Protein AF-A0A653CH64-F1 (afdb_monomer_lite)

pLDDT: mean 70.9, std 23.66, range [32.03, 98.31]

Foldseek 3Di:
DDDPDDDDPVRVVVVVVLVVLLVQLVVLVVLLVVLLVLLVVDLDQDCDPSVVVSVVSLVVSLVSLVVCVVVDDPVCVVSSVVSNVSSVVSNVSSVVSNVVSNVVVVVVVVVVVPPPDDPPDDDDDDDDDDDDDDDDDDDDDDDDDDDDPDDDDDDDDDDDPPPVVVVVPPDPDPPDDPDDDPDDDDDDDDDDDDDDDDDDDDDDDDDDDDDDDDDDDDDDDDDDDDDDDDDPPDDDDDDDDDDDDDDDDPDDPVVVVVVCVPPPPPPDPPVVVVVVVVVVVVVVVVVVVVVLVVVQVVLLVVLVVLVVVVVVLLVLLVPDDEAPPDPSLVVSVVSLVVSLVVLVVDDHPDPVSVVSSVVSNVSSVVSNVSSVVNNVVNVVVVVPPPPPPDPDDDDDDDDDDDDDDDDDDDDDDDDDD

Structure (mmCIF, N/CA/C/O backbone):
data_AF-A0A653CH64-F1
#
_entry.id   AF-A0A653CH64-F1
#
loop_
_atom_site.group_PDB
_atom_site.id
_atom_site.type_symbol
_atom_site.label_atom_id
_atom_site.label_alt_id
_atom_site.label_comp_id
_atom_site.label_asym_id
_atom_site.label_entity_id
_atom_site.label_seq_id
_atom_site.pdbx_PDB_ins_code
_atom_site.Cartn_x
_atom_site.Cartn_y
_atom_site.Cartn_z
_atom_site.occupancy
_atom_site.B_iso_or_equiv
_atom_site.auth_seq_id
_atom_site.auth_comp_id
_atom_site.auth_asym_id
_atom_site.auth_atom_id
_atom_site.pdbx_PDB_model_num
ATOM 1 N N . MET A 1 1 ? -1.815 -25.722 52.177 1.00 63.28 1 MET A N 1
ATOM 2 C CA . MET A 1 1 ? -2.365 -25.734 50.803 1.00 63.28 1 MET A CA 1
ATOM 3 C C . MET A 1 1 ? -3.340 -24.571 50.683 1.00 63.28 1 MET A C 1
ATOM 5 O O . MET A 1 1 ? -4.464 -24.687 51.152 1.00 63.28 1 MET A O 1
ATOM 9 N N . GLY A 1 2 ? -2.886 -23.409 50.205 1.00 68.38 2 GLY A N 1
ATOM 10 C CA . GLY A 1 2 ? -3.737 -22.217 50.113 1.00 68.38 2 GLY A CA 1
ATOM 11 C C . GLY A 1 2 ? -4.812 -22.400 49.044 1.00 68.38 2 GLY A C 1
ATOM 12 O O . GLY A 1 2 ? -4.490 -22.757 47.913 1.00 68.38 2 GLY A O 1
ATOM 13 N N . VAL A 1 3 ? -6.079 -22.185 49.404 1.00 60.38 3 VAL A N 1
ATOM 14 C CA . VAL A 1 3 ? -7.203 -22.229 48.459 1.00 60.38 3 VAL A CA 1
ATOM 15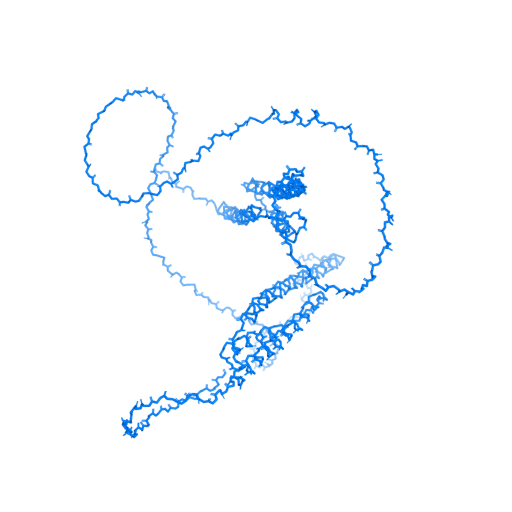 C C . VAL A 1 3 ? -6.979 -21.136 47.406 1.00 60.38 3 VAL A C 1
ATOM 17 O O . VAL A 1 3 ? -6.812 -19.975 47.790 1.00 60.38 3 VAL A O 1
ATOM 20 N N . PRO A 1 4 ? -6.953 -21.452 46.097 1.00 70.25 4 PRO A N 1
ATOM 21 C CA . PRO A 1 4 ? -6.820 -20.432 45.070 1.00 70.25 4 PRO A CA 1
ATOM 22 C C . PRO A 1 4 ? -8.047 -19.525 45.138 1.00 70.25 4 PRO A C 1
ATOM 24 O O . PRO A 1 4 ? -9.156 -19.936 44.796 1.00 70.25 4 PRO A O 1
ATOM 27 N N . GLN A 1 5 ? -7.859 -18.289 45.607 1.00 79.81 5 GLN A N 1
ATOM 28 C CA . GLN A 1 5 ? -8.924 -17.296 45.601 1.00 79.81 5 GLN A CA 1
ATOM 29 C C . GLN A 1 5 ? -9.349 -17.058 44.153 1.00 79.81 5 GLN A C 1
ATOM 31 O O . GLN A 1 5 ? -8.607 -16.522 43.324 1.00 79.81 5 GLN A O 1
ATOM 36 N N . SER A 1 6 ? -10.550 -17.520 43.819 1.00 81.69 6 SER A N 1
ATOM 37 C CA . SER A 1 6 ? -11.112 -17.331 42.496 1.00 81.69 6 SER A CA 1
ATOM 38 C C . SER A 1 6 ? -11.388 -15.845 42.284 1.00 81.69 6 SER A C 1
ATOM 40 O O . SER A 1 6 ? -12.190 -15.261 43.010 1.00 81.69 6 SER A O 1
ATOM 42 N N . LYS A 1 7 ? -10.754 -15.248 41.268 1.00 89.12 7 LYS A N 1
ATOM 43 C CA . LYS A 1 7 ? -10.984 -13.850 40.868 1.00 89.12 7 LYS A CA 1
ATOM 44 C C . LYS A 1 7 ? -12.470 -13.555 40.716 1.00 89.12 7 LYS A C 1
ATOM 46 O O . LYS A 1 7 ? -13.197 -14.371 40.125 1.00 89.12 7 LYS A O 1
ATOM 51 N N . SER A 1 8 ? -12.882 -12.371 41.163 1.00 92.56 8 SER A N 1
ATOM 52 C CA . SER A 1 8 ? -14.271 -11.926 41.052 1.00 92.56 8 SER A CA 1
ATOM 53 C C . SER A 1 8 ? -14.703 -11.816 39.578 1.00 92.56 8 SER A C 1
ATOM 55 O O . SER A 1 8 ? -13.863 -11.602 38.693 1.00 92.56 8 SER A O 1
ATOM 57 N N . PRO A 1 9 ? -16.004 -11.938 39.257 1.00 91.44 9 PRO A N 1
ATOM 58 C CA . PRO A 1 9 ? -16.493 -11.778 37.883 1.00 91.44 9 PRO A CA 1
ATOM 59 C C . PRO A 1 9 ? -16.065 -10.450 37.232 1.00 91.44 9 PRO A C 1
ATOM 61 O O . PRO A 1 9 ? -15.710 -10.417 36.051 1.00 91.44 9 PRO A O 1
ATOM 64 N N . VAL A 1 10 ? -16.017 -9.366 38.014 1.00 91.62 10 VAL A N 1
ATOM 65 C CA . VAL A 1 10 ? -15.573 -8.037 37.563 1.00 91.62 10 VAL A CA 1
ATOM 66 C C . VAL A 1 10 ? -14.083 -8.039 37.218 1.00 91.62 10 VAL A C 1
ATOM 68 O O . VAL A 1 10 ? -13.687 -7.556 36.155 1.00 91.62 10 VAL A O 1
ATOM 71 N N . GLU A 1 11 ? -13.244 -8.647 38.057 1.00 91.94 11 GLU A N 1
ATOM 72 C CA . GLU A 1 11 ? -11.812 -8.790 37.779 1.00 91.94 11 GLU A CA 1
ATOM 73 C C . GLU A 1 11 ? -11.541 -9.634 36.535 1.00 91.94 11 GLU A C 1
ATOM 75 O O . GLU A 1 11 ? -10.638 -9.313 35.753 1.00 91.94 11 GLU A O 1
ATOM 80 N N . ARG A 1 12 ? -12.330 -10.693 36.310 1.00 92.94 12 ARG A N 1
ATOM 81 C CA . ARG A 1 12 ? -12.241 -11.505 35.088 1.00 92.94 12 ARG A CA 1
ATOM 82 C C . ARG A 1 12 ? -12.564 -10.665 33.855 1.00 92.94 12 ARG A C 1
ATOM 84 O O . ARG A 1 12 ? -11.768 -10.660 32.914 1.00 92.94 12 ARG A O 1
ATOM 91 N N . ARG A 1 13 ? -13.656 -9.890 33.879 1.00 92.56 13 ARG A N 1
ATOM 92 C CA . ARG A 1 13 ? -14.037 -8.986 32.779 1.00 92.56 13 ARG A CA 1
ATOM 93 C C . ARG A 1 13 ? -12.950 -7.946 32.500 1.00 92.56 13 ARG A C 1
ATOM 95 O O . ARG A 1 13 ? -12.513 -7.822 31.359 1.00 92.56 13 ARG A O 1
ATOM 102 N N . ASN A 1 14 ? -12.437 -7.278 33.533 1.00 93.75 14 ASN A N 1
ATOM 103 C CA . ASN A 1 14 ? -11.347 -6.306 33.394 1.00 93.75 14 ASN A CA 1
ATOM 104 C C . ASN A 1 14 ? -10.071 -6.944 32.838 1.00 93.75 14 ASN A C 1
ATOM 106 O O . ASN A 1 14 ? -9.378 -6.357 32.013 1.00 93.75 14 ASN A O 1
ATOM 110 N N . THR A 1 15 ? -9.758 -8.174 33.241 1.00 94.56 15 THR A N 1
ATOM 111 C CA . THR A 1 15 ? -8.598 -8.902 32.714 1.00 94.56 15 THR A CA 1
ATOM 112 C C . THR A 1 15 ? -8.756 -9.221 31.228 1.00 94.56 15 THR A C 1
ATOM 114 O O . THR A 1 15 ? -7.800 -9.038 30.473 1.00 94.56 15 THR A O 1
ATOM 117 N N . MET A 1 16 ? -9.952 -9.619 30.783 1.00 95.25 16 MET A N 1
ATOM 118 C CA . MET A 1 16 ? -10.223 -9.829 29.356 1.00 95.25 16 MET A CA 1
ATOM 119 C C . MET A 1 16 ? -10.110 -8.532 28.551 1.00 95.25 16 MET A C 1
ATOM 121 O O . MET A 1 16 ? -9.459 -8.528 27.506 1.00 95.25 16 MET A O 1
ATOM 125 N N . VAL A 1 17 ? -10.655 -7.423 29.062 1.00 95.75 17 VAL A N 1
ATOM 126 C CA . VAL A 1 17 ? -10.539 -6.104 28.419 1.00 95.75 17 VAL A CA 1
ATOM 127 C C . VAL A 1 17 ? -9.072 -5.690 28.288 1.00 95.75 17 VAL A C 1
ATOM 129 O O . VAL A 1 17 ? -8.635 -5.369 27.185 1.00 95.75 17 VAL A O 1
ATOM 132 N N . ARG A 1 18 ? -8.266 -5.800 29.355 1.00 96.75 18 ARG A N 1
ATOM 133 C CA . ARG A 1 18 ? -6.819 -5.503 29.298 1.00 96.75 18 ARG A CA 1
ATOM 134 C C . ARG A 1 18 ? -6.088 -6.360 28.281 1.00 96.75 18 ARG A C 1
ATOM 136 O O . ARG A 1 18 ? -5.247 -5.849 27.547 1.00 96.75 18 ARG A O 1
ATOM 143 N N . ARG A 1 19 ? -6.390 -7.660 28.230 1.00 96.50 19 ARG A N 1
ATOM 144 C CA . ARG A 1 19 ? -5.770 -8.580 27.269 1.00 96.50 19 ARG A CA 1
ATOM 145 C C . ARG A 1 19 ? -6.121 -8.194 25.833 1.00 96.50 19 ARG A C 1
ATOM 147 O O . ARG A 1 19 ? -5.231 -8.184 24.988 1.00 96.50 19 ARG A O 1
ATOM 154 N N . SER A 1 20 ? -7.378 -7.833 25.582 1.00 97.12 20 SER A N 1
ATOM 155 C CA . SER A 1 20 ? -7.841 -7.352 24.278 1.00 97.12 20 SER A CA 1
ATOM 156 C C . SER A 1 20 ? -7.143 -6.048 23.871 1.00 97.12 20 SER A C 1
ATOM 158 O O . SER A 1 20 ? -6.545 -5.977 22.798 1.00 97.12 20 SER A O 1
ATOM 160 N N . GLN A 1 21 ? -7.103 -5.055 24.767 1.00 96.81 21 GLN A N 1
ATOM 161 C CA . GLN A 1 21 ? -6.420 -3.776 24.535 1.00 96.81 21 GLN A CA 1
ATOM 162 C C . GLN A 1 21 ? -4.923 -3.966 24.256 1.00 96.81 21 GLN A C 1
ATOM 164 O O . GLN A 1 21 ? -4.404 -3.427 23.281 1.00 96.81 21 GLN A O 1
ATOM 169 N N . ARG A 1 22 ? -4.232 -4.798 25.049 1.00 96.94 22 ARG A N 1
ATOM 170 C CA . ARG A 1 22 ? -2.819 -5.138 24.815 1.00 96.94 22 ARG A CA 1
ATOM 171 C C . ARG A 1 22 ? -2.612 -5.802 23.460 1.00 96.94 22 ARG A C 1
ATOM 173 O O . ARG A 1 22 ? -1.713 -5.402 22.733 1.00 96.94 22 ARG A O 1
ATOM 180 N N . LYS A 1 23 ? -3.446 -6.784 23.098 1.00 97.44 23 LYS A N 1
ATOM 181 C CA . LYS A 1 23 ? -3.365 -7.461 21.794 1.00 97.44 23 LYS A CA 1
ATOM 182 C C . LYS A 1 23 ? -3.512 -6.466 20.639 1.00 97.44 23 LYS A C 1
ATOM 184 O O . LYS A 1 23 ? -2.760 -6.543 19.671 1.00 97.44 23 LYS A O 1
ATOM 189 N N . SER A 1 24 ? -4.435 -5.516 20.768 1.00 96.50 24 SER A N 1
ATOM 190 C CA . SER A 1 24 ? -4.641 -4.446 19.789 1.00 96.50 24 SER A CA 1
ATOM 191 C C . SER A 1 24 ? -3.386 -3.579 19.618 1.00 96.50 24 SER A C 1
ATOM 193 O O . SER A 1 24 ? -2.913 -3.409 18.499 1.00 96.50 24 SER A O 1
ATOM 195 N N . ILE A 1 25 ? -2.769 -3.130 20.719 1.00 96.81 25 ILE A N 1
ATOM 196 C CA . ILE A 1 25 ? -1.514 -2.354 20.680 1.00 96.81 25 ILE A CA 1
ATOM 197 C C . ILE A 1 25 ? -0.359 -3.175 20.092 1.00 96.81 25 ILE A C 1
ATOM 199 O O . ILE A 1 25 ? 0.384 -2.677 19.253 1.00 96.81 25 ILE A O 1
ATOM 203 N N . TYR A 1 26 ? -0.219 -4.450 20.468 1.00 97.06 26 TYR A N 1
ATOM 204 C CA . TYR A 1 26 ? 0.821 -5.316 19.901 1.00 97.06 26 TYR A CA 1
ATOM 205 C C . TYR A 1 26 ? 0.651 -5.551 18.400 1.00 97.06 26 TYR A C 1
ATOM 207 O O . TYR A 1 26 ? 1.641 -5.724 17.698 1.00 97.06 26 TYR A O 1
ATOM 215 N N . THR A 1 27 ? -0.585 -5.521 17.901 1.00 97.38 27 THR A N 1
ATOM 216 C CA . THR A 1 27 ? -0.847 -5.613 16.461 1.00 97.38 27 THR A CA 1
ATOM 217 C C . THR A 1 27 ? -0.329 -4.369 15.740 1.00 97.38 27 THR A C 1
ATOM 219 O O . THR A 1 27 ? 0.329 -4.505 14.713 1.00 97.38 27 THR A O 1
ATOM 222 N N . VAL A 1 28 ? -0.548 -3.172 16.300 1.00 97.25 28 VAL A N 1
ATOM 223 C CA . VAL A 1 28 ? 0.022 -1.917 15.771 1.00 97.25 28 VAL A CA 1
ATOM 224 C C . VAL A 1 28 ? 1.549 -1.955 15.819 1.00 97.25 28 VAL A C 1
ATOM 226 O O . VAL A 1 28 ? 2.197 -1.681 14.815 1.00 97.25 28 VAL A O 1
ATOM 229 N N . ARG A 1 29 ? 2.130 -2.401 16.938 1.00 96.88 29 ARG A N 1
ATOM 230 C CA . ARG A 1 29 ? 3.584 -2.561 17.074 1.00 96.88 29 ARG A CA 1
ATOM 231 C C . ARG A 1 29 ? 4.175 -3.496 16.014 1.00 96.88 29 ARG A C 1
ATOM 233 O O . ARG A 1 29 ? 5.200 -3.172 15.435 1.00 96.88 29 ARG A O 1
ATOM 240 N N . ALA A 1 30 ? 3.525 -4.621 15.725 1.00 97.75 30 ALA A N 1
ATOM 241 C CA . ALA A 1 30 ? 3.995 -5.547 14.697 1.00 97.75 30 ALA A CA 1
ATOM 242 C C . ALA A 1 30 ? 3.931 -4.951 13.278 1.00 97.75 30 ALA A C 1
ATOM 244 O O . ALA A 1 30 ? 4.759 -5.299 12.441 1.00 97.75 30 ALA A O 1
ATOM 245 N N . LYS A 1 31 ? 2.959 -4.069 12.993 1.00 98.12 31 LYS A N 1
ATOM 246 C CA . LYS A 1 31 ? 2.920 -3.308 11.732 1.00 98.12 31 LYS A CA 1
ATOM 247 C C . LYS A 1 31 ? 4.069 -2.299 11.676 1.00 98.12 31 LYS A C 1
ATOM 249 O O . LYS A 1 31 ? 4.767 -2.253 10.673 1.00 98.12 31 LYS A O 1
ATOM 254 N N . LEU A 1 32 ? 4.312 -1.574 12.767 1.00 98.12 32 LEU A N 1
ATOM 255 C CA . LEU A 1 32 ? 5.423 -0.628 12.884 1.00 98.12 32 LEU A CA 1
ATOM 256 C C . LEU A 1 32 ? 6.788 -1.302 12.676 1.00 98.12 32 LEU A C 1
ATOM 258 O O . LEU A 1 32 ? 7.625 -0.788 11.944 1.00 98.12 32 LEU A O 1
ATOM 262 N N . ASP A 1 33 ? 6.997 -2.493 13.244 1.00 97.88 33 ASP A N 1
ATOM 263 C CA . ASP A 1 33 ? 8.237 -3.253 13.040 1.00 97.88 33 ASP A CA 1
ATOM 264 C C . ASP A 1 33 ? 8.450 -3.635 11.551 1.00 97.88 33 ASP A C 1
ATOM 266 O O . ASP A 1 33 ? 9.592 -3.805 11.128 1.00 97.88 33 ASP A O 1
ATOM 270 N N . ARG A 1 34 ? 7.383 -3.749 10.738 1.00 98.00 34 ARG A N 1
ATOM 271 C CA . ARG A 1 34 ? 7.498 -3.931 9.275 1.00 98.00 34 ARG A CA 1
ATOM 272 C C . ARG A 1 34 ? 7.885 -2.634 8.576 1.00 98.00 34 ARG A C 1
ATOM 274 O O . ARG A 1 34 ? 8.785 -2.674 7.750 1.00 98.00 34 ARG A O 1
ATOM 281 N N . ILE A 1 35 ? 7.286 -1.511 8.971 1.00 97.88 35 ILE A N 1
ATOM 282 C CA . ILE A 1 35 ? 7.638 -0.188 8.438 1.00 97.88 35 ILE A CA 1
ATOM 283 C C . ILE A 1 35 ? 9.128 0.102 8.665 1.00 97.88 35 ILE A C 1
ATOM 285 O O . ILE A 1 35 ? 9.814 0.524 7.745 1.00 97.88 35 ILE A O 1
ATOM 289 N N . TYR A 1 36 ? 9.686 -0.248 9.828 1.00 97.94 36 TYR A N 1
ATOM 290 C CA . TYR A 1 36 ? 11.133 -0.144 10.066 1.00 97.94 36 TYR A CA 1
ATOM 291 C C . TYR A 1 36 ? 11.998 -0.952 9.085 1.00 97.94 36 TYR A C 1
ATOM 293 O O . TYR A 1 36 ? 13.150 -0.590 8.840 1.00 97.94 36 TYR A O 1
ATOM 301 N N . LEU A 1 37 ? 11.503 -2.075 8.556 1.00 97.88 37 LEU A N 1
ATOM 302 C CA . LEU A 1 37 ? 12.217 -2.827 7.520 1.00 97.88 37 LEU A CA 1
ATOM 303 C C . LEU A 1 37 ? 12.142 -2.129 6.163 1.00 97.88 37 LEU A C 1
ATOM 305 O O . LEU A 1 37 ? 13.081 -2.273 5.383 1.00 97.88 37 LEU A O 1
ATOM 309 N N . ASP A 1 38 ? 11.056 -1.410 5.899 1.00 97.38 38 ASP A N 1
ATOM 310 C CA . ASP A 1 38 ? 10.860 -0.653 4.666 1.00 97.38 38 ASP A CA 1
ATOM 311 C C . ASP A 1 38 ? 11.693 0.639 4.692 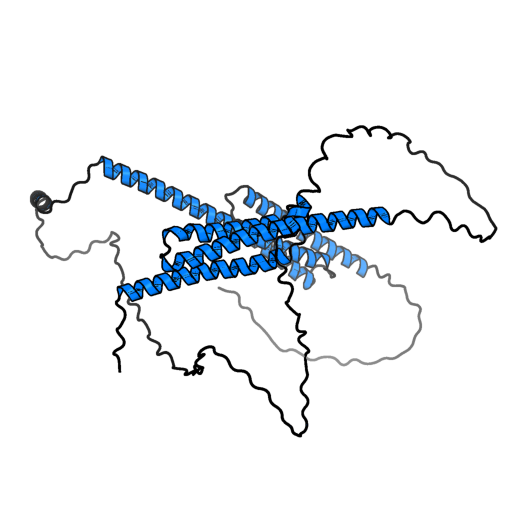1.00 97.38 38 ASP A C 1
ATOM 313 O O . ASP A 1 38 ? 12.448 0.870 3.752 1.00 97.38 38 ASP A O 1
ATOM 317 N N . ILE A 1 39 ? 11.726 1.364 5.821 1.00 97.38 39 ILE A N 1
ATOM 318 C CA . ILE A 1 39 ? 12.633 2.508 6.058 1.00 97.38 39 ILE A CA 1
ATOM 319 C C . ILE A 1 39 ? 14.091 2.108 5.798 1.00 97.38 39 ILE A C 1
ATOM 321 O O . ILE A 1 39 ? 14.801 2.763 5.049 1.00 97.38 39 ILE A O 1
ATOM 325 N N . LYS A 1 40 ? 14.547 0.966 6.329 1.00 97.06 40 LYS A N 1
ATOM 326 C CA . LYS A 1 40 ? 15.927 0.483 6.105 1.00 97.06 40 LYS A CA 1
ATOM 327 C C . LYS A 1 40 ? 16.259 0.151 4.649 1.00 97.06 40 LYS A C 1
ATOM 329 O O . LYS A 1 40 ? 17.433 -0.005 4.315 1.00 97.06 40 LYS A O 1
ATOM 334 N N . LYS A 1 41 ? 15.249 -0.080 3.812 1.00 96.38 41 LYS A N 1
ATOM 335 C CA . LYS A 1 41 ? 15.416 -0.374 2.383 1.00 96.38 41 LYS A CA 1
ATOM 336 C C . LYS A 1 41 ? 15.220 0.861 1.514 1.00 96.38 41 LYS A C 1
ATOM 338 O O . LYS A 1 41 ? 15.517 0.767 0.325 1.00 96.38 41 LYS A O 1
ATOM 343 N N . PHE A 1 42 ? 14.741 1.962 2.084 1.00 96.12 42 PHE A N 1
ATOM 344 C CA . PHE A 1 42 ? 14.457 3.195 1.375 1.00 96.12 42 PHE A CA 1
ATOM 345 C C . PHE A 1 42 ? 15.736 3.771 0.757 1.00 96.12 42 PHE A C 1
ATOM 347 O O . PHE A 1 42 ? 16.749 3.970 1.432 1.00 96.12 42 PHE A O 1
ATOM 354 N N . ARG A 1 43 ? 15.694 4.003 -0.557 1.00 94.50 43 ARG A N 1
ATOM 355 C CA . ARG A 1 43 ? 16.809 4.550 -1.350 1.00 94.50 43 ARG A CA 1
ATOM 356 C C . ARG A 1 43 ? 16.434 5.828 -2.101 1.00 94.50 43 ARG A C 1
ATOM 358 O O . ARG A 1 43 ? 17.222 6.274 -2.932 1.00 94.50 43 ARG A O 1
ATOM 365 N N . GLY A 1 44 ? 15.249 6.377 -1.831 1.00 90.12 44 GLY A N 1
ATOM 366 C CA . GLY A 1 44 ? 14.808 7.638 -2.414 1.00 90.12 44 GLY A CA 1
ATOM 367 C C . GLY A 1 44 ? 15.723 8.788 -2.003 1.00 90.12 44 GLY A C 1
ATOM 368 O O . GLY A 1 44 ? 16.378 8.743 -0.955 1.00 90.12 44 GLY A O 1
ATOM 369 N N . ILE A 1 45 ? 15.809 9.786 -2.874 1.00 86.94 45 ILE A N 1
ATOM 370 C CA . ILE A 1 45 ? 16.700 10.950 -2.729 1.00 86.94 45 ILE A CA 1
ATOM 371 C C . ILE A 1 45 ? 15.857 12.210 -2.522 1.00 86.94 45 ILE A C 1
ATOM 373 O O . ILE A 1 45 ? 16.267 13.142 -1.826 1.00 86.94 45 ILE A O 1
ATOM 377 N N . GLU A 1 46 ? 14.673 12.242 -3.121 1.00 86.75 46 GLU A N 1
ATOM 378 C CA . GLU A 1 46 ? 13.705 13.319 -2.978 1.00 86.75 46 GLU A CA 1
ATOM 379 C C . GLU A 1 46 ? 12.510 12.820 -2.156 1.00 86.75 46 GLU A C 1
ATOM 381 O O . GLU A 1 46 ? 12.532 11.712 -1.611 1.00 86.75 46 GLU A O 1
ATOM 386 N N . GLU A 1 47 ? 11.499 13.670 -1.984 1.00 85.06 47 GLU A N 1
ATOM 387 C CA . GLU A 1 47 ? 10.205 13.285 -1.400 1.00 85.06 47 GLU A CA 1
ATOM 388 C C . GLU A 1 47 ? 9.441 12.426 -2.419 1.00 85.06 47 GLU A C 1
ATOM 390 O O . GLU A 1 47 ? 8.416 12.807 -2.970 1.00 85.06 47 GLU A O 1
ATOM 395 N N . ASP A 1 48 ? 10.037 11.279 -2.735 1.00 87.19 48 ASP A N 1
ATOM 396 C CA . ASP A 1 48 ? 9.571 10.340 -3.740 1.00 87.19 48 ASP A CA 1
ATOM 397 C C . ASP A 1 48 ? 8.281 9.651 -3.260 1.00 87.19 48 ASP A C 1
ATOM 399 O O . ASP A 1 48 ? 8.004 9.573 -2.060 1.00 87.19 48 ASP A O 1
ATOM 403 N N . GLU A 1 49 ? 7.527 9.045 -4.181 1.00 93.00 49 GLU A N 1
ATOM 404 C CA . GLU A 1 49 ? 6.288 8.313 -3.857 1.00 93.00 49 GLU A CA 1
ATOM 405 C C . GLU A 1 49 ? 6.491 7.266 -2.740 1.00 93.00 49 GLU A C 1
ATOM 407 O O . GLU A 1 49 ? 5.616 7.052 -1.902 1.00 93.00 49 GLU A O 1
ATOM 412 N N . GLU A 1 50 ? 7.664 6.620 -2.684 1.00 93.88 50 GLU A N 1
ATOM 413 C CA . GLU A 1 50 ? 8.005 5.672 -1.617 1.00 93.88 50 GLU A CA 1
ATOM 414 C C . GLU A 1 50 ? 8.079 6.333 -0.231 1.00 93.88 50 GLU A C 1
ATOM 416 O O . GLU A 1 50 ? 7.643 5.726 0.750 1.00 93.88 50 GLU A O 1
ATOM 421 N N . TYR A 1 51 ? 8.604 7.559 -0.143 1.00 96.12 51 TYR A N 1
ATOM 422 C CA . TYR A 1 51 ? 8.677 8.324 1.103 1.00 96.12 51 TYR A CA 1
ATOM 423 C C . TYR A 1 51 ? 7.271 8.684 1.584 1.00 96.12 51 TYR A C 1
ATOM 425 O O . TYR A 1 51 ? 6.912 8.365 2.721 1.00 96.12 51 TYR A O 1
ATOM 433 N N . GLU A 1 52 ? 6.444 9.245 0.696 1.00 96.25 52 GLU A N 1
ATOM 434 C CA . GLU A 1 52 ? 5.055 9.597 1.006 1.00 96.25 52 GLU A CA 1
ATOM 435 C C . GLU A 1 52 ? 4.243 8.372 1.442 1.00 96.25 52 GLU A C 1
ATOM 437 O O . GLU A 1 52 ? 3.505 8.430 2.426 1.00 96.25 52 GLU A O 1
ATOM 442 N N . MET A 1 53 ? 4.423 7.222 0.780 1.00 96.25 53 MET A N 1
ATOM 443 C CA . MET A 1 53 ? 3.749 5.985 1.177 1.00 96.25 53 MET A CA 1
ATOM 444 C C . MET A 1 53 ? 4.145 5.514 2.582 1.00 96.25 53 MET A C 1
ATOM 446 O O . MET A 1 53 ? 3.289 5.019 3.320 1.00 96.25 53 MET A O 1
ATOM 450 N N . ILE A 1 54 ? 5.429 5.589 2.950 1.00 97.38 54 ILE A N 1
ATOM 451 C CA . ILE A 1 54 ? 5.890 5.185 4.287 1.00 97.38 54 ILE A CA 1
ATOM 452 C C . ILE A 1 54 ? 5.342 6.156 5.339 1.00 97.38 54 ILE A C 1
ATOM 454 O O . ILE A 1 54 ? 4.842 5.707 6.377 1.00 97.38 54 ILE A O 1
ATOM 458 N N . LEU A 1 55 ? 5.375 7.458 5.054 1.00 97.44 55 LEU A N 1
ATOM 459 C CA . LEU A 1 55 ? 4.855 8.498 5.937 1.00 97.44 55 LEU A CA 1
ATOM 460 C C . LEU A 1 55 ? 3.347 8.328 6.173 1.00 97.44 55 LEU A C 1
ATOM 462 O O . LEU A 1 55 ? 2.899 8.264 7.318 1.00 97.44 55 LEU A O 1
ATOM 466 N N . GLU A 1 56 ? 2.568 8.100 5.113 1.00 97.81 56 GLU A N 1
ATOM 467 C CA . GLU A 1 56 ? 1.127 7.857 5.223 1.00 97.81 56 GLU A CA 1
ATOM 468 C C . GLU A 1 56 ? 0.824 6.596 6.056 1.00 97.81 56 GLU A C 1
ATOM 470 O O . GLU A 1 56 ? -0.148 6.538 6.819 1.00 97.81 56 GLU A O 1
ATOM 475 N N . GLN A 1 57 ? 1.658 5.555 5.956 1.00 97.94 57 GLN A N 1
ATOM 476 C CA . GLN A 1 57 ? 1.519 4.368 6.800 1.00 97.94 57 GLN A CA 1
ATOM 477 C C . GLN A 1 57 ? 1.785 4.672 8.279 1.00 97.94 57 GLN A C 1
ATOM 479 O O . GLN A 1 57 ? 1.042 4.164 9.128 1.00 97.94 57 GLN A O 1
ATOM 484 N N . LEU A 1 58 ? 2.800 5.482 8.596 1.00 97.81 58 LEU A N 1
ATOM 485 C CA . LEU A 1 58 ? 3.084 5.927 9.965 1.00 97.81 58 LEU A CA 1
ATOM 486 C C . LEU A 1 58 ? 1.914 6.742 10.525 1.00 97.81 58 LEU A C 1
ATOM 488 O O . LEU A 1 58 ? 1.407 6.403 11.600 1.00 97.81 58 LEU A O 1
ATOM 492 N N . ASP A 1 59 ? 1.378 7.686 9.752 1.00 98.00 59 ASP A N 1
ATOM 493 C CA . ASP A 1 59 ? 0.211 8.490 10.127 1.00 98.00 59 ASP A CA 1
ATOM 494 C C . ASP A 1 59 ? -1.038 7.641 10.372 1.00 98.00 59 ASP A C 1
ATOM 496 O O . ASP A 1 59 ? -1.751 7.819 11.368 1.00 98.00 59 ASP A O 1
ATOM 500 N N . ARG A 1 60 ? -1.293 6.640 9.521 1.00 97.81 60 ARG A N 1
ATOM 501 C CA . ARG A 1 60 ? -2.396 5.690 9.727 1.00 97.81 60 ARG A CA 1
ATOM 502 C C . ARG A 1 60 ? -2.235 4.916 11.035 1.00 97.81 60 ARG A C 1
ATOM 504 O O . ARG A 1 60 ? -3.223 4.730 11.752 1.00 97.81 60 ARG A O 1
ATOM 511 N N . LEU A 1 61 ? -1.024 4.466 11.381 1.00 97.81 61 LEU A N 1
ATOM 512 C CA . LEU A 1 61 ? -0.775 3.803 12.669 1.00 97.81 61 LEU A CA 1
ATOM 513 C C . LEU A 1 61 ? -0.944 4.768 13.844 1.00 97.81 61 LEU A C 1
ATOM 515 O O . LEU A 1 61 ? -1.536 4.387 14.859 1.00 97.81 61 LEU A O 1
ATOM 519 N N . ARG A 1 62 ? -0.481 6.012 13.697 1.00 97.81 62 ARG A N 1
ATOM 520 C CA . ARG A 1 62 ? -0.616 7.087 14.684 1.00 97.81 62 ARG A CA 1
ATOM 521 C C . ARG A 1 62 ? -2.083 7.387 14.976 1.00 97.81 62 ARG A C 1
ATOM 523 O O . ARG A 1 62 ? -2.493 7.437 16.139 1.00 97.81 62 ARG A O 1
ATOM 530 N N . TYR A 1 63 ? -2.902 7.478 13.931 1.00 97.25 63 TYR A N 1
ATOM 531 C CA . TYR A 1 63 ? -4.351 7.631 14.023 1.00 97.25 63 TYR A CA 1
ATOM 532 C C . TYR A 1 63 ? -5.031 6.407 14.664 1.00 97.25 63 TYR A C 1
ATOM 534 O O . TYR A 1 63 ? -5.860 6.549 15.568 1.00 97.25 63 TYR A O 1
ATOM 542 N N . GLU A 1 64 ? -4.653 5.186 14.262 1.00 95.69 64 GLU A N 1
ATOM 543 C CA . GLU A 1 64 ? -5.203 3.949 14.839 1.00 95.69 64 GLU A CA 1
ATOM 544 C C . GLU A 1 64 ? -4.926 3.855 16.351 1.00 95.69 64 GLU A C 1
ATOM 546 O O . GLU A 1 64 ? -5.772 3.387 17.126 1.00 95.69 64 GLU A O 1
ATOM 551 N N . LEU A 1 65 ? -3.739 4.297 16.779 1.00 95.44 65 LEU A N 1
ATOM 552 C CA . LEU A 1 65 ? -3.335 4.321 18.179 1.00 95.44 65 LEU A CA 1
ATOM 553 C C . LEU A 1 65 ? -4.100 5.415 18.943 1.00 95.44 65 LEU A C 1
ATOM 555 O O . LEU A 1 65 ? -4.694 5.130 19.989 1.00 95.44 65 LEU A O 1
ATOM 559 N N . SER A 1 66 ? -4.126 6.646 18.421 1.00 96.00 66 SER A N 1
ATOM 560 C CA . SER A 1 66 ? -4.708 7.817 19.092 1.00 96.00 66 SER A CA 1
ATOM 561 C C . SER A 1 66 ? -6.209 7.665 19.352 1.00 96.00 66 SER A C 1
ATOM 563 O O . SER A 1 66 ? -6.686 8.003 20.441 1.00 96.00 66 SER A O 1
ATOM 565 N N . ARG A 1 67 ? -6.952 7.031 18.432 1.00 95.88 67 ARG A N 1
ATOM 566 C CA . ARG A 1 67 ? -8.383 6.725 18.604 1.00 95.88 67 ARG A CA 1
ATOM 567 C C . ARG A 1 67 ? -8.660 5.872 19.848 1.00 95.88 67 ARG A C 1
ATOM 569 O O . ARG A 1 67 ? -9.708 6.017 20.473 1.00 95.88 67 ARG A O 1
ATOM 576 N N . LYS A 1 68 ? -7.716 5.013 20.248 1.00 92.44 68 LYS A N 1
ATOM 577 C CA . LYS A 1 68 ? -7.872 4.067 21.368 1.00 92.44 68 LYS A CA 1
ATOM 578 C C . LYS A 1 68 ? -7.490 4.660 22.733 1.00 92.44 68 LYS A C 1
ATOM 580 O O . LYS A 1 68 ? -7.779 4.040 23.756 1.00 92.44 68 LYS A O 1
ATOM 585 N N . VAL A 1 69 ? -6.891 5.857 22.791 1.00 94.06 69 VAL A N 1
ATOM 586 C CA . VAL A 1 69 ? -6.417 6.510 24.037 1.00 94.06 69 VAL A CA 1
ATOM 587 C C . VAL A 1 69 ? -7.494 6.638 25.101 1.00 94.06 69 VAL A C 1
ATOM 589 O O . VAL A 1 69 ? -7.245 6.352 26.273 1.00 94.06 69 VAL A O 1
ATOM 592 N N . LYS A 1 70 ? -8.690 7.079 24.704 1.00 94.38 70 LYS A N 1
ATOM 593 C CA . LYS A 1 70 ? -9.759 7.426 25.650 1.00 94.38 70 LYS A CA 1
ATOM 594 C C . LYS A 1 70 ? -10.306 6.200 26.384 1.00 94.38 70 LYS A C 1
ATOM 596 O O . LYS A 1 70 ? -10.710 6.306 27.536 1.00 94.38 70 LYS A O 1
ATOM 601 N N . GLU A 1 71 ? -10.263 5.037 25.741 1.00 94.38 71 GLU A N 1
ATOM 602 C CA . GLU A 1 71 ? -10.817 3.781 26.261 1.00 94.38 71 GLU A CA 1
ATOM 603 C C . GLU A 1 71 ? -9.777 2.928 27.005 1.00 94.38 71 GLU A C 1
ATOM 605 O O . GLU A 1 71 ? -10.109 1.907 27.616 1.00 94.38 71 GLU A O 1
ATOM 610 N N . LEU A 1 72 ? -8.500 3.320 26.962 1.00 95.62 72 LEU A N 1
ATOM 611 C CA . LEU A 1 72 ? -7.404 2.547 27.534 1.00 95.62 72 LEU A CA 1
ATOM 612 C C . LEU A 1 72 ? -7.425 2.558 29.062 1.00 95.62 72 LEU A C 1
ATOM 614 O O . LEU A 1 72 ? -7.377 3.608 29.712 1.00 95.62 72 LEU A O 1
ATOM 618 N N . GLN A 1 73 ? -7.392 1.357 29.644 1.00 95.31 73 GLN A N 1
ATOM 619 C CA . GLN A 1 73 ? -7.227 1.211 31.085 1.00 95.31 73 GLN A CA 1
ATOM 620 C C . GLN A 1 73 ? -5.840 1.712 31.530 1.00 95.31 73 GLN A C 1
ATOM 622 O O . GLN A 1 73 ? -4.865 1.543 30.787 1.00 95.31 73 GLN A O 1
ATOM 627 N N . PRO A 1 74 ? -5.698 2.265 32.751 1.00 96.00 74 PRO A N 1
ATOM 628 C CA . PRO A 1 74 ? -4.439 2.845 33.229 1.00 96.00 74 PRO A CA 1
ATOM 629 C C . PRO A 1 74 ? -3.229 1.910 33.093 1.00 96.00 74 PRO A C 1
ATOM 631 O O . PRO A 1 74 ? -2.166 2.337 32.655 1.00 96.00 74 PRO A O 1
ATOM 634 N N . GLN A 1 75 ? -3.402 0.609 33.362 1.00 94.50 75 GLN A N 1
ATOM 635 C CA . GLN A 1 75 ? -2.315 -0.381 33.295 1.00 94.50 75 GLN A CA 1
ATOM 636 C C . GLN A 1 75 ? -1.864 -0.714 31.863 1.00 94.50 75 GLN A C 1
ATOM 638 O O . GLN A 1 75 ? -0.894 -1.451 31.675 1.00 94.50 75 GLN A O 1
ATOM 643 N N . VAL A 1 76 ? -2.593 -0.245 30.849 1.00 96.50 76 VAL A N 1
ATOM 644 C CA . VAL A 1 76 ? -2.266 -0.449 29.434 1.00 96.50 76 VAL A CA 1
ATOM 645 C C . VAL A 1 76 ? -1.677 0.825 28.806 1.00 96.50 76 VAL A C 1
ATOM 647 O O . VAL A 1 76 ? -0.997 0.738 27.786 1.00 96.50 76 VAL A O 1
ATOM 650 N N . ARG A 1 77 ? -1.828 1.995 29.448 1.00 96.06 77 ARG A N 1
ATOM 651 C CA . ARG A 1 77 ? -1.335 3.288 28.934 1.00 96.06 77 ARG A CA 1
ATOM 652 C C . ARG A 1 77 ? 0.176 3.329 28.698 1.00 96.06 77 ARG A C 1
ATOM 654 O O . ARG A 1 77 ? 0.603 3.950 27.735 1.00 96.06 77 ARG A O 1
ATOM 661 N N . ASN A 1 78 ? 0.972 2.623 29.502 1.00 96.94 78 ASN A N 1
ATOM 662 C CA . ASN A 1 78 ? 2.420 2.547 29.275 1.00 96.94 78 ASN A CA 1
ATOM 663 C C . ASN A 1 78 ? 2.753 1.887 27.920 1.00 96.94 78 ASN A C 1
ATOM 665 O O . ASN A 1 78 ? 3.562 2.398 27.155 1.00 96.94 78 ASN A O 1
ATOM 669 N N . PHE A 1 79 ? 2.062 0.796 27.560 1.00 95.94 79 PHE A N 1
ATOM 670 C CA . PHE A 1 79 ? 2.259 0.145 26.256 1.00 95.94 79 PHE A CA 1
ATOM 671 C C . PHE A 1 79 ? 1.875 1.063 25.094 1.00 95.94 79 PHE A C 1
ATOM 673 O O . PHE A 1 79 ? 2.546 1.052 24.065 1.00 95.94 79 PHE A O 1
ATOM 680 N N . TYR A 1 80 ? 0.819 1.862 25.268 1.00 97.31 80 TYR A N 1
ATOM 681 C CA . TYR A 1 80 ? 0.437 2.895 24.310 1.00 97.31 80 TYR A CA 1
ATOM 682 C C . TYR A 1 80 ? 1.561 3.924 24.138 1.00 97.31 80 TYR A C 1
ATOM 684 O O . TYR A 1 80 ? 2.026 4.120 23.023 1.00 97.31 80 TYR A O 1
ATOM 692 N N . GLN A 1 81 ? 2.053 4.513 25.232 1.00 97.62 81 GLN A N 1
ATOM 693 C CA . GLN A 1 81 ? 3.096 5.544 25.190 1.00 97.62 81 GLN A CA 1
ATOM 694 C C . GLN A 1 81 ? 4.393 5.035 24.557 1.00 97.62 81 GLN A C 1
ATOM 696 O O . GLN A 1 81 ? 4.970 5.724 23.726 1.00 97.62 81 GLN A O 1
ATOM 701 N N . ILE A 1 82 ? 4.824 3.818 24.900 1.00 97.81 82 ILE A N 1
ATOM 702 C CA . ILE A 1 82 ? 6.006 3.187 24.294 1.00 97.81 82 ILE A CA 1
ATOM 703 C C . ILE A 1 82 ? 5.815 2.998 22.787 1.00 97.81 82 ILE A C 1
ATOM 705 O O . ILE A 1 82 ? 6.739 3.219 22.014 1.00 97.81 82 ILE A O 1
ATOM 709 N N . THR A 1 83 ? 4.624 2.567 22.363 1.00 97.44 83 THR A N 1
ATOM 710 C CA . THR A 1 83 ? 4.349 2.343 20.936 1.00 97.44 83 THR A CA 1
ATOM 711 C C . THR A 1 83 ? 4.262 3.663 20.180 1.00 97.44 83 THR A C 1
ATOM 713 O O . THR A 1 83 ? 4.763 3.733 19.070 1.00 97.44 83 THR A O 1
ATOM 716 N N . MET A 1 84 ? 3.690 4.702 20.791 1.00 97.69 84 MET A N 1
ATOM 717 C CA . MET A 1 84 ? 3.624 6.043 20.212 1.00 97.69 84 MET A CA 1
ATOM 718 C C . MET A 1 84 ? 5.021 6.636 20.016 1.00 97.69 84 MET A C 1
ATOM 720 O O . MET A 1 84 ? 5.348 7.034 18.911 1.00 97.69 84 MET A O 1
ATOM 724 N N . LYS A 1 85 ? 5.877 6.573 21.045 1.00 98.31 85 LYS A N 1
ATOM 725 C CA . LYS A 1 85 ? 7.273 7.019 20.936 1.00 98.31 85 LYS A CA 1
ATOM 726 C C . LYS A 1 85 ? 8.031 6.301 19.826 1.00 98.31 85 LYS A C 1
ATOM 728 O O . LYS A 1 85 ? 8.785 6.928 19.109 1.00 98.31 85 LYS A O 1
ATOM 733 N N . ARG A 1 86 ? 7.799 4.997 19.652 1.00 97.94 86 ARG A N 1
ATOM 734 C CA . ARG A 1 86 ? 8.394 4.246 18.540 1.00 97.94 86 ARG A CA 1
ATOM 735 C C . ARG A 1 86 ? 7.879 4.673 17.163 1.00 97.94 86 ARG A C 1
ATOM 737 O O . ARG A 1 86 ? 8.565 4.421 16.187 1.00 97.94 86 ARG A O 1
ATOM 744 N N . ILE A 1 87 ? 6.661 5.210 17.058 1.00 98.00 87 ILE A N 1
ATOM 745 C CA . ILE A 1 87 ? 6.174 5.790 15.796 1.00 98.00 87 ILE A CA 1
ATOM 746 C C . ILE A 1 87 ? 6.946 7.082 15.532 1.00 98.00 87 ILE A C 1
ATOM 748 O O . ILE A 1 87 ? 7.490 7.225 14.447 1.00 98.00 87 ILE A O 1
ATOM 752 N N . ASP A 1 88 ? 7.084 7.940 16.545 1.00 98.19 88 ASP A N 1
ATOM 753 C CA . ASP A 1 88 ? 7.860 9.182 16.440 1.00 98.19 88 ASP A CA 1
ATOM 754 C C . ASP A 1 88 ? 9.339 8.889 16.074 1.00 98.19 88 ASP A C 1
ATOM 756 O O . ASP A 1 88 ? 9.888 9.489 15.160 1.00 98.19 88 ASP A O 1
ATOM 760 N N . GLU A 1 89 ? 9.962 7.882 16.703 1.00 98.12 89 GLU A N 1
ATOM 761 C CA . GLU A 1 89 ? 11.317 7.399 16.365 1.00 98.12 89 GLU A CA 1
ATOM 762 C C . GLU A 1 89 ? 11.412 6.807 14.943 1.00 98.12 89 GLU A C 1
ATOM 764 O O . GLU A 1 89 ? 12.502 6.707 14.385 1.00 98.12 89 GLU A O 1
ATOM 769 N N . ALA A 1 90 ? 10.309 6.315 14.371 1.00 98.12 90 ALA A N 1
ATOM 770 C CA . ALA A 1 90 ? 10.287 5.797 13.004 1.00 98.12 90 ALA A CA 1
ATOM 771 C C . ALA A 1 90 ? 10.151 6.925 11.973 1.00 98.12 90 ALA A C 1
ATOM 773 O O . ALA A 1 90 ? 10.747 6.818 10.906 1.00 98.12 90 ALA A O 1
ATOM 774 N N . GLU A 1 91 ? 9.397 7.980 12.298 1.00 97.94 91 GLU A N 1
ATOM 775 C CA . GLU A 1 91 ? 9.328 9.220 11.511 1.00 97.94 91 GLU A CA 1
ATOM 776 C C . GLU A 1 91 ? 10.729 9.854 11.425 1.00 97.94 91 GLU A C 1
ATOM 778 O O . GLU A 1 91 ? 11.247 10.033 10.326 1.00 97.94 91 GLU A O 1
ATOM 783 N N . GLU A 1 92 ? 11.401 10.043 12.567 1.00 98.19 92 GLU A N 1
ATOM 784 C CA . GLU A 1 92 ? 12.775 10.579 12.633 1.00 98.19 92 GLU A CA 1
ATOM 785 C C . GLU A 1 92 ? 13.769 9.710 11.839 1.00 98.19 92 GLU A C 1
ATOM 787 O O . GLU A 1 92 ? 14.538 10.213 11.026 1.00 98.19 92 GLU A O 1
ATOM 792 N N . ALA A 1 93 ? 13.701 8.381 11.979 1.00 97.88 93 ALA A N 1
ATOM 793 C CA . ALA A 1 93 ? 14.585 7.478 11.239 1.00 97.88 93 ALA A CA 1
ATOM 794 C C . ALA A 1 93 ? 14.371 7.508 9.713 1.00 97.88 93 ALA A C 1
ATOM 796 O O . ALA A 1 93 ? 15.294 7.188 8.963 1.00 97.88 93 ALA A O 1
ATOM 797 N N . LEU A 1 94 ? 13.160 7.822 9.241 1.00 97.44 94 LEU A N 1
ATOM 798 C CA . LEU A 1 94 ? 12.883 7.981 7.814 1.00 97.44 94 LEU A CA 1
ATOM 799 C C . LEU A 1 94 ? 13.484 9.289 7.281 1.00 97.44 94 LEU A C 1
ATOM 801 O O . LEU A 1 94 ? 14.060 9.284 6.194 1.00 97.44 94 LEU A O 1
ATOM 805 N N . GLU A 1 95 ? 13.378 10.376 8.047 1.00 97.31 95 GLU A N 1
ATOM 806 C CA . GLU A 1 95 ? 14.001 11.665 7.724 1.00 97.31 95 GLU A CA 1
ATOM 807 C C . GLU A 1 95 ? 15.531 11.552 7.675 1.00 97.31 95 GLU A C 1
ATOM 809 O O . GLU A 1 95 ? 16.134 11.931 6.669 1.00 97.31 95 GLU A O 1
ATOM 814 N N . ASP A 1 96 ? 16.142 10.928 8.688 1.00 97.62 96 ASP A N 1
ATOM 815 C CA . ASP A 1 96 ? 17.585 10.660 8.737 1.00 97.62 96 ASP A CA 1
ATOM 816 C C . ASP A 1 96 ? 18.048 9.858 7.509 1.00 97.62 96 ASP A C 1
ATOM 818 O O . ASP A 1 96 ? 19.040 10.193 6.861 1.00 97.62 96 ASP A O 1
ATOM 822 N N . GLN A 1 97 ? 17.306 8.806 7.139 1.00 96.44 97 GLN A N 1
ATOM 823 C CA . GLN A 1 97 ? 17.642 7.964 5.988 1.00 96.44 97 GLN A CA 1
ATOM 824 C C . GLN A 1 97 ? 17.570 8.738 4.662 1.00 96.44 97 GLN A C 1
ATOM 826 O O . GLN A 1 97 ? 18.351 8.476 3.743 1.00 96.44 97 GLN A O 1
ATOM 831 N N . LEU A 1 98 ? 16.632 9.677 4.545 1.00 95.88 98 LEU A N 1
ATOM 832 C CA . LEU A 1 98 ? 16.479 10.537 3.377 1.00 95.88 98 LEU A CA 1
ATOM 833 C C . LEU A 1 98 ? 17.603 11.583 3.300 1.00 95.88 98 LEU A C 1
ATOM 835 O O . LEU A 1 98 ? 18.144 11.814 2.216 1.00 95.88 98 LEU A O 1
ATOM 839 N N . GLU A 1 99 ? 18.016 12.163 4.429 1.00 96.56 99 GLU A N 1
ATOM 840 C CA . GLU A 1 99 ? 19.181 13.053 4.491 1.00 96.56 99 GLU A CA 1
ATOM 841 C C . GLU A 1 99 ? 20.478 12.310 4.126 1.00 96.56 99 GLU A C 1
ATOM 843 O O . GLU A 1 99 ? 21.207 12.760 3.236 1.00 96.56 99 GLU A O 1
ATOM 848 N N . ASP A 1 100 ? 20.709 11.121 4.692 1.00 95.50 100 ASP A N 1
ATOM 849 C CA . ASP A 1 100 ? 21.853 10.257 4.367 1.00 95.50 100 ASP A CA 1
ATOM 850 C C . ASP A 1 100 ? 21.912 9.926 2.863 1.00 95.50 100 ASP A C 1
ATOM 852 O O . ASP A 1 100 ? 22.976 9.986 2.233 1.00 95.50 100 ASP A O 1
ATOM 856 N N . ASN A 1 101 ? 20.767 9.611 2.249 1.00 94.31 101 ASN A N 1
ATOM 857 C CA . ASN A 1 101 ? 20.685 9.333 0.815 1.00 94.31 101 ASN A CA 1
ATOM 858 C C . ASN A 1 101 ? 21.000 10.585 -0.027 1.00 94.31 101 ASN A C 1
ATOM 860 O O . ASN A 1 101 ? 21.730 10.494 -1.023 1.00 94.31 101 ASN A O 1
ATOM 864 N N . ARG A 1 102 ? 20.506 11.767 0.375 1.00 94.88 102 ARG A N 1
ATOM 865 C CA . ARG A 1 102 ? 20.821 13.055 -0.273 1.00 94.88 102 ARG A CA 1
ATOM 866 C C . ARG A 1 102 ? 22.312 13.370 -0.198 1.00 94.88 102 ARG A C 1
ATOM 868 O O . ARG A 1 102 ? 22.911 13.732 -1.218 1.00 94.88 102 ARG A O 1
ATOM 875 N N . GLU A 1 103 ? 22.928 13.202 0.971 1.00 95.25 103 GLU A N 1
ATOM 876 C CA . GLU A 1 103 ? 24.367 13.403 1.164 1.00 95.25 103 GLU A CA 1
ATOM 877 C C . GLU A 1 103 ? 25.189 12.432 0.312 1.00 95.25 103 GLU A C 1
ATOM 879 O O . GLU A 1 103 ? 26.095 12.858 -0.415 1.00 95.25 103 GLU A O 1
ATOM 884 N N . PHE A 1 104 ? 24.825 11.146 0.313 1.00 95.00 104 PHE A N 1
ATOM 885 C CA . PHE A 1 104 ? 25.492 10.120 -0.484 1.00 95.00 104 PHE A CA 1
ATOM 886 C C . PHE A 1 104 ? 25.454 10.445 -1.983 1.00 95.00 104 PHE A C 1
ATOM 888 O O . PHE A 1 104 ? 26.477 10.375 -2.672 1.00 95.00 104 PHE A O 1
ATOM 895 N N . HIS A 1 105 ? 24.298 10.860 -2.505 1.00 92.00 105 HIS A N 1
ATOM 896 C CA . HIS A 1 105 ? 24.160 11.228 -3.914 1.00 92.00 105 HIS A CA 1
ATOM 897 C C . HIS A 1 105 ? 24.916 12.507 -4.280 1.00 92.00 105 HIS A C 1
ATOM 899 O O . HIS A 1 105 ? 25.479 12.591 -5.379 1.00 92.00 105 HIS A O 1
ATOM 905 N N . LYS A 1 106 ? 24.975 13.485 -3.374 1.00 93.56 106 LYS A N 1
ATOM 906 C CA . LYS A 1 106 ? 25.776 14.699 -3.556 1.00 93.56 106 LYS A CA 1
ATOM 907 C C . LYS A 1 106 ? 27.269 14.375 -3.629 1.00 93.56 106 LYS A C 1
ATOM 909 O O . LYS A 1 106 ? 27.930 14.792 -4.580 1.00 93.56 106 LYS A O 1
ATOM 914 N N . GLU A 1 107 ? 27.783 13.556 -2.712 1.00 93.06 107 GLU A N 1
ATOM 915 C CA . GLU A 1 107 ? 29.188 13.133 -2.727 1.00 93.06 107 GLU A CA 1
ATOM 916 C C . GLU A 1 107 ? 29.531 12.350 -4.008 1.00 93.06 107 GLU A C 1
ATOM 918 O O . GLU A 1 107 ? 30.604 12.520 -4.600 1.00 93.06 107 GLU A O 1
ATOM 923 N N . LEU A 1 108 ? 28.601 11.524 -4.494 1.00 91.88 108 LEU A N 1
ATOM 924 C CA . LEU A 1 108 ? 28.780 10.760 -5.727 1.00 91.88 108 LEU A CA 1
ATOM 925 C C . LEU A 1 108 ? 28.870 11.666 -6.968 1.00 91.88 108 LEU A C 1
ATOM 927 O O . LEU A 1 108 ? 29.667 11.390 -7.873 1.00 91.88 108 LEU A O 1
ATOM 931 N N . LYS A 1 109 ? 28.086 12.754 -7.011 1.00 90.50 109 LYS A N 1
ATOM 932 C CA . LYS A 1 109 ? 28.158 13.782 -8.065 1.00 90.50 109 LYS A CA 1
ATOM 933 C C . LYS A 1 109 ? 29.501 14.521 -8.023 1.00 90.50 109 LYS A C 1
ATOM 935 O O . LYS A 1 109 ? 30.165 14.617 -9.058 1.00 90.50 109 LYS A O 1
ATOM 940 N N . ASP A 1 110 ? 29.958 14.929 -6.841 1.00 91.81 110 ASP A N 1
ATOM 941 C CA . ASP A 1 110 ? 31.235 15.637 -6.664 1.00 91.81 110 ASP A CA 1
ATOM 942 C C . ASP A 1 110 ? 32.445 14.778 -7.068 1.00 91.81 110 ASP A C 1
ATOM 944 O O . ASP A 1 110 ? 33.388 15.260 -7.706 1.00 91.81 110 ASP A O 1
ATOM 948 N N . ARG A 1 111 ? 32.416 13.474 -6.757 1.00 88.31 111 ARG A N 1
ATOM 949 C CA . ARG A 1 111 ? 33.463 12.526 -7.174 1.00 88.31 111 ARG A CA 1
ATOM 950 C C . ARG A 1 111 ? 33.491 12.328 -8.689 1.00 88.31 111 ARG A C 1
ATOM 952 O O . ARG A 1 111 ? 34.574 12.315 -9.270 1.00 88.31 111 ARG A O 1
ATOM 959 N N . LYS A 1 112 ? 32.331 12.222 -9.348 1.00 85.56 112 LYS A N 1
ATOM 960 C CA . LYS A 1 112 ? 32.256 12.105 -10.818 1.00 85.56 112 LYS A CA 1
ATOM 961 C C . LYS A 1 112 ? 32.739 13.374 -11.529 1.00 85.56 112 LYS A C 1
ATOM 963 O O . LYS A 1 112 ? 33.371 13.263 -12.578 1.00 85.56 112 LYS A O 1
ATOM 968 N N . GLY A 1 113 ? 32.523 14.551 -10.940 1.00 77.25 113 GLY A N 1
ATOM 969 C CA . GLY A 1 113 ? 33.014 15.827 -11.471 1.00 77.25 113 GLY A CA 1
ATOM 970 C C . GLY A 1 113 ? 34.544 15.961 -11.488 1.00 77.25 113 GLY A C 1
ATOM 971 O O . GLY A 1 113 ? 35.089 16.613 -12.374 1.00 77.25 113 GLY A O 1
ATOM 972 N N . LYS A 1 114 ? 35.263 15.304 -10.565 1.00 72.88 114 LYS A N 1
ATOM 973 C CA . LYS A 1 114 ? 36.733 15.409 -10.449 1.00 72.88 114 LYS A CA 1
ATOM 974 C C . LYS A 1 114 ? 37.539 14.443 -11.329 1.00 72.88 114 LYS A C 1
ATOM 976 O O . LYS A 1 114 ? 38.740 14.641 -11.476 1.00 72.88 114 LYS A O 1
ATOM 981 N N . VAL A 1 115 ? 36.925 13.424 -11.937 1.00 61.19 115 VAL A N 1
ATOM 982 C CA . VAL A 1 115 ? 37.647 12.365 -12.689 1.00 61.19 115 VAL A CA 1
ATOM 983 C C . VAL A 1 115 ? 37.807 12.682 -14.192 1.00 61.19 115 VAL A C 1
ATOM 985 O O . VAL A 1 115 ? 38.424 11.921 -14.930 1.00 61.19 115 VAL A O 1
ATOM 988 N N . ARG A 1 116 ? 37.316 13.831 -14.676 1.00 55.69 116 ARG A N 1
ATOM 989 C CA . ARG A 1 116 ? 37.302 14.185 -16.111 1.00 55.69 116 ARG A CA 1
ATOM 990 C C . ARG A 1 116 ? 38.326 15.235 -16.564 1.00 55.69 116 ARG A C 1
ATOM 992 O O . ARG A 1 116 ? 38.119 15.874 -17.589 1.00 55.69 116 ARG A O 1
ATOM 999 N N . GLN A 1 117 ? 39.462 15.364 -15.880 1.00 53.62 117 GLN A N 1
ATOM 1000 C CA . GLN A 1 117 ? 40.658 15.894 -16.543 1.00 53.62 117 GLN A CA 1
ATOM 1001 C C . GLN A 1 117 ? 41.634 14.746 -16.810 1.00 53.62 117 GLN A C 1
ATOM 1003 O O . GLN A 1 117 ? 42.282 14.276 -15.871 1.00 53.62 117 GLN A O 1
ATOM 1008 N N . PRO A 1 118 ? 41.739 14.248 -18.061 1.00 54.94 118 PRO A N 1
ATOM 1009 C CA . PRO A 1 118 ? 42.867 13.401 -18.411 1.00 54.94 118 PRO A CA 1
ATOM 1010 C C . PRO A 1 118 ? 44.150 14.191 -18.114 1.00 54.94 118 PRO A C 1
ATOM 1012 O O . PRO A 1 118 ? 44.195 15.387 -18.416 1.00 54.94 118 PRO A O 1
ATOM 1015 N N . PRO A 1 119 ? 45.184 13.579 -17.511 1.00 57.91 119 PRO A N 1
ATOM 1016 C CA . PRO A 1 119 ? 46.450 14.261 -17.303 1.00 57.91 119 PRO A CA 1
ATOM 1017 C C . PRO A 1 119 ? 46.995 14.681 -18.670 1.00 57.91 119 PRO A C 1
ATOM 1019 O O . PRO A 1 119 ? 47.472 13.858 -19.455 1.00 57.91 119 PRO A O 1
ATOM 1022 N N . ALA A 1 120 ? 46.894 15.976 -18.961 1.00 59.09 120 ALA A N 1
ATOM 1023 C CA . ALA A 1 120 ? 47.481 16.611 -20.125 1.00 59.09 120 ALA A CA 1
ATOM 1024 C C . ALA A 1 120 ? 49.005 16.615 -19.957 1.00 59.09 120 ALA A C 1
ATOM 1026 O O . ALA A 1 120 ? 49.582 17.608 -19.533 1.00 59.09 120 ALA A O 1
ATOM 1027 N N . SER A 1 121 ? 49.652 15.467 -20.178 1.00 60.28 121 SER A N 1
ATOM 1028 C CA . SER A 1 121 ? 51.079 15.328 -20.514 1.00 60.28 121 SER A CA 1
ATOM 1029 C C . SER A 1 121 ? 51.544 13.872 -20.417 1.00 60.28 121 SER A C 1
ATOM 1031 O O . SER A 1 121 ? 52.208 13.449 -19.473 1.00 60.28 121 SER A O 1
ATOM 1033 N N . ARG A 1 122 ? 51.328 13.101 -21.487 1.00 49.94 122 ARG A N 1
ATOM 1034 C CA . ARG A 1 122 ? 52.362 12.144 -21.905 1.00 49.94 122 ARG A CA 1
ATOM 1035 C C . ARG A 1 122 ? 52.404 12.011 -23.420 1.00 49.94 122 ARG A C 1
ATOM 1037 O O . ARG A 1 122 ? 52.049 10.997 -24.005 1.00 49.94 122 ARG A O 1
ATOM 1044 N N . ALA A 1 123 ? 52.895 13.077 -24.043 1.00 57.28 123 ALA A N 1
ATOM 1045 C CA . ALA A 1 123 ? 53.416 13.045 -25.396 1.00 57.28 123 ALA A CA 1
ATOM 1046 C C . ALA A 1 123 ? 54.548 12.007 -25.492 1.00 57.28 123 ALA A C 1
ATOM 1048 O O . ALA A 1 123 ? 55.648 12.240 -24.991 1.00 57.28 123 ALA A O 1
ATOM 1049 N N . ARG A 1 124 ? 54.302 10.874 -26.158 1.00 51.16 124 ARG A N 1
ATOM 1050 C CA . ARG A 1 124 ? 55.353 10.059 -26.786 1.00 51.16 124 ARG A CA 1
ATOM 1051 C C . ARG A 1 124 ? 54.851 9.406 -28.079 1.00 51.16 124 ARG A C 1
ATOM 1053 O O . ARG A 1 124 ? 54.203 8.375 -28.053 1.00 51.16 124 ARG A O 1
ATOM 1060 N N . ARG A 1 125 ? 55.225 10.059 -29.187 1.00 55.91 125 ARG A N 1
ATOM 1061 C CA . ARG A 1 125 ? 55.746 9.523 -30.462 1.00 55.91 125 ARG A CA 1
ATOM 1062 C C . ARG A 1 125 ? 55.350 8.098 -30.893 1.00 55.91 125 ARG A C 1
ATOM 1064 O O . ARG A 1 125 ? 55.932 7.132 -30.414 1.00 55.91 125 ARG A O 1
ATOM 1071 N N . SER A 1 126 ? 54.613 8.049 -32.000 1.00 46.69 126 SER A N 1
ATOM 1072 C CA . SER A 1 126 ? 54.695 7.063 -33.101 1.00 46.69 126 SER A CA 1
ATOM 1073 C C . SER A 1 126 ? 53.767 7.605 -34.203 1.00 46.69 126 SER A C 1
ATOM 1075 O O . SER A 1 126 ? 52.580 7.726 -33.950 1.00 46.69 126 SER A O 1
ATOM 1077 N N . ARG A 1 127 ? 54.191 8.232 -35.311 1.00 56.28 127 ARG A N 1
ATOM 1078 C CA . ARG A 1 127 ? 55.084 7.865 -36.434 1.00 56.28 127 ARG A CA 1
ATOM 1079 C C . ARG A 1 127 ? 54.567 6.693 -37.294 1.00 56.28 127 ARG A C 1
ATOM 1081 O O . ARG A 1 127 ? 55.108 5.602 -37.213 1.00 56.28 127 ARG A O 1
ATOM 1088 N N . SER A 1 128 ? 53.601 6.987 -38.168 1.00 49.22 128 SER A N 1
ATOM 1089 C CA . SER A 1 128 ? 53.300 6.315 -39.457 1.00 49.22 128 SER A CA 1
ATOM 1090 C C . SER A 1 128 ? 52.266 7.200 -40.180 1.00 49.22 128 SER A C 1
ATOM 1092 O O . SER A 1 128 ? 51.178 7.374 -39.653 1.00 49.22 128 SER A O 1
ATOM 1094 N N . ARG A 1 129 ? 52.628 8.084 -41.120 1.00 51.12 129 ARG A N 1
ATOM 1095 C CA . ARG A 1 129 ? 53.027 7.906 -42.534 1.00 51.12 129 ARG A CA 1
ATOM 1096 C C . ARG A 1 129 ? 51.893 7.333 -43.411 1.00 51.12 129 ARG A C 1
ATOM 1098 O O . ARG A 1 129 ? 51.546 6.177 -43.209 1.00 51.12 129 ARG A O 1
ATOM 1105 N N . THR A 1 130 ? 51.481 8.164 -44.393 1.00 45.12 130 THR A N 1
ATOM 1106 C CA . THR A 1 130 ? 50.770 7.899 -45.680 1.00 45.12 130 THR A CA 1
ATOM 1107 C C . THR A 1 130 ? 49.325 7.395 -45.590 1.00 45.12 130 THR A C 1
ATOM 1109 O O . THR A 1 130 ? 49.072 6.544 -44.754 1.00 45.12 130 THR A O 1
ATOM 1112 N N . LEU A 1 131 ? 48.337 7.769 -46.409 1.00 46.97 131 LEU A N 1
ATOM 1113 C CA . LEU A 1 131 ? 48.103 8.634 -47.590 1.00 46.97 131 LEU A CA 1
ATOM 1114 C C . LEU A 1 131 ? 46.544 8.776 -47.600 1.00 46.97 131 LEU A C 1
ATOM 1116 O O . LEU A 1 131 ? 45.883 7.818 -47.212 1.00 46.97 131 LEU A O 1
ATOM 1120 N N . ASP A 1 132 ? 45.956 9.962 -47.741 1.00 46.44 132 ASP A N 1
ATOM 1121 C CA . ASP A 1 132 ? 45.415 10.516 -49.001 1.00 46.44 132 ASP A CA 1
ATOM 1122 C C . ASP A 1 132 ? 43.981 10.055 -49.353 1.00 46.44 132 ASP A C 1
ATOM 1124 O O . ASP A 1 132 ? 43.655 8.875 -49.239 1.00 46.44 132 ASP A O 1
ATOM 1128 N N . ASP A 1 133 ? 43.217 11.037 -49.836 1.00 45.50 133 ASP A N 1
ATOM 1129 C CA . ASP A 1 133 ? 42.040 10.983 -50.714 1.00 45.50 133 ASP A CA 1
ATOM 1130 C C . ASP A 1 133 ? 40.597 11.155 -50.165 1.00 45.50 133 ASP A C 1
ATOM 1132 O O . ASP A 1 133 ? 40.151 10.479 -49.235 1.00 45.50 133 ASP A O 1
ATOM 1136 N N . SER A 1 134 ? 39.870 12.035 -50.876 1.00 45.19 134 SER A N 1
ATOM 1137 C CA . SER A 1 134 ? 38.468 12.516 -50.821 1.00 45.19 134 SER A CA 1
ATOM 1138 C C . SER A 1 134 ? 38.069 13.434 -49.648 1.00 45.19 134 SER A C 1
ATOM 1140 O O . SER A 1 134 ? 38.008 12.997 -48.501 1.00 45.19 134 SER A O 1
ATOM 1142 N N . GLU A 1 135 ? 37.992 14.764 -49.809 1.00 51.72 135 GLU A N 1
ATOM 1143 C CA . GLU A 1 135 ? 37.100 15.622 -50.641 1.00 51.72 135 GLU A CA 1
ATOM 1144 C C . GLU A 1 135 ? 35.653 15.711 -50.117 1.00 51.72 135 GLU A C 1
ATOM 1146 O O . GLU A 1 135 ? 34.950 14.708 -50.043 1.00 51.72 135 GLU A O 1
ATOM 1151 N N . ASP A 1 136 ? 35.302 16.953 -49.755 1.00 48.62 136 ASP A N 1
ATOM 1152 C CA . ASP A 1 136 ? 34.024 17.660 -49.904 1.00 48.62 136 ASP A CA 1
ATOM 1153 C C . ASP A 1 136 ? 32.736 17.043 -49.328 1.00 48.62 136 ASP A C 1
ATOM 1155 O O . ASP A 1 136 ? 32.248 16.007 -49.761 1.00 48.62 136 ASP A O 1
ATOM 1159 N N . ASP A 1 137 ? 32.127 17.723 -48.354 1.00 49.31 137 ASP A N 1
ATOM 1160 C CA . ASP A 1 137 ? 31.020 18.635 -48.672 1.00 49.31 137 ASP A CA 1
ATOM 1161 C C . ASP A 1 137 ? 30.501 19.350 -47.415 1.00 49.31 137 ASP A C 1
ATOM 1163 O O . ASP A 1 137 ? 30.605 18.872 -46.280 1.00 49.31 137 ASP A O 1
ATOM 1167 N N . ASP A 1 138 ? 30.005 20.549 -47.683 1.00 55.25 138 ASP A N 1
ATOM 1168 C CA . ASP A 1 138 ? 29.542 21.590 -46.783 1.00 55.25 138 ASP A CA 1
ATOM 1169 C C . ASP A 1 138 ? 28.431 21.150 -45.810 1.00 55.25 138 ASP A C 1
ATOM 1171 O O . ASP A 1 138 ? 27.660 20.230 -46.069 1.00 55.25 138 ASP A O 1
ATOM 1175 N N . ASP A 1 139 ? 28.336 21.832 -44.665 1.00 44.59 139 ASP A N 1
ATOM 1176 C CA . ASP A 1 139 ? 27.168 22.682 -44.399 1.00 44.59 139 ASP A CA 1
ATOM 1177 C C . ASP A 1 139 ? 27.215 23.289 -42.989 1.00 44.59 139 ASP A C 1
ATOM 1179 O O . ASP A 1 139 ? 27.272 22.615 -41.955 1.00 44.59 139 ASP A O 1
ATOM 1183 N N . ASP A 1 140 ? 27.190 24.622 -43.008 1.00 58.38 140 ASP A N 1
ATOM 1184 C CA . ASP A 1 140 ? 26.706 25.545 -41.988 1.00 58.38 140 ASP A CA 1
ATOM 1185 C C . ASP A 1 140 ? 25.813 24.915 -40.914 1.00 58.38 140 ASP A C 1
ATOM 1187 O O . ASP A 1 140 ? 24.732 24.435 -41.229 1.00 58.38 140 ASP A O 1
ATOM 1191 N N . TYR A 1 141 ? 26.151 25.080 -39.629 1.00 50.19 141 TYR A N 1
ATOM 1192 C CA . TYR A 1 141 ? 25.113 25.314 -38.618 1.00 50.19 141 TYR A CA 1
ATOM 1193 C C . TYR A 1 141 ? 25.651 26.071 -37.391 1.00 50.19 141 TYR A C 1
ATOM 1195 O O . TYR A 1 141 ? 26.097 25.504 -36.397 1.00 50.19 141 TYR A O 1
ATOM 1203 N N . ASN A 1 142 ? 25.498 27.392 -37.485 1.00 48.91 142 ASN A N 1
ATOM 1204 C CA . ASN A 1 142 ? 24.908 28.255 -36.460 1.00 48.91 142 ASN A CA 1
ATOM 1205 C C . ASN A 1 142 ? 25.678 28.449 -35.137 1.00 48.91 142 ASN A C 1
ATOM 1207 O O . ASN A 1 142 ? 25.373 27.877 -34.089 1.00 48.91 142 ASN A O 1
ATOM 1211 N N . ASP A 1 143 ? 26.618 29.388 -35.214 1.00 57.56 143 ASP A N 1
ATOM 1212 C CA . ASP A 1 143 ? 27.066 30.257 -34.130 1.00 57.56 143 ASP A CA 1
ATOM 1213 C C . ASP A 1 143 ? 25.938 31.232 -33.744 1.00 57.56 143 ASP A C 1
ATOM 1215 O O . ASP A 1 143 ? 25.513 32.015 -34.591 1.00 57.56 143 ASP A O 1
ATOM 1219 N N . SER A 1 144 ? 25.424 31.144 -32.506 1.00 53.84 144 SER A N 1
ATOM 1220 C CA . SER A 1 144 ? 24.810 32.239 -31.717 1.00 53.84 144 SER A CA 1
ATOM 1221 C C . SER A 1 144 ? 23.998 31.691 -30.531 1.00 53.84 144 SER A C 1
ATOM 1223 O O . SER A 1 144 ? 22.775 31.573 -30.629 1.00 53.84 144 SER A O 1
ATOM 1225 N N . ARG A 1 145 ? 24.641 31.393 -29.388 1.00 46.44 145 ARG A N 1
ATOM 1226 C CA . ARG A 1 145 ? 24.033 31.615 -28.051 1.00 46.44 145 ARG A CA 1
ATOM 1227 C C . ARG A 1 145 ? 25.046 31.505 -26.904 1.00 46.44 145 ARG A C 1
ATOM 1229 O O . ARG A 1 145 ? 24.952 30.629 -26.045 1.00 46.44 145 ARG A O 1
ATOM 1236 N N . GLU A 1 146 ? 26.006 32.422 -26.881 1.00 51.81 146 GLU A N 1
ATOM 1237 C CA . GLU A 1 146 ? 26.548 32.917 -25.612 1.00 51.81 146 GLU A CA 1
ATOM 1238 C C . GLU A 1 146 ? 25.675 34.075 -25.100 1.00 51.81 146 GLU A C 1
ATOM 1240 O O . GLU A 1 146 ? 24.882 34.633 -25.849 1.00 51.81 146 GLU A O 1
ATOM 1245 N N . GLU A 1 147 ? 25.854 34.404 -23.820 1.00 52.12 147 GLU A N 1
ATOM 1246 C CA . GLU A 1 147 ? 25.188 35.466 -23.048 1.00 52.12 147 GLU A CA 1
ATOM 1247 C C . GLU A 1 147 ? 23.862 35.092 -22.366 1.00 52.12 147 GLU A C 1
ATOM 1249 O O . GLU A 1 147 ? 22.770 35.344 -22.853 1.00 52.12 147 GLU A O 1
ATOM 1254 N N . GLU A 1 148 ? 23.984 34.513 -21.165 1.00 45.38 148 GLU A N 1
ATOM 1255 C CA . GLU A 1 148 ? 23.440 35.125 -19.937 1.00 45.38 148 GLU A CA 1
ATOM 1256 C C . GLU A 1 148 ? 23.948 34.350 -18.706 1.00 45.38 148 GLU A C 1
ATOM 1258 O O . GLU A 1 148 ? 23.306 33.465 -18.142 1.00 45.38 148 GLU A O 1
ATOM 1263 N N . ARG A 1 149 ? 25.179 34.670 -18.286 1.00 48.44 149 ARG A N 1
ATOM 1264 C CA . ARG A 1 149 ? 25.698 34.352 -16.949 1.00 48.44 149 ARG A CA 1
ATOM 1265 C C . ARG A 1 149 ? 25.876 35.649 -16.180 1.00 48.44 149 ARG A C 1
ATOM 1267 O O . ARG A 1 149 ? 26.971 36.192 -16.144 1.00 48.44 149 ARG A O 1
ATOM 1274 N N . HIS A 1 150 ? 24.822 36.107 -15.522 1.00 51.03 150 HIS A N 1
ATOM 1275 C CA . HIS A 1 150 ? 24.942 37.063 -14.428 1.00 51.03 150 HIS A CA 1
ATOM 1276 C C . HIS A 1 150 ? 23.820 36.818 -13.426 1.00 51.03 150 HIS A C 1
ATOM 1278 O O . HIS A 1 150 ? 22.756 37.400 -13.558 1.00 51.03 150 HIS A O 1
ATOM 1284 N N . HIS A 1 151 ? 24.073 36.002 -12.400 1.00 40.41 151 HIS A N 1
ATOM 1285 C CA . HIS A 1 151 ? 23.387 36.158 -11.119 1.00 40.41 151 HIS A CA 1
ATOM 1286 C C . HIS A 1 151 ? 24.344 35.883 -9.955 1.00 40.41 151 HIS A C 1
ATOM 1288 O O . HIS A 1 151 ? 24.890 34.794 -9.793 1.00 40.41 151 HIS A O 1
ATOM 1294 N N . GLU A 1 152 ? 24.593 36.981 -9.242 1.00 43.97 152 GLU A N 1
ATOM 1295 C CA . GLU A 1 152 ? 24.760 37.107 -7.796 1.00 43.97 152 GLU A CA 1
ATOM 1296 C C . GLU A 1 152 ? 25.694 36.125 -7.091 1.00 43.97 152 GLU A C 1
ATOM 1298 O O . GLU A 1 152 ? 25.343 35.050 -6.607 1.00 43.97 152 GLU A O 1
ATOM 1303 N N . ARG A 1 153 ? 26.926 36.611 -6.938 1.00 45.88 153 ARG A N 1
ATOM 1304 C CA . ARG A 1 153 ? 27.760 36.308 -5.785 1.00 45.88 153 ARG A CA 1
ATOM 1305 C C . ARG A 1 153 ? 27.345 37.180 -4.598 1.00 45.88 153 ARG A C 1
ATOM 1307 O O . ARG A 1 153 ? 27.273 38.393 -4.752 1.00 45.88 153 ARG A O 1
ATOM 1314 N N . ASN A 1 154 ? 27.325 36.515 -3.443 1.00 44.78 154 ASN A N 1
ATOM 1315 C CA . ASN A 1 154 ? 27.599 37.011 -2.091 1.00 44.78 154 ASN A CA 1
ATOM 1316 C C . ASN A 1 154 ? 26.447 37.736 -1.382 1.00 44.78 154 ASN A C 1
ATOM 1318 O O . ASN A 1 154 ? 26.178 38.894 -1.658 1.00 44.78 154 ASN A O 1
ATOM 1322 N N . ASP A 1 155 ? 25.841 37.081 -0.391 1.00 46.50 155 ASP A N 1
ATOM 1323 C CA . ASP A 1 155 ? 26.241 37.246 1.012 1.00 46.50 155 ASP A CA 1
ATOM 1324 C C . ASP A 1 155 ? 25.589 36.162 1.898 1.00 46.50 155 ASP A C 1
ATOM 1326 O O . ASP A 1 155 ? 24.705 35.439 1.455 1.00 46.50 155 ASP A O 1
ATOM 1330 N N . GLU A 1 156 ? 26.091 36.014 3.128 1.00 49.50 156 GLU A N 1
ATOM 1331 C CA . GLU A 1 156 ? 25.668 35.078 4.193 1.00 49.50 156 GLU A CA 1
ATOM 1332 C C . GLU A 1 156 ? 26.267 33.660 4.189 1.00 49.50 156 GLU A C 1
ATOM 1334 O O . GLU A 1 156 ? 25.603 32.634 4.028 1.00 49.50 156 GLU A O 1
ATOM 1339 N N . LYS A 1 157 ? 27.564 33.582 4.522 1.00 47.91 157 LYS A N 1
ATOM 1340 C CA . LYS A 1 157 ? 28.092 32.408 5.235 1.00 47.91 157 LYS A CA 1
ATOM 1341 C C . LYS A 1 157 ? 29.304 32.733 6.102 1.00 47.91 157 LYS A C 1
ATOM 1343 O O . LYS A 1 157 ? 30.429 32.339 5.808 1.00 47.91 157 LYS A O 1
ATOM 1348 N N . THR A 1 158 ? 29.050 33.376 7.233 1.00 50.12 158 THR A N 1
ATOM 1349 C CA . THR A 1 158 ? 29.948 33.312 8.391 1.00 50.12 158 THR A CA 1
ATOM 1350 C C . THR A 1 158 ? 29.130 33.158 9.660 1.00 50.12 158 THR A C 1
ATOM 1352 O O . THR A 1 158 ? 29.015 34.096 10.431 1.00 50.12 158 THR A O 1
ATOM 1355 N N . GLU A 1 159 ? 28.597 31.960 9.898 1.00 46.50 159 GLU A N 1
ATOM 1356 C CA . GLU A 1 159 ? 28.305 31.528 11.262 1.00 46.50 159 GLU A CA 1
ATOM 1357 C C . GLU A 1 159 ? 28.552 30.015 11.432 1.00 46.50 159 GLU A C 1
ATOM 1359 O O . GLU A 1 159 ? 28.083 29.171 10.669 1.00 46.50 159 GLU A O 1
ATOM 1364 N N . SER A 1 160 ? 29.407 29.739 12.423 1.00 49.50 160 SER A N 1
ATOM 1365 C CA . SER A 1 160 ? 29.464 28.556 13.291 1.00 49.50 160 SER A CA 1
ATOM 1366 C C . SER A 1 160 ? 29.892 27.173 12.752 1.00 49.50 160 SER A C 1
ATOM 1368 O O . SER A 1 160 ? 29.267 26.142 13.006 1.00 49.50 160 SER A O 1
ATOM 1370 N N . LYS A 1 161 ? 31.117 27.074 12.206 1.00 54.06 161 LYS A N 1
ATOM 1371 C CA . LYS A 1 161 ? 31.883 25.800 12.283 1.00 54.06 161 LYS A CA 1
ATOM 1372 C C . LYS A 1 161 ? 32.299 25.436 13.720 1.00 54.06 161 LYS A C 1
ATOM 1374 O O . LYS A 1 161 ? 32.469 24.260 14.019 1.00 54.06 161 LYS A O 1
ATOM 1379 N N . GLU A 1 162 ? 32.392 26.417 14.616 1.00 50.78 162 GLU A N 1
ATOM 1380 C CA . GLU A 1 162 ? 32.838 26.223 16.003 1.00 50.78 162 GLU A CA 1
ATOM 1381 C C . GLU A 1 162 ? 31.732 25.686 16.940 1.00 50.78 162 GLU A C 1
ATOM 1383 O O . GLU A 1 162 ? 32.013 25.104 17.989 1.00 50.78 162 GLU A O 1
ATOM 1388 N N . GLU A 1 163 ? 30.457 25.797 16.548 1.00 52.44 163 GLU A N 1
ATOM 1389 C CA . GLU A 1 163 ? 29.327 25.314 17.357 1.00 52.44 163 GLU A CA 1
ATOM 1390 C C . GLU A 1 163 ? 28.963 23.847 17.060 1.00 52.44 163 GLU A C 1
ATOM 1392 O O . GLU A 1 163 ? 28.515 23.116 17.949 1.00 52.44 163 GLU A O 1
ATOM 1397 N N . LYS A 1 164 ? 29.264 23.352 15.848 1.00 56.84 164 LYS A N 1
ATOM 1398 C CA . LYS A 1 164 ? 29.111 21.926 15.499 1.00 56.84 164 LYS A CA 1
ATOM 1399 C C . LYS A 1 164 ? 30.177 21.026 16.139 1.00 56.84 164 LYS A C 1
ATOM 1401 O O . LYS A 1 164 ? 29.913 19.842 16.348 1.00 56.84 164 LYS A O 1
ATOM 1406 N N . GLU A 1 165 ? 31.341 21.558 16.513 1.00 53.09 165 GLU A N 1
ATOM 1407 C CA . GLU A 1 165 ? 32.406 20.764 17.147 1.00 53.09 165 GLU A CA 1
ATOM 1408 C C . GLU A 1 165 ? 32.160 20.535 18.652 1.00 53.09 165 GLU A C 1
ATOM 1410 O O . GLU A 1 165 ? 32.468 19.466 19.179 1.00 53.09 165 GLU A O 1
ATOM 1415 N N . LYS A 1 166 ? 31.459 21.453 19.335 1.00 55.19 166 LYS A N 1
ATOM 1416 C CA . LYS A 1 166 ? 31.094 21.295 20.758 1.00 55.19 166 LYS A CA 1
ATOM 1417 C C . LYS A 1 166 ? 29.964 20.286 21.007 1.00 55.19 166 LYS A C 1
ATOM 1419 O O . LYS A 1 166 ? 29.861 19.758 22.114 1.00 55.19 166 LYS A O 1
ATOM 1424 N N . ARG A 1 167 ? 29.151 19.949 19.995 1.00 56.16 167 ARG A N 1
ATOM 1425 C CA . ARG A 1 167 ? 28.076 18.939 20.118 1.00 56.16 167 ARG A CA 1
ATOM 1426 C C . ARG A 1 167 ? 28.543 17.491 19.911 1.00 56.16 167 ARG A C 1
ATOM 1428 O O . ARG A 1 167 ? 27.873 16.579 20.384 1.00 56.16 167 ARG A O 1
ATOM 1435 N N . LYS A 1 168 ? 29.714 17.256 19.303 1.00 53.78 168 LYS A N 1
ATOM 1436 C CA . LYS A 1 168 ? 30.269 15.898 19.102 1.00 53.78 168 LYS A CA 1
ATOM 1437 C C . LYS A 1 168 ? 31.001 15.321 20.322 1.00 53.78 168 LYS A C 1
ATOM 1439 O O . LYS A 1 168 ? 31.303 14.134 20.337 1.00 53.78 168 LYS A O 1
ATOM 1444 N N . ALA A 1 169 ? 31.247 16.117 21.365 1.00 50.81 169 ALA A N 1
ATOM 1445 C CA . ALA A 1 169 ? 32.037 15.698 22.526 1.00 50.81 169 ALA A CA 1
ATOM 1446 C C . ALA A 1 169 ? 31.228 15.091 23.696 1.00 50.81 169 ALA A C 1
ATOM 1448 O O . ALA A 1 169 ? 31.808 14.818 24.745 1.00 50.81 169 ALA A O 1
ATOM 1449 N N . LYS A 1 170 ? 29.904 14.886 23.576 1.00 47.78 170 LYS A N 1
ATOM 1450 C CA . LYS A 1 170 ? 29.059 14.515 24.735 1.00 47.78 170 LYS A CA 1
ATOM 1451 C C . LYS A 1 170 ? 28.136 13.310 24.541 1.00 47.78 170 LYS A C 1
ATOM 1453 O O . LYS A 1 170 ? 27.081 13.245 25.164 1.00 47.78 170 LYS A O 1
ATOM 1458 N N . ILE A 1 171 ? 28.555 12.330 23.741 1.00 47.47 171 ILE A N 1
ATOM 1459 C CA . ILE A 1 171 ? 27.922 11.004 23.711 1.00 47.47 171 ILE A CA 1
ATOM 1460 C C . ILE A 1 171 ? 28.998 9.958 24.036 1.00 47.47 171 ILE A C 1
ATOM 1462 O O . ILE A 1 171 ? 29.933 9.799 23.251 1.00 47.47 171 ILE A O 1
ATOM 1466 N N . PRO A 1 172 ? 28.923 9.248 25.179 1.00 45.19 172 PRO A N 1
ATOM 1467 C CA . PRO A 1 172 ? 29.819 8.131 25.440 1.00 45.19 172 PRO A CA 1
ATOM 1468 C C . PRO A 1 172 ? 29.542 7.012 24.428 1.00 45.19 172 PRO A C 1
ATOM 1470 O O . PRO A 1 172 ? 28.432 6.491 24.320 1.00 45.19 172 PRO A O 1
ATOM 1473 N N . SER A 1 173 ? 30.574 6.662 23.665 1.00 41.84 173 SER A N 1
ATOM 1474 C CA . SER A 1 173 ? 30.568 5.629 22.635 1.00 41.84 173 SER A CA 1
ATOM 1475 C C . SER A 1 173 ? 30.264 4.244 23.221 1.00 41.84 173 SER A C 1
ATOM 1477 O O . SER A 1 173 ? 31.119 3.622 23.850 1.00 41.84 173 SER A O 1
ATOM 1479 N N . LEU A 1 174 ? 29.070 3.714 22.952 1.00 47.88 174 LEU A N 1
ATOM 1480 C CA . LEU A 1 174 ? 28.710 2.305 23.157 1.00 47.88 174 LEU A CA 1
ATOM 1481 C C . LEU A 1 174 ? 29.057 1.477 21.906 1.00 47.88 174 LEU A C 1
ATOM 1483 O O . LEU A 1 174 ? 28.234 0.770 21.333 1.00 47.88 174 LEU A O 1
ATOM 1487 N N . THR A 1 175 ? 30.310 1.553 21.455 1.00 44.34 175 THR A N 1
ATOM 1488 C CA . THR A 1 175 ? 30.841 0.690 20.390 1.00 44.34 175 THR A CA 1
ATOM 1489 C C . THR A 1 175 ? 31.617 -0.462 21.012 1.00 44.34 175 THR A C 1
ATOM 1491 O O . THR A 1 175 ? 32.836 -0.425 21.148 1.00 44.34 175 THR A O 1
ATOM 1494 N N . GLY A 1 176 ? 30.878 -1.497 21.405 1.00 42.84 176 GLY A N 1
ATOM 1495 C CA . GLY A 1 176 ? 31.421 -2.728 21.978 1.00 42.84 176 GLY A CA 1
ATOM 1496 C C . GLY A 1 176 ? 30.658 -3.985 21.564 1.00 42.84 176 GLY A C 1
ATOM 1497 O O . GLY A 1 176 ? 30.687 -4.970 22.291 1.00 42.84 176 GLY A O 1
ATOM 1498 N N . PHE A 1 177 ? 29.962 -3.988 20.421 1.00 38.53 177 PHE A N 1
ATOM 1499 C CA . PHE A 1 177 ? 29.273 -5.185 19.926 1.00 38.53 177 PHE A CA 1
ATOM 1500 C C . PHE A 1 177 ? 30.115 -5.892 18.855 1.00 38.53 177 PHE A C 1
ATOM 1502 O O . PHE A 1 177 ? 29.986 -5.671 17.649 1.00 38.53 177 PHE A O 1
ATOM 1509 N N . LYS A 1 178 ? 31.028 -6.753 19.324 1.00 42.72 178 LYS A N 1
ATOM 1510 C CA . LYS A 1 178 ? 31.757 -7.727 18.501 1.00 42.72 178 LYS A CA 1
ATOM 1511 C C . LYS A 1 178 ? 30.753 -8.617 17.758 1.00 42.72 178 LYS A C 1
ATOM 1513 O O . LYS A 1 178 ? 30.081 -9.449 18.367 1.00 42.72 178 LYS A O 1
ATOM 1518 N N . ARG A 1 179 ? 30.696 -8.472 16.430 1.00 40.84 179 ARG A N 1
ATOM 1519 C CA . ARG A 1 179 ? 30.047 -9.418 15.509 1.00 40.84 179 ARG A CA 1
ATOM 1520 C C . ARG A 1 179 ? 30.672 -10.802 15.696 1.00 40.84 179 ARG A C 1
ATOM 1522 O O . ARG A 1 179 ? 31.792 -11.046 15.253 1.00 40.84 179 ARG A O 1
ATOM 1529 N N . ARG A 1 180 ? 29.952 -11.716 16.350 1.00 42.75 180 ARG A N 1
ATOM 1530 C CA . ARG A 1 180 ? 30.257 -13.148 16.289 1.00 42.75 180 ARG A CA 1
ATOM 1531 C C . ARG A 1 180 ? 29.749 -13.686 14.954 1.00 42.75 180 ARG A C 1
ATOM 1533 O O . ARG A 1 180 ? 28.549 -13.758 14.717 1.00 42.75 180 ARG A O 1
ATOM 1540 N N . PHE A 1 181 ? 30.698 -14.031 14.091 1.00 43.72 181 PHE A N 1
ATOM 1541 C CA . PHE A 1 181 ? 30.491 -14.848 12.904 1.00 43.72 181 PHE A CA 1
ATOM 1542 C C . PHE A 1 181 ? 29.851 -16.185 13.302 1.00 43.72 181 PHE A C 1
ATOM 1544 O O . PHE A 1 181 ? 30.453 -16.963 14.042 1.00 43.72 181 PHE A O 1
ATOM 1551 N N . PHE A 1 182 ? 28.657 -16.479 12.784 1.00 39.62 182 PHE A N 1
ATOM 1552 C CA . PHE A 1 182 ? 28.131 -17.841 12.772 1.00 39.62 182 PHE A CA 1
ATOM 1553 C C . PHE A 1 182 ? 28.875 -18.633 11.693 1.00 39.62 182 PHE A C 1
ATOM 1555 O O . PHE A 1 182 ? 28.605 -18.515 10.500 1.00 39.62 182 PHE A O 1
ATOM 1562 N N . LYS A 1 183 ? 29.861 -19.420 12.131 1.00 39.84 183 LYS A N 1
ATOM 1563 C CA . LYS A 1 183 ? 30.546 -20.421 11.314 1.00 39.84 183 LYS A CA 1
ATOM 1564 C C . LYS A 1 183 ? 29.678 -21.679 11.290 1.00 39.84 183 LYS A C 1
ATOM 1566 O O . LYS A 1 183 ? 29.499 -22.335 12.310 1.00 39.84 183 LYS A O 1
ATOM 1571 N N . LYS A 1 184 ? 29.129 -21.982 10.116 1.00 44.47 184 LYS A N 1
ATOM 1572 C CA . LYS A 1 184 ? 28.421 -23.224 9.792 1.00 44.47 184 LYS A CA 1
ATOM 1573 C C . LYS A 1 184 ? 29.437 -24.384 9.818 1.00 44.47 184 LYS A C 1
ATOM 1575 O O . LYS A 1 184 ? 30.353 -24.402 9.002 1.00 44.47 184 LYS A O 1
ATOM 1580 N N . LYS A 1 185 ? 29.297 -25.305 10.772 1.00 37.19 185 LYS A N 1
ATOM 1581 C CA . LYS A 1 185 ? 29.832 -26.683 10.767 1.00 37.19 185 LYS A CA 1
ATOM 1582 C C . LYS A 1 185 ? 28.597 -27.577 10.979 1.00 37.19 185 LYS A C 1
ATOM 1584 O O . LYS A 1 185 ? 27.797 -27.234 11.837 1.00 37.19 185 LYS A O 1
ATOM 1589 N N . GLY A 1 186 ? 28.285 -28.600 10.189 1.00 37.31 186 GLY A N 1
ATOM 1590 C CA . GLY A 1 186 ? 29.172 -29.494 9.452 1.00 37.31 186 GLY A CA 1
ATOM 1591 C C . GLY A 1 186 ? 29.522 -30.647 10.382 1.00 37.31 186 GLY A C 1
ATOM 1592 O O . GLY A 1 186 ? 30.585 -30.600 10.992 1.00 37.31 186 GLY A O 1
ATOM 1593 N N . ASP A 1 187 ? 28.571 -31.571 10.545 1.00 40.09 187 ASP A N 1
ATOM 1594 C CA . ASP A 1 187 ? 28.713 -32.810 11.310 1.00 40.09 187 ASP A CA 1
ATOM 1595 C C . ASP A 1 187 ? 29.767 -33.711 10.664 1.00 40.09 187 ASP A C 1
ATOM 1597 O O . ASP A 1 187 ? 29.714 -33.984 9.463 1.00 40.09 187 ASP A O 1
ATOM 1601 N N . SER A 1 188 ? 30.705 -34.180 11.479 1.00 37.69 188 SER A N 1
ATOM 1602 C CA . SER A 1 188 ? 31.428 -35.429 11.264 1.00 37.69 188 SER A CA 1
ATOM 1603 C C . SER A 1 188 ? 32.000 -35.873 12.606 1.00 37.69 188 SER A C 1
ATOM 1605 O O . SER A 1 188 ? 32.760 -35.130 13.235 1.00 37.69 188 SER A O 1
ATOM 1607 N N . ASP A 1 189 ? 31.574 -37.059 13.017 1.00 42.50 189 ASP A N 1
ATOM 1608 C CA . ASP A 1 189 ? 32.034 -37.824 14.167 1.00 42.50 189 ASP A CA 1
ATOM 1609 C C . ASP A 1 189 ? 33.556 -38.043 14.144 1.00 42.50 189 ASP A C 1
ATOM 1611 O O . ASP A 1 189 ? 34.136 -38.224 13.076 1.00 42.50 189 ASP A O 1
ATOM 1615 N N . ASP A 1 190 ? 34.197 -37.974 15.316 1.00 39.03 190 ASP A N 1
ATOM 1616 C CA . ASP A 1 190 ? 34.993 -39.067 15.901 1.00 39.03 190 ASP A CA 1
ATOM 1617 C C . ASP A 1 190 ? 35.975 -38.601 16.998 1.00 39.03 190 ASP A C 1
ATOM 1619 O O . ASP A 1 190 ? 36.656 -37.584 16.902 1.00 39.03 190 ASP A O 1
ATOM 1623 N N . GLU A 1 191 ? 36.026 -39.444 18.034 1.00 40.69 191 GLU A N 1
ATOM 1624 C CA . GLU A 1 191 ? 37.138 -39.763 18.943 1.00 40.69 191 GLU A CA 1
ATOM 1625 C C . GLU A 1 191 ? 37.748 -38.727 19.928 1.00 40.69 191 GLU A C 1
ATOM 1627 O O . GLU A 1 191 ? 38.572 -37.880 19.609 1.00 40.69 191 GLU A O 1
ATOM 1632 N N . LYS A 1 192 ? 37.409 -38.985 21.207 1.00 36.84 192 LYS A N 1
ATOM 1633 C CA . LYS A 1 192 ? 38.283 -39.323 22.361 1.00 36.84 192 LYS A CA 1
ATOM 1634 C C . LYS A 1 192 ? 39.390 -38.379 22.879 1.00 36.84 192 LYS A C 1
ATOM 1636 O O . LYS A 1 192 ? 40.296 -37.965 22.175 1.00 36.84 192 LYS A O 1
ATOM 1641 N N . ALA A 1 193 ? 39.406 -38.384 24.226 1.00 37.09 193 ALA A N 1
ATOM 1642 C CA . ALA A 1 193 ? 40.527 -38.192 25.162 1.00 37.09 193 ALA A CA 1
ATOM 1643 C C . ALA A 1 193 ? 41.083 -36.761 25.308 1.00 37.09 193 ALA A C 1
ATOM 1645 O O . ALA A 1 193 ? 41.159 -36.011 24.353 1.00 37.09 193 ALA A O 1
ATOM 1646 N N . GLN A 1 194 ? 41.555 -36.282 26.456 1.00 33.72 194 GLN A N 1
ATOM 1647 C CA . GLN A 1 194 ? 41.483 -36.620 27.884 1.00 33.72 194 GLN A CA 1
ATOM 1648 C C . GLN A 1 194 ? 42.161 -35.422 28.583 1.00 33.72 194 GLN A C 1
ATOM 1650 O O . GLN A 1 194 ? 43.186 -34.986 28.076 1.00 33.72 194 GLN A O 1
ATOM 1655 N N . SER A 1 195 ? 41.665 -35.011 29.765 1.00 36.78 195 SER A N 1
ATOM 1656 C CA . SER A 1 195 ? 42.442 -34.422 30.889 1.00 36.78 195 SER A CA 1
ATOM 1657 C C . SER A 1 195 ? 43.167 -33.065 30.619 1.00 36.78 195 SER A C 1
ATOM 1659 O O . SER A 1 195 ? 43.691 -32.826 29.548 1.00 36.78 195 SER A O 1
ATOM 1661 N N . THR A 1 196 ? 43.248 -32.044 31.473 1.00 32.62 196 THR A N 1
ATOM 1662 C CA . THR A 1 196 ? 43.443 -31.952 32.926 1.00 32.62 196 THR A CA 1
ATOM 1663 C C . THR A 1 196 ? 43.350 -30.464 33.325 1.00 32.62 196 THR A C 1
ATOM 1665 O O . THR A 1 196 ? 44.020 -29.630 32.728 1.00 32.62 196 THR A O 1
ATOM 1668 N N . THR A 1 197 ? 42.531 -30.186 34.346 1.00 35.59 197 THR A N 1
ATOM 1669 C CA . THR A 1 197 ? 42.789 -29.376 35.564 1.00 35.59 197 THR A CA 1
ATOM 1670 C C . THR A 1 197 ? 43.263 -27.908 35.549 1.00 35.59 197 THR A C 1
ATOM 1672 O O . THR A 1 197 ? 44.194 -27.521 34.853 1.00 35.59 197 THR A O 1
ATOM 1675 N N . ASN A 1 198 ? 42.720 -27.210 36.565 1.00 35.81 198 ASN A N 1
ATOM 1676 C CA . ASN A 1 198 ? 43.073 -25.932 37.213 1.00 35.81 198 ASN A CA 1
ATOM 1677 C C . ASN A 1 198 ? 42.353 -24.705 36.624 1.00 35.81 198 ASN A C 1
ATOM 1679 O O . ASN A 1 198 ? 42.607 -24.310 35.498 1.00 35.81 198 ASN A O 1
ATOM 1683 N N . GLY A 1 199 ? 41.405 -24.046 37.295 1.00 34.09 199 GLY A N 1
ATOM 1684 C CA . GLY A 1 199 ? 41.187 -23.888 38.733 1.00 34.09 199 GLY A CA 1
ATOM 1685 C C . GLY A 1 199 ? 41.596 -22.473 39.134 1.00 34.09 199 GLY A C 1
ATOM 1686 O O . GLY A 1 199 ? 42.775 -22.236 39.374 1.00 34.09 199 GLY A O 1
ATOM 1687 N N . LYS A 1 200 ? 40.635 -21.542 39.193 1.00 40.19 200 LYS A N 1
ATOM 1688 C CA . LYS A 1 200 ? 40.688 -20.415 40.128 1.00 40.19 200 LYS A CA 1
ATOM 1689 C C . LYS A 1 200 ? 39.306 -19.799 40.329 1.00 40.19 200 LYS A C 1
ATOM 1691 O O . LYS A 1 200 ? 38.659 -19.358 39.384 1.00 40.19 200 LYS A O 1
ATOM 1696 N N . GLU A 1 201 ? 38.905 -19.848 41.588 1.00 40.16 201 GLU A N 1
ATOM 1697 C CA . GLU A 1 201 ? 37.741 -19.245 42.220 1.00 40.16 201 GLU A CA 1
ATOM 1698 C C . GLU A 1 201 ? 37.744 -17.720 42.060 1.00 40.16 201 GLU A C 1
ATOM 1700 O O . GLU A 1 201 ? 38.807 -17.106 42.123 1.00 40.16 201 GLU A O 1
ATOM 1705 N N . THR A 1 202 ? 36.553 -17.133 41.928 1.00 38.53 202 THR A N 1
ATOM 1706 C CA . THR A 1 202 ? 36.092 -16.041 42.802 1.00 38.53 202 THR A CA 1
ATOM 1707 C C . THR A 1 202 ? 34.579 -15.899 42.678 1.00 38.53 202 THR A C 1
ATOM 1709 O O . THR A 1 202 ? 34.048 -15.736 41.578 1.00 38.53 202 THR A O 1
ATOM 1712 N N . ASP A 1 203 ? 33.936 -15.967 43.838 1.00 35.59 203 ASP A N 1
ATOM 1713 C CA . ASP A 1 203 ? 32.527 -15.736 44.128 1.00 35.59 203 ASP A CA 1
ATOM 1714 C C . ASP A 1 203 ? 32.020 -14.356 43.689 1.00 35.59 203 ASP A C 1
ATOM 1716 O O . ASP A 1 203 ? 32.733 -13.356 43.785 1.00 35.59 203 ASP A O 1
ATOM 1720 N N . SER A 1 204 ? 30.753 -14.288 43.272 1.00 39.59 204 SER A N 1
ATOM 1721 C CA . SER A 1 204 ? 29.716 -13.483 43.949 1.00 39.59 204 SER A CA 1
ATOM 1722 C C . SER A 1 204 ? 28.405 -13.471 43.149 1.00 39.59 204 SER A C 1
ATOM 1724 O O . SER A 1 204 ? 28.349 -13.055 41.996 1.00 39.59 204 SER A O 1
ATOM 1726 N N . ASP A 1 205 ? 27.363 -13.982 43.806 1.00 40.44 205 ASP A N 1
ATOM 1727 C CA . ASP A 1 205 ? 25.987 -13.483 43.856 1.00 40.44 205 ASP A CA 1
ATOM 1728 C C . ASP A 1 205 ? 25.323 -12.955 42.576 1.00 40.44 205 ASP A C 1
ATOM 1730 O O . ASP A 1 205 ? 25.544 -11.817 42.172 1.00 40.44 205 ASP A O 1
ATOM 1734 N N . THR A 1 206 ? 24.363 -13.720 42.033 1.00 39.09 206 THR A N 1
ATOM 1735 C CA . THR A 1 206 ? 22.971 -13.243 41.844 1.00 39.09 206 THR A CA 1
ATOM 1736 C C . THR A 1 206 ? 22.019 -14.343 41.339 1.00 39.09 206 THR A C 1
ATOM 1738 O O . THR A 1 206 ? 22.168 -14.883 40.249 1.00 39.09 206 THR A O 1
ATOM 1741 N N . GLU A 1 207 ? 21.026 -14.632 42.182 1.00 43.44 207 GLU A N 1
ATOM 1742 C CA . GLU A 1 207 ? 19.608 -14.905 41.890 1.00 43.44 207 GLU A CA 1
ATOM 1743 C C . GLU A 1 207 ? 19.187 -15.945 40.825 1.00 43.44 207 GLU A C 1
ATOM 1745 O O . GLU A 1 207 ? 19.153 -15.719 39.617 1.00 43.44 207 GLU A O 1
ATOM 1750 N N . ASP A 1 208 ? 18.712 -17.080 41.352 1.00 41.44 208 ASP A N 1
ATOM 1751 C CA . ASP A 1 208 ? 17.401 -17.688 41.080 1.00 41.44 208 ASP A CA 1
ATOM 1752 C C . ASP A 1 208 ? 16.766 -17.459 39.694 1.00 41.44 208 ASP A C 1
ATOM 1754 O O . ASP A 1 208 ? 15.873 -16.635 39.495 1.00 41.44 208 ASP A O 1
ATOM 1758 N N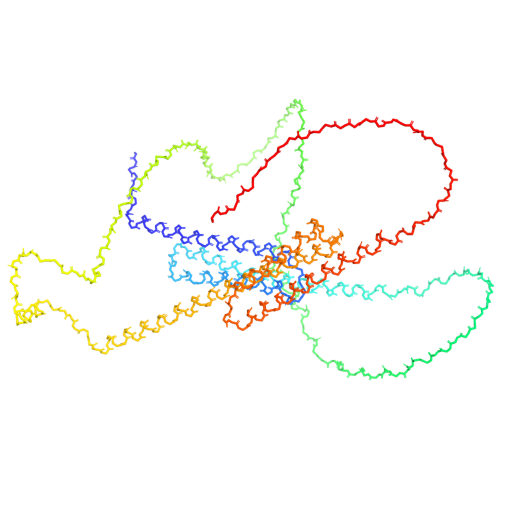 . THR A 1 209 ? 17.083 -18.351 38.753 1.00 39.62 209 THR A N 1
ATOM 1759 C CA . THR A 1 209 ? 16.162 -18.694 37.658 1.00 39.62 209 THR A CA 1
ATOM 1760 C C . THR A 1 209 ? 15.787 -20.167 37.726 1.00 39.62 209 THR A C 1
ATOM 1762 O O . THR A 1 209 ? 16.460 -21.074 37.233 1.00 39.62 209 THR A O 1
ATOM 1765 N N . ARG A 1 210 ? 14.644 -20.389 38.377 1.00 48.50 210 ARG A N 1
ATOM 1766 C CA . ARG A 1 210 ? 13.909 -21.648 38.438 1.00 48.50 210 ARG A CA 1
ATOM 1767 C C . ARG A 1 210 ? 13.563 -22.099 37.014 1.00 48.50 210 ARG A C 1
ATOM 1769 O O . ARG A 1 210 ? 12.791 -21.451 36.311 1.00 48.50 210 ARG A O 1
ATOM 1776 N N . LYS A 1 211 ? 14.146 -23.221 36.596 1.00 43.69 211 LYS A N 1
ATOM 1777 C CA . LYS A 1 211 ? 13.773 -23.959 35.386 1.00 43.69 211 LYS A CA 1
ATOM 1778 C C . LYS A 1 211 ? 12.389 -24.577 35.598 1.00 43.69 211 LYS A C 1
ATOM 1780 O O . LYS A 1 211 ? 12.272 -25.542 36.346 1.00 43.69 211 LYS A O 1
ATOM 1785 N N . GLU A 1 212 ? 11.361 -24.054 34.936 1.00 41.69 212 GLU A N 1
ATOM 1786 C CA . GLU A 1 212 ? 10.111 -24.794 34.745 1.00 41.69 212 GLU A CA 1
ATOM 1787 C C . GLU A 1 212 ? 10.119 -25.484 33.383 1.00 41.69 212 GLU A C 1
ATOM 1789 O O . GLU A 1 212 ? 10.198 -24.878 32.315 1.00 41.69 212 GLU A O 1
ATOM 1794 N N . SER A 1 213 ? 10.090 -26.806 33.481 1.00 40.16 213 SER A N 1
ATOM 1795 C CA . SER A 1 213 ? 9.930 -27.789 32.429 1.00 40.16 213 SER A CA 1
ATOM 1796 C C . SER A 1 213 ? 8.636 -27.589 31.643 1.00 40.16 213 SER A C 1
ATOM 1798 O O . SER A 1 213 ? 7.538 -27.575 32.199 1.00 40.16 213 SER A O 1
ATOM 1800 N N . PHE A 1 214 ? 8.789 -27.522 30.326 1.00 32.03 214 PHE A N 1
ATOM 1801 C CA . PHE A 1 214 ? 7.732 -27.505 29.325 1.00 32.03 214 PHE A CA 1
ATOM 1802 C C . PHE A 1 214 ? 7.071 -28.896 29.245 1.00 32.03 214 PHE A C 1
ATOM 1804 O O . PHE A 1 214 ? 7.514 -29.768 28.500 1.00 32.03 214 PHE A O 1
ATOM 1811 N N . ILE A 1 215 ? 6.027 -29.129 30.045 1.00 39.28 215 ILE A N 1
ATOM 1812 C CA . ILE A 1 215 ? 5.166 -30.315 29.937 1.00 39.28 215 ILE A CA 1
ATOM 1813 C C . ILE A 1 215 ? 4.102 -30.026 28.876 1.00 39.28 215 ILE A C 1
ATOM 1815 O O . ILE A 1 215 ? 3.164 -29.264 29.101 1.00 39.28 215 ILE A O 1
ATOM 1819 N N . SER A 1 216 ? 4.253 -30.645 27.706 1.00 41.12 216 SER A N 1
ATOM 1820 C CA . SER A 1 216 ? 3.200 -30.725 26.693 1.00 41.12 216 SER A CA 1
ATOM 1821 C C . SER A 1 216 ? 2.324 -31.938 26.997 1.00 41.12 216 SER A C 1
ATOM 1823 O O . SER A 1 216 ? 2.665 -33.057 26.626 1.00 41.12 216 SER A O 1
ATOM 1825 N N . GLN A 1 217 ? 1.205 -31.724 27.691 1.00 38.06 217 GLN A N 1
ATOM 1826 C CA . GLN A 1 217 ? 0.108 -32.689 27.746 1.00 38.06 217 GLN A CA 1
ATOM 1827 C C . GLN A 1 217 ? -1.034 -32.195 26.861 1.00 38.06 217 GLN A C 1
ATOM 1829 O O . GLN A 1 217 ? -1.735 -31.231 27.169 1.00 38.06 217 GLN A O 1
ATOM 1834 N N . SER A 1 218 ? -1.184 -32.882 25.734 1.00 42.19 218 SER A N 1
ATOM 1835 C CA . SER A 1 218 ? -2.374 -32.899 24.901 1.00 42.19 218 SER A CA 1
ATOM 1836 C C . SER A 1 218 ? -3.572 -33.392 25.715 1.00 42.19 218 SER A C 1
ATOM 1838 O O . SER A 1 218 ? -3.528 -34.445 26.347 1.00 42.19 218 SER A O 1
ATOM 1840 N N . SER A 1 219 ? -4.665 -32.636 25.678 1.00 42.53 219 SER A N 1
ATOM 1841 C CA . SER A 1 219 ? -5.987 -33.109 26.090 1.00 42.53 219 SER A CA 1
ATOM 1842 C C . SER A 1 219 ? -6.957 -32.897 24.925 1.00 42.53 219 SER A C 1
ATOM 1844 O O . SER A 1 219 ? -6.869 -31.870 24.249 1.00 42.53 219 SER A O 1
ATOM 1846 N N . PRO A 1 220 ? -7.834 -33.873 24.630 1.00 49.62 220 PRO A N 1
ATOM 1847 C CA . PRO A 1 220 ? -8.762 -33.782 23.516 1.00 49.62 220 PRO A CA 1
ATOM 1848 C C . PRO A 1 220 ? -9.947 -32.894 23.908 1.00 49.62 220 PRO A C 1
ATOM 1850 O O . PRO A 1 220 ? -10.611 -33.120 24.921 1.00 49.62 220 PRO A O 1
ATOM 1853 N N . GLU A 1 221 ? -10.203 -31.866 23.102 1.00 43.88 221 GLU A N 1
ATOM 1854 C CA . GLU A 1 221 ? -11.363 -30.994 23.247 1.00 43.88 221 GLU A CA 1
ATOM 1855 C C . GLU A 1 221 ? -12.656 -31.787 23.001 1.00 43.88 221 GLU A C 1
ATOM 1857 O O . GLU A 1 221 ? -12.913 -32.315 21.920 1.00 43.88 221 GLU A O 1
ATOM 1862 N N . LEU A 1 222 ? -13.487 -31.860 24.040 1.00 48.88 222 LEU A N 1
ATOM 1863 C CA . LEU A 1 222 ? -14.887 -32.255 23.952 1.00 48.88 222 LEU A CA 1
ATOM 1864 C C . LEU A 1 222 ? -15.647 -31.201 23.137 1.00 48.88 222 LEU A C 1
ATOM 1866 O O . LEU A 1 222 ? -15.945 -30.111 23.632 1.00 48.88 222 LEU A O 1
ATOM 1870 N N . ASN A 1 223 ? -15.986 -31.553 21.898 1.00 45.06 223 ASN A N 1
ATOM 1871 C CA . ASN A 1 223 ? -16.907 -30.810 21.044 1.00 45.06 223 ASN A CA 1
ATOM 1872 C C . ASN A 1 223 ? -18.269 -30.658 21.741 1.00 45.06 223 ASN A C 1
ATOM 1874 O O . ASN A 1 223 ? -19.076 -31.585 21.768 1.00 45.06 223 ASN A O 1
ATOM 1878 N N . LYS A 1 224 ? -18.542 -29.474 22.297 1.00 55.03 224 LYS A N 1
ATOM 1879 C CA . LYS A 1 224 ? -19.895 -29.070 22.696 1.00 55.03 224 LYS A CA 1
ATOM 1880 C C . LYS A 1 224 ? -20.603 -28.488 21.478 1.00 55.03 224 LYS A C 1
ATOM 1882 O O . LYS A 1 224 ? -20.373 -27.341 21.107 1.00 55.03 224 LYS A O 1
ATOM 1887 N N . THR A 1 225 ? -21.462 -29.289 20.860 1.00 45.84 225 THR A N 1
ATOM 1888 C CA . THR A 1 225 ? -22.427 -28.845 19.852 1.00 45.84 225 THR A CA 1
ATOM 1889 C C . THR A 1 225 ? -23.449 -27.914 20.502 1.00 45.84 225 THR A C 1
ATOM 1891 O O . THR A 1 225 ? -24.181 -28.310 21.407 1.00 45.84 225 THR A O 1
ATOM 1894 N N . VAL A 1 226 ? -23.474 -26.657 20.062 1.00 50.91 226 VAL A N 1
ATOM 1895 C CA . VAL A 1 226 ? -24.490 -25.671 20.443 1.00 50.91 226 VAL A CA 1
ATOM 1896 C C . VAL A 1 226 ? -25.670 -25.832 19.485 1.00 50.91 226 VAL A C 1
ATOM 1898 O O . VAL A 1 226 ? -25.568 -25.475 18.314 1.00 50.91 226 VAL A O 1
ATOM 1901 N N . GLU A 1 227 ? -26.786 -26.381 19.966 1.00 44.97 227 GLU A N 1
ATOM 1902 C CA . GLU A 1 227 ? -28.054 -26.361 19.231 1.00 44.97 227 GLU A CA 1
ATOM 1903 C C . GLU A 1 227 ? -28.598 -24.928 19.183 1.00 44.97 227 GLU A C 1
ATOM 1905 O O . GLU A 1 227 ? -28.999 -24.355 20.198 1.00 44.97 227 GLU A O 1
ATOM 1910 N N . MET A 1 228 ? -28.631 -24.339 17.988 1.00 48.12 228 MET A N 1
ATOM 1911 C CA . MET A 1 228 ? -29.311 -23.068 17.763 1.00 48.12 228 MET A CA 1
ATOM 1912 C C . MET A 1 228 ? -30.806 -23.321 17.546 1.00 48.12 228 MET A C 1
ATOM 1914 O O . MET A 1 228 ? -31.225 -23.745 16.471 1.00 48.12 228 MET A O 1
ATOM 1918 N N . LYS A 1 229 ? -31.630 -23.040 18.562 1.00 61.22 229 LYS A N 1
ATOM 1919 C CA . LYS A 1 229 ? -33.089 -22.978 18.397 1.00 61.22 229 LYS A CA 1
ATOM 1920 C C . LYS A 1 229 ? -33.460 -21.695 17.652 1.00 61.22 229 LYS A C 1
ATOM 1922 O O . LYS A 1 229 ? -33.320 -20.596 18.184 1.00 61.22 229 LYS A O 1
ATOM 1927 N N . LEU A 1 230 ? -33.934 -21.848 16.417 1.00 43.06 230 LEU A N 1
ATOM 1928 C CA . LEU A 1 230 ? -34.511 -20.777 15.605 1.00 43.06 230 LEU A CA 1
ATOM 1929 C C . LEU A 1 230 ? -35.791 -20.255 16.272 1.00 43.06 230 LEU A C 1
ATOM 1931 O O . LEU A 1 230 ? -36.834 -20.906 16.248 1.00 43.06 230 LEU A O 1
ATOM 1935 N N . VAL A 1 231 ? -35.712 -19.064 16.862 1.00 47.34 231 VAL A N 1
ATOM 1936 C CA . VAL A 1 231 ? -36.884 -18.314 17.322 1.00 47.34 231 VAL A CA 1
ATOM 1937 C C . VAL A 1 231 ? -37.469 -17.591 16.112 1.00 47.34 231 VAL A C 1
ATOM 1939 O O . VAL A 1 231 ? -36.926 -16.592 15.642 1.00 47.34 231 VAL A O 1
ATOM 1942 N N . LYS A 1 232 ? -38.569 -18.128 15.575 1.00 42.19 232 LYS A N 1
ATOM 1943 C CA . LYS A 1 232 ? -39.328 -17.518 14.479 1.00 42.19 232 LYS A CA 1
ATOM 1944 C C . LYS A 1 232 ? -40.126 -16.338 15.040 1.00 42.19 232 LYS A C 1
ATOM 1946 O O . LYS A 1 232 ? -41.174 -16.523 15.652 1.00 42.19 232 LYS A O 1
ATOM 1951 N N . ILE A 1 233 ? -39.601 -15.127 14.868 1.00 47.09 233 ILE A N 1
ATOM 1952 C CA . ILE A 1 233 ? -40.312 -13.886 15.188 1.00 47.09 233 ILE A CA 1
ATOM 1953 C C . ILE A 1 233 ? -41.386 -13.693 14.112 1.00 47.09 233 ILE A C 1
ATOM 1955 O O . ILE A 1 233 ? -41.082 -13.356 12.971 1.00 47.09 233 ILE A O 1
ATOM 1959 N N . LEU A 1 234 ? -42.640 -13.969 14.473 1.00 37.31 234 LEU A N 1
ATOM 1960 C CA . LEU A 1 234 ? -43.817 -13.652 13.670 1.00 37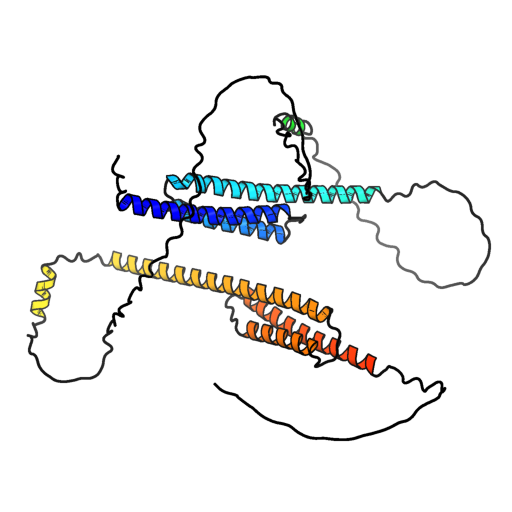.31 234 LEU A CA 1
ATOM 1961 C C . LEU A 1 234 ? -44.008 -12.131 13.665 1.00 37.31 234 LEU A C 1
ATOM 1963 O O . LEU A 1 234 ? -44.514 -11.552 14.623 1.00 37.31 234 LEU A O 1
ATOM 1967 N N . THR A 1 235 ? -43.590 -11.479 12.586 1.00 38.25 235 THR A N 1
ATOM 1968 C CA . THR A 1 235 ? -44.096 -10.153 12.227 1.00 38.25 235 THR A CA 1
ATOM 1969 C C . THR A 1 235 ? -45.550 -10.306 11.771 1.00 38.25 235 THR A C 1
ATOM 1971 O O . THR A 1 235 ? -45.781 -11.072 10.833 1.00 38.25 235 THR A O 1
ATOM 1974 N N . PRO A 1 236 ? -46.532 -9.617 12.380 1.00 45.84 236 PRO A N 1
ATOM 1975 C CA . PRO A 1 236 ? -47.903 -9.641 11.889 1.00 45.84 236 PRO A CA 1
ATOM 1976 C C . PRO A 1 236 ? -47.986 -8.813 10.602 1.00 45.84 236 PRO A C 1
ATOM 1978 O O . PRO A 1 236 ? -48.197 -7.602 10.632 1.00 45.84 236 PRO A O 1
ATOM 1981 N N . SER A 1 237 ? -47.778 -9.468 9.460 1.00 39.91 237 SER A N 1
ATOM 1982 C CA . SER A 1 237 ? -48.214 -8.951 8.170 1.00 39.91 237 SER A CA 1
ATOM 1983 C C . SER A 1 237 ? -49.714 -9.180 8.048 1.00 39.91 237 SER A C 1
ATOM 1985 O O . SER A 1 237 ? -50.211 -10.297 8.157 1.00 39.91 237 SER A O 1
ATOM 1987 N N . THR A 1 238 ? -50.407 -8.076 7.842 1.00 49.34 238 THR A N 1
ATOM 1988 C CA . THR A 1 238 ? -51.816 -7.940 7.502 1.00 49.34 238 THR A CA 1
ATOM 1989 C C . THR A 1 238 ? -52.230 -8.847 6.347 1.00 49.34 238 THR A C 1
ATOM 1991 O O . THR A 1 238 ? -51.705 -8.689 5.247 1.00 49.34 238 THR A O 1
ATOM 1994 N N . SER A 1 239 ? -53.193 -9.736 6.578 1.00 51.16 239 SER A N 1
ATOM 1995 C CA . SER A 1 239 ? -54.403 -9.978 5.768 1.00 51.16 239 SER A CA 1
ATOM 1996 C C . SER A 1 239 ? -54.955 -11.382 6.030 1.00 51.16 239 SER A C 1
ATOM 1998 O O . SER A 1 239 ? -54.209 -12.299 6.346 1.00 51.16 239 SER A O 1
ATOM 2000 N N . GLU A 1 240 ? -56.275 -11.485 5.877 1.00 40.53 240 GLU A N 1
ATOM 2001 C CA . GLU A 1 240 ? -57.094 -12.704 5.871 1.00 40.53 240 GLU A CA 1
ATOM 2002 C C . GLU A 1 240 ? -57.696 -13.136 7.219 1.00 40.53 240 GLU A C 1
ATOM 2004 O O . GLU A 1 240 ? -57.151 -13.867 8.039 1.00 40.53 240 GLU A O 1
ATOM 2009 N N . ILE A 1 241 ? -58.883 -12.555 7.397 1.00 51.03 241 ILE A N 1
ATOM 2010 C CA . ILE A 1 241 ? -60.091 -13.029 8.068 1.00 51.03 241 ILE A CA 1
ATOM 2011 C C . ILE A 1 241 ? -60.120 -14.555 8.227 1.00 51.03 241 ILE A C 1
ATOM 2013 O O . ILE A 1 241 ? -60.225 -15.271 7.236 1.00 51.03 241 ILE A O 1
ATOM 2017 N N . ASP A 1 242 ? -60.184 -15.019 9.475 1.00 33.41 242 ASP A N 1
ATOM 2018 C CA . ASP A 1 242 ? -60.929 -16.232 9.791 1.00 33.41 242 ASP A CA 1
ATOM 2019 C C . ASP A 1 242 ? -61.681 -16.063 11.117 1.00 33.41 242 ASP A C 1
ATOM 2021 O O . ASP A 1 242 ? -61.190 -15.498 12.100 1.00 33.41 242 ASP A O 1
ATOM 2025 N N . VAL A 1 243 ? -62.944 -16.464 11.081 1.00 49.75 243 VAL A N 1
ATOM 2026 C CA . VAL A 1 243 ? -63.993 -16.194 12.060 1.00 49.75 243 VAL A CA 1
ATOM 2027 C C . VAL A 1 243 ? -64.094 -17.411 12.963 1.00 49.75 243 VAL A C 1
ATOM 2029 O O . VAL A 1 243 ? -64.600 -18.404 12.486 1.00 49.75 243 VAL A O 1
ATOM 2032 N N . HIS A 1 244 ? -63.692 -17.341 14.241 1.00 41.28 244 HIS A N 1
ATOM 2033 C CA . HIS A 1 244 ? -64.287 -18.140 15.334 1.00 41.28 244 HIS A CA 1
ATOM 2034 C C . HIS A 1 244 ? -63.875 -17.626 16.739 1.00 41.28 244 HIS A C 1
ATOM 2036 O O . HIS A 1 244 ? -62.806 -17.917 17.259 1.00 41.28 244 HIS A O 1
ATOM 2042 N N . ALA A 1 245 ? -64.783 -16.835 17.324 1.00 44.69 245 ALA A N 1
ATOM 2043 C CA . ALA A 1 245 ? -65.166 -16.682 18.739 1.00 44.69 245 ALA A CA 1
ATOM 2044 C C . ALA A 1 245 ? -64.144 -16.812 19.906 1.00 44.69 245 ALA A C 1
ATOM 2046 O O . ALA A 1 245 ? -63.754 -17.907 20.299 1.00 44.69 245 ALA A O 1
ATOM 2047 N N . SER A 1 246 ? -63.952 -15.698 20.633 1.00 38.41 246 SER A N 1
ATOM 2048 C CA . SER A 1 246 ? -64.045 -15.624 22.110 1.00 38.41 246 SER A CA 1
ATOM 2049 C C . SER A 1 246 ? -64.337 -14.169 22.544 1.00 38.41 246 SER A C 1
ATOM 2051 O O . SER A 1 246 ? -63.709 -13.257 22.001 1.00 38.41 246 SER A O 1
ATOM 2053 N N . PRO A 1 247 ? -65.292 -13.894 23.459 1.00 53.97 247 PRO A N 1
ATOM 2054 C CA . PRO A 1 247 ? -65.717 -12.538 23.783 1.00 53.97 247 PRO A CA 1
ATOM 2055 C C . PRO A 1 247 ? -64.964 -11.993 25.005 1.00 53.97 247 PRO A C 1
ATOM 2057 O O . PRO A 1 247 ? -65.411 -12.149 26.139 1.00 53.97 247 PRO A O 1
ATOM 2060 N N . GLU A 1 248 ? -63.859 -11.279 24.793 1.00 46.81 248 GLU A N 1
ATOM 2061 C CA . GLU A 1 248 ? -63.279 -10.423 25.836 1.00 46.81 248 GLU A CA 1
ATOM 2062 C C . GLU A 1 248 ? -63.573 -8.947 25.551 1.00 46.81 248 GLU A C 1
ATOM 2064 O O . GLU A 1 248 ? -62.937 -8.281 24.738 1.00 46.81 248 GLU A O 1
ATOM 2069 N N . GLN A 1 249 ? -64.619 -8.481 26.235 1.00 52.34 249 GLN A N 1
ATOM 2070 C CA . GLN A 1 249 ? -64.855 -7.122 26.726 1.00 52.34 249 GLN A CA 1
ATOM 2071 C C . GLN A 1 249 ? -64.066 -5.997 26.037 1.00 52.34 249 GLN A C 1
ATOM 2073 O O . GLN A 1 249 ? -62.987 -5.580 26.463 1.00 52.34 249 GLN A O 1
ATOM 2078 N N . ILE A 1 250 ? -64.710 -5.407 25.034 1.00 48.25 250 ILE A N 1
ATOM 2079 C CA . ILE A 1 250 ? -64.370 -4.092 24.496 1.00 48.25 250 ILE A CA 1
ATOM 2080 C C . ILE A 1 250 ? -64.591 -3.060 25.615 1.00 48.25 250 ILE A C 1
ATOM 2082 O O . ILE A 1 250 ? -65.704 -2.588 25.838 1.00 48.25 250 ILE A O 1
ATOM 2086 N N . ARG A 1 251 ? -63.528 -2.727 26.355 1.00 52.22 251 ARG A N 1
ATOM 2087 C CA . ARG A 1 251 ? -63.528 -1.596 27.294 1.00 52.22 251 ARG A CA 1
ATOM 2088 C C . ARG A 1 251 ? -63.571 -0.286 26.517 1.00 52.22 251 ARG A C 1
ATOM 2090 O O . ARG A 1 251 ? -62.807 -0.093 25.565 1.00 52.22 251 ARG A O 1
ATOM 2097 N N . SER A 1 252 ? -64.474 0.600 26.927 1.00 57.00 252 SER A N 1
ATOM 2098 C CA . SER A 1 252 ? -64.745 1.864 26.247 1.00 57.00 252 SER A CA 1
ATOM 2099 C C . SER A 1 252 ? -63.517 2.798 26.255 1.00 57.00 252 SER A C 1
ATOM 2101 O O . SER A 1 252 ? -62.644 2.691 27.127 1.00 57.00 252 SER A O 1
ATOM 2103 N N . PRO A 1 253 ? -63.427 3.752 25.308 1.00 58.28 253 PRO A N 1
ATOM 2104 C CA . PRO A 1 253 ? -62.317 4.707 25.224 1.00 58.28 253 PRO A CA 1
ATOM 2105 C C . PRO A 1 253 ? -62.107 5.553 26.493 1.00 58.28 253 PRO A C 1
ATOM 2107 O O . PRO A 1 253 ? -61.014 6.083 26.701 1.00 58.28 253 PRO A O 1
ATOM 2110 N N . GLU A 1 254 ? -63.122 5.670 27.353 1.00 54.72 254 GLU A N 1
ATOM 2111 C CA . GLU A 1 254 ? -63.059 6.439 28.598 1.00 54.72 254 GLU A CA 1
ATOM 2112 C C . GLU A 1 254 ? -62.279 5.720 29.712 1.00 54.72 254 GLU A C 1
ATOM 2114 O O . GLU A 1 254 ? -61.569 6.374 30.479 1.00 54.72 254 GLU A O 1
ATOM 2119 N N . GLU A 1 255 ? -62.299 4.383 29.770 1.00 54.84 255 GLU A N 1
ATOM 2120 C CA . GLU A 1 255 ? -61.530 3.631 30.777 1.00 54.84 255 GLU A CA 1
ATOM 2121 C C . GLU A 1 255 ? -60.025 3.603 30.476 1.00 54.84 255 GLU A C 1
ATOM 2123 O O . GLU A 1 255 ? -59.205 3.627 31.398 1.00 54.84 255 GLU A O 1
ATOM 2128 N N . LYS A 1 256 ? -59.627 3.664 29.197 1.00 56.03 256 LYS A N 1
ATOM 2129 C CA . LYS A 1 256 ? -58.209 3.792 28.809 1.00 56.03 256 LYS A CA 1
ATOM 2130 C C . LYS A 1 256 ? -57.594 5.124 29.255 1.00 56.03 256 LYS A C 1
ATOM 2132 O O . LYS A 1 256 ? -56.394 5.181 29.516 1.00 56.03 256 LYS A O 1
ATOM 2137 N N . ARG A 1 257 ? -58.399 6.182 29.422 1.00 53.25 257 ARG A N 1
ATOM 2138 C CA . ARG A 1 257 ? -57.914 7.502 29.866 1.00 53.25 257 ARG A CA 1
ATOM 2139 C C . ARG A 1 257 ? -57.626 7.579 31.369 1.00 53.25 257 ARG A C 1
ATOM 2141 O O . ARG A 1 257 ? -56.811 8.401 31.774 1.00 53.25 257 ARG A O 1
ATOM 2148 N N . LYS A 1 258 ? -58.199 6.696 32.198 1.00 53.62 258 LYS A N 1
ATOM 2149 C CA . LYS A 1 258 ? -57.895 6.638 33.645 1.00 53.62 258 LYS A CA 1
ATOM 2150 C C . LYS A 1 258 ? -56.644 5.813 33.978 1.00 53.62 258 LYS A C 1
ATOM 2152 O O . LYS A 1 258 ? -56.062 5.998 35.043 1.00 53.62 258 LYS A O 1
ATOM 2157 N N . SER A 1 259 ? -56.188 4.953 33.064 1.00 48.16 259 SER A N 1
ATOM 2158 C CA . SER A 1 259 ? -54.998 4.109 33.264 1.00 48.16 259 SER A CA 1
ATOM 2159 C C . SER A 1 259 ? -53.664 4.835 33.033 1.00 48.16 259 SER A C 1
ATOM 2161 O O . SER A 1 259 ? -52.651 4.405 33.576 1.00 48.16 259 SER A O 1
ATOM 2163 N N . ILE A 1 260 ? -53.640 5.919 32.250 1.00 49.88 260 ILE A N 1
ATOM 2164 C CA . ILE A 1 260 ? -52.412 6.688 31.956 1.00 49.88 260 ILE A CA 1
ATOM 2165 C C . ILE A 1 260 ? -52.048 7.654 33.099 1.00 49.88 260 ILE A C 1
ATOM 2167 O O . ILE A 1 260 ? -50.894 8.034 33.246 1.00 49.88 260 ILE A O 1
ATOM 2171 N N . LEU A 1 261 ? -53.001 7.995 33.973 1.00 50.41 261 LEU A N 1
ATOM 2172 C CA . LEU A 1 261 ? -52.786 8.918 35.095 1.00 50.41 261 LEU A CA 1
ATOM 2173 C C . LEU A 1 261 ? -52.169 8.272 36.348 1.00 50.41 261 LEU A C 1
ATOM 2175 O O . LEU A 1 261 ? -51.834 8.988 37.287 1.00 50.41 261 LEU A O 1
ATOM 2179 N N . LYS A 1 262 ? -52.013 6.940 36.390 1.00 51.47 262 LYS A N 1
ATOM 2180 C CA . LYS A 1 262 ? -51.522 6.226 37.588 1.00 51.47 262 LYS A CA 1
ATOM 2181 C C . LYS A 1 262 ? -50.080 5.726 37.485 1.00 51.47 262 LYS A C 1
ATOM 2183 O O . LYS A 1 262 ? -49.486 5.375 38.498 1.00 51.47 262 LYS A O 1
ATOM 2188 N N . VAL A 1 263 ? -49.504 5.736 36.287 1.00 49.69 263 VAL A N 1
ATOM 2189 C CA . VAL A 1 263 ? -48.077 5.493 36.068 1.00 49.69 263 VAL A CA 1
ATOM 2190 C C . VAL A 1 263 ? -47.547 6.794 35.500 1.00 49.69 263 VAL A C 1
ATOM 2192 O O . VAL A 1 263 ? -47.802 7.094 34.341 1.00 49.69 263 VAL A O 1
ATOM 2195 N N . GLY A 1 264 ? -46.917 7.613 36.343 1.00 45.56 264 GLY A N 1
ATOM 2196 C CA . GLY A 1 264 ? -46.339 8.891 35.940 1.00 45.56 264 GLY A CA 1
ATOM 2197 C C . GLY A 1 264 ? -45.280 8.678 34.865 1.00 45.56 264 GLY A C 1
ATOM 2198 O O . GLY A 1 264 ? -44.108 8.505 35.179 1.00 45.56 264 GLY A O 1
ATOM 2199 N N . ILE A 1 265 ? -45.699 8.649 33.602 1.00 55.03 265 ILE A N 1
ATOM 2200 C CA . ILE A 1 265 ? -44.806 8.699 32.455 1.00 55.03 265 ILE A CA 1
ATOM 2201 C C . ILE A 1 265 ? -44.375 10.163 32.366 1.00 55.03 265 ILE A C 1
ATOM 2203 O O . ILE A 1 265 ? -45.225 11.017 32.099 1.00 55.03 265 ILE A O 1
ATOM 2207 N N . PRO A 1 266 ? -43.100 10.491 32.636 1.00 53.97 266 PRO A N 1
ATOM 2208 C CA . PRO A 1 266 ? -42.620 11.850 32.468 1.00 53.97 266 PRO A CA 1
ATOM 2209 C C . PRO A 1 266 ? -42.766 12.223 30.990 1.00 53.97 266 PRO A C 1
ATOM 2211 O O . PRO A 1 266 ? -42.070 11.693 30.124 1.00 53.97 266 PRO A O 1
ATOM 2214 N N . VAL A 1 267 ? -43.716 13.111 30.699 1.00 55.25 267 VAL A N 1
ATOM 2215 C CA . VAL A 1 267 ? -43.881 13.712 29.377 1.00 55.25 267 VAL A CA 1
ATOM 2216 C C . VAL A 1 267 ? -42.678 14.621 29.173 1.00 55.25 267 VAL A C 1
ATOM 2218 O O . VAL A 1 267 ? -42.550 15.652 29.834 1.00 55.25 267 VAL A O 1
ATOM 2221 N N . MET A 1 268 ? -41.747 14.202 28.314 1.00 59.09 268 MET A N 1
ATOM 2222 C CA . MET A 1 268 ? -40.614 15.051 27.968 1.00 59.09 268 MET A CA 1
ATOM 2223 C C . MET A 1 268 ? -41.124 16.299 27.240 1.00 59.09 268 MET A C 1
ATOM 2225 O O . MET A 1 268 ? -41.925 16.165 26.312 1.00 59.09 268 MET A O 1
ATOM 2229 N N . PRO A 1 269 ? -40.668 17.502 27.630 1.00 64.56 269 PRO A N 1
ATOM 2230 C CA . PRO A 1 269 ? -41.067 18.732 26.967 1.00 64.56 269 PRO A CA 1
ATOM 2231 C C . PRO A 1 269 ? -40.698 18.670 25.481 1.00 64.56 269 PRO A C 1
ATOM 2233 O O . PRO A 1 269 ? -39.601 18.249 25.110 1.00 64.56 269 PRO A O 1
ATOM 2236 N N . GLU A 1 270 ? -41.631 19.099 24.636 1.00 57.81 270 GLU A N 1
ATOM 2237 C CA . GLU A 1 270 ? -41.627 18.956 23.172 1.00 57.81 270 GLU A CA 1
ATOM 2238 C C . GLU A 1 270 ? -40.337 19.485 22.509 1.00 57.81 270 GLU A C 1
ATOM 2240 O O . GLU A 1 270 ? -39.832 18.928 21.531 1.00 57.81 270 GLU A O 1
ATOM 2245 N N . ASN A 1 271 ? -39.720 20.495 23.124 1.00 64.94 271 ASN A N 1
ATOM 2246 C CA . ASN A 1 271 ? -38.450 21.083 22.697 1.00 64.94 271 ASN A CA 1
ATOM 2247 C C . ASN A 1 271 ? -37.282 20.080 22.749 1.00 64.94 271 ASN A C 1
ATOM 2249 O O . ASN A 1 271 ? -36.423 20.084 21.869 1.00 64.94 271 ASN A O 1
ATOM 2253 N N . MET A 1 272 ? -37.267 19.176 23.732 1.00 57.69 272 MET A N 1
ATOM 2254 C CA . MET A 1 272 ? -36.216 18.164 23.869 1.00 57.69 272 MET A CA 1
ATOM 2255 C C . MET A 1 272 ? -36.389 17.015 22.878 1.00 57.69 272 MET A C 1
ATOM 2257 O O . MET A 1 272 ? -35.399 16.511 22.353 1.00 57.69 272 MET A O 1
ATOM 2261 N N . VAL A 1 273 ? -37.632 16.625 22.578 1.00 65.31 273 VAL A N 1
ATOM 2262 C CA . VAL A 1 273 ? -37.913 15.588 21.574 1.00 65.31 273 VAL A CA 1
ATOM 2263 C C . VAL A 1 273 ? -37.440 16.064 20.203 1.00 65.31 273 VAL A C 1
ATOM 2265 O O . VAL A 1 273 ? -36.691 15.349 19.541 1.00 65.31 273 VAL A O 1
ATOM 2268 N N . ASN A 1 274 ? -37.760 17.312 19.846 1.00 65.75 274 ASN A N 1
ATOM 2269 C CA . ASN A 1 274 ? -37.335 17.929 18.591 1.00 65.75 274 ASN A CA 1
ATOM 2270 C C . ASN A 1 274 ? -35.806 18.037 18.464 1.00 65.75 274 ASN A C 1
ATOM 2272 O O . ASN A 1 274 ? -35.256 17.780 17.388 1.00 65.75 274 ASN A O 1
ATOM 2276 N N . GLU A 1 275 ? -35.093 18.369 19.545 1.00 64.81 275 GLU A N 1
ATOM 2277 C CA . GLU A 1 275 ? -33.626 18.376 19.553 1.00 64.81 275 GLU A CA 1
ATOM 2278 C C . GLU A 1 275 ? -33.012 16.979 19.423 1.00 64.81 275 GLU A C 1
ATOM 2280 O O . GLU A 1 275 ? -32.021 16.817 18.708 1.00 64.81 275 GLU A O 1
ATOM 2285 N N . ILE A 1 276 ? -33.589 15.964 20.071 1.00 66.19 276 ILE A N 1
ATOM 2286 C CA . ILE A 1 276 ? -33.112 14.578 19.983 1.00 66.19 276 ILE A CA 1
ATOM 2287 C C . ILE A 1 276 ? -33.328 14.032 18.568 1.00 66.19 276 ILE A C 1
ATOM 2289 O O . ILE A 1 276 ? -32.410 13.431 18.007 1.00 66.19 276 ILE A O 1
ATOM 2293 N N . THR A 1 277 ? -34.474 14.298 17.934 1.00 66.56 277 THR A N 1
ATOM 2294 C CA . THR A 1 277 ? -34.705 13.914 16.531 1.00 66.56 277 THR A CA 1
ATOM 2295 C C . THR A 1 277 ? -33.777 14.647 15.567 1.00 66.56 277 THR A C 1
ATOM 2297 O O . THR A 1 277 ? -33.221 14.008 14.676 1.00 66.56 277 THR A O 1
ATOM 2300 N N . LYS A 1 278 ? -33.516 15.947 15.770 1.00 66.94 278 LYS A N 1
ATOM 2301 C CA . LYS A 1 278 ? -32.555 16.702 14.942 1.00 66.94 278 LYS A CA 1
ATOM 2302 C C . LYS A 1 278 ? -31.120 16.192 15.117 1.00 66.94 278 LYS A C 1
ATOM 2304 O O . LYS A 1 278 ? -30.395 16.063 14.132 1.00 66.94 278 LYS A O 1
ATOM 2309 N N . LYS A 1 279 ? -30.703 15.862 16.345 1.00 67.44 279 LYS A N 1
ATOM 2310 C CA . LYS A 1 279 ? -29.386 15.257 16.626 1.00 67.44 279 LYS A CA 1
ATOM 2311 C C . LYS A 1 279 ? -29.268 13.850 16.032 1.00 67.44 279 LYS A C 1
ATOM 2313 O O . LYS A 1 279 ? -28.244 13.541 15.433 1.00 67.44 279 LYS A O 1
ATOM 2318 N N . SER A 1 280 ? -30.318 13.035 16.128 1.00 63.47 280 SER A N 1
ATOM 2319 C CA . SER A 1 280 ? -30.377 11.690 15.540 1.00 63.47 280 SER A CA 1
ATOM 2320 C C . SER A 1 280 ? -30.288 11.721 14.008 1.00 63.47 280 SER A C 1
ATOM 2322 O O . SER A 1 280 ? -29.496 10.988 13.418 1.00 63.47 280 SER A O 1
ATOM 2324 N N . GLN A 1 281 ? -31.008 12.640 13.353 1.00 61.72 281 GLN A N 1
ATOM 2325 C CA . GLN A 1 281 ? -30.920 12.825 11.902 1.00 61.72 281 GLN A CA 1
ATOM 2326 C C . GLN A 1 281 ? -29.517 13.265 11.465 1.00 61.72 281 GLN A C 1
ATOM 2328 O O . GLN A 1 281 ? -28.971 12.677 10.533 1.00 61.72 281 GLN A O 1
ATOM 2333 N N . ARG A 1 282 ? -28.889 14.215 12.174 1.00 61.00 282 ARG A N 1
ATOM 2334 C CA . ARG A 1 282 ? -27.506 14.646 11.890 1.00 61.00 282 ARG A CA 1
ATOM 2335 C C . ARG A 1 282 ? -26.485 13.518 12.051 1.00 61.00 282 ARG A C 1
ATOM 2337 O O . ARG A 1 282 ? -25.606 13.375 11.210 1.00 61.00 282 ARG A O 1
ATOM 2344 N N . LEU A 1 283 ? -26.627 12.686 13.083 1.00 60.28 283 LEU A N 1
ATOM 2345 C CA . LEU A 1 283 ? -25.776 11.507 13.266 1.00 60.28 283 LEU A CA 1
ATOM 2346 C C . LEU A 1 283 ? -25.976 10.489 12.133 1.00 60.28 283 LEU A C 1
ATOM 2348 O O . LEU A 1 283 ? -25.001 9.935 11.636 1.00 60.28 283 LEU A O 1
ATOM 2352 N N . SER A 1 284 ? -27.213 10.281 11.670 1.00 65.31 284 SER A N 1
ATOM 2353 C CA . SER A 1 284 ? -27.499 9.339 10.578 1.00 65.31 284 SER A CA 1
ATOM 2354 C C . SER A 1 284 ? -26.897 9.751 9.228 1.00 65.31 284 SER A C 1
ATOM 2356 O O . SER A 1 284 ? -26.551 8.878 8.436 1.00 65.31 284 SER A O 1
ATOM 2358 N N . VAL A 1 285 ? -26.750 11.058 8.975 1.00 64.50 285 VAL A N 1
ATOM 2359 C CA . VAL A 1 285 ? -26.114 11.588 7.758 1.00 64.50 285 VAL A CA 1
ATOM 2360 C C . VAL A 1 285 ? -24.607 11.345 7.805 1.00 64.50 285 VAL A C 1
ATOM 2362 O O . VAL A 1 285 ? -24.066 10.764 6.870 1.00 64.50 285 VAL A O 1
ATOM 2365 N N . HIS A 1 286 ? -23.953 11.646 8.931 1.00 60.91 286 HIS A N 1
ATOM 2366 C CA . HIS A 1 286 ? -22.518 11.387 9.088 1.00 60.91 286 HIS A CA 1
ATOM 2367 C C . HIS A 1 286 ? -22.148 9.906 8.939 1.00 60.91 286 HIS A C 1
ATOM 2369 O O . HIS A 1 286 ? -21.163 9.586 8.281 1.00 60.91 286 HIS A O 1
ATOM 2375 N N . TYR A 1 287 ? -22.959 8.989 9.476 1.00 67.19 287 TYR A N 1
ATOM 2376 C CA . TYR A 1 287 ? -22.718 7.553 9.293 1.00 67.19 287 TYR A CA 1
ATOM 2377 C C . TYR A 1 287 ? -22.858 7.091 7.836 1.00 67.19 287 TYR A C 1
ATOM 2379 O O . TYR A 1 287 ? -22.214 6.118 7.445 1.00 67.19 287 TYR A O 1
ATOM 2387 N N . LYS A 1 288 ? -23.706 7.747 7.034 1.00 70.94 288 LYS A N 1
ATOM 2388 C CA . LYS A 1 288 ? -23.825 7.441 5.603 1.00 70.94 288 LYS A CA 1
ATOM 2389 C C . LYS A 1 288 ? -22.613 7.954 4.831 1.00 70.94 288 LYS A C 1
ATOM 2391 O O . LYS A 1 288 ? -22.025 7.176 4.091 1.00 70.94 288 LYS A O 1
ATOM 2396 N N . GLU A 1 289 ? -22.195 9.191 5.087 1.00 74.38 289 GLU A N 1
ATOM 2397 C CA . GLU A 1 289 ? -21.018 9.793 4.448 1.00 74.38 289 GLU A CA 1
ATOM 2398 C C . GLU A 1 289 ? -19.727 9.019 4.755 1.00 74.38 289 GLU A C 1
ATOM 2400 O O . GLU A 1 289 ? -18.938 8.750 3.853 1.00 74.38 289 GLU A O 1
ATOM 2405 N N . GLU A 1 290 ? -19.507 8.604 6.009 1.00 75.38 290 GLU A N 1
ATOM 2406 C CA . GLU A 1 290 ? -18.328 7.797 6.365 1.00 75.38 290 GLU A CA 1
ATOM 2407 C C . GLU A 1 290 ? -18.332 6.440 5.653 1.00 75.38 290 GLU A C 1
ATOM 2409 O O . GLU A 1 290 ? -17.303 5.998 5.144 1.00 75.38 290 GLU A O 1
ATOM 2414 N N . LYS A 1 291 ? -19.499 5.794 5.566 1.00 81.56 291 LYS A N 1
ATOM 2415 C CA . LYS A 1 291 ? -19.634 4.500 4.894 1.00 81.56 291 LYS A CA 1
ATOM 2416 C C . LYS A 1 291 ? -19.421 4.606 3.381 1.00 81.56 291 LYS A C 1
ATOM 2418 O O . LYS A 1 291 ? -18.853 3.691 2.787 1.00 81.56 291 LYS A O 1
ATOM 2423 N N . GLU A 1 292 ? -19.876 5.691 2.761 1.00 83.31 292 GLU A N 1
ATOM 2424 C CA . GLU A 1 292 ? -19.647 5.971 1.340 1.00 83.31 292 GLU A CA 1
ATOM 2425 C C . GLU A 1 292 ? -18.158 6.205 1.062 1.00 83.31 292 GLU A C 1
ATOM 2427 O O . GLU A 1 292 ? -17.606 5.553 0.176 1.00 83.31 292 GLU A O 1
ATOM 2432 N N . ARG A 1 293 ? -17.467 6.985 1.904 1.00 81.56 293 ARG A N 1
ATOM 2433 C CA . ARG A 1 293 ? -16.009 7.179 1.799 1.00 81.56 293 ARG A CA 1
ATOM 2434 C C . ARG A 1 293 ? -15.218 5.883 1.959 1.00 81.56 293 ARG A C 1
ATOM 2436 O O . ARG A 1 293 ? -14.256 5.649 1.231 1.00 81.56 293 ARG A O 1
ATOM 2443 N N . GLU A 1 294 ? -15.603 5.018 2.897 1.00 86.50 294 GLU A N 1
ATOM 2444 C CA . GLU A 1 294 ? -14.962 3.706 3.051 1.00 86.50 294 GLU A CA 1
ATOM 2445 C C . GLU A 1 294 ? -15.169 2.822 1.810 1.00 86.50 294 GLU A C 1
ATOM 2447 O O . GLU A 1 294 ? -14.242 2.125 1.383 1.00 86.50 294 GLU A O 1
ATOM 2452 N N . ALA A 1 295 ? -16.362 2.858 1.207 1.00 86.62 295 ALA A N 1
ATOM 2453 C CA . ALA A 1 295 ? -16.659 2.115 -0.014 1.00 86.62 295 ALA A CA 1
ATOM 2454 C C . ALA A 1 295 ? -15.855 2.634 -1.219 1.00 86.62 295 ALA A C 1
ATOM 2456 O O . ALA A 1 295 ? -15.330 1.825 -1.988 1.00 86.62 295 ALA A O 1
ATOM 2457 N N . GLU A 1 296 ? -15.705 3.951 -1.353 1.00 87.25 296 GLU A N 1
ATOM 2458 C CA . GLU A 1 296 ? -14.902 4.598 -2.398 1.00 87.25 296 GLU A CA 1
ATOM 2459 C C . GLU A 1 296 ? -13.410 4.304 -2.233 1.00 87.25 296 GLU A C 1
ATOM 2461 O O . GLU A 1 296 ? -12.756 3.871 -3.181 1.00 87.25 296 GLU A O 1
ATOM 2466 N N . SER A 1 297 ? -12.881 4.397 -1.011 1.00 89.19 297 SER A N 1
ATOM 2467 C CA . SER A 1 297 ? -11.493 4.020 -0.719 1.00 89.19 297 SER A CA 1
ATOM 2468 C C . SER A 1 297 ? -11.221 2.543 -1.043 1.00 89.19 297 SER A C 1
ATOM 2470 O O . SER A 1 297 ? -10.199 2.190 -1.645 1.00 89.19 297 SER A O 1
ATOM 2472 N N . ALA A 1 298 ? -12.165 1.655 -0.716 1.00 92.06 298 ALA A N 1
ATOM 2473 C CA . ALA A 1 298 ? -12.067 0.243 -1.069 1.00 92.06 298 ALA A CA 1
ATOM 2474 C C . ALA A 1 298 ? -12.120 0.015 -2.590 1.00 92.06 298 ALA A C 1
ATOM 2476 O O . ALA A 1 298 ? -11.415 -0.862 -3.098 1.00 92.06 298 ALA A O 1
ATOM 2477 N N . LEU A 1 299 ? -12.933 0.789 -3.316 1.00 92.88 299 LEU A N 1
ATOM 2478 C CA . LEU A 1 299 ? -13.006 0.764 -4.776 1.00 92.88 299 LEU A CA 1
ATOM 2479 C C . LEU A 1 299 ? -11.680 1.216 -5.397 1.00 92.88 299 LEU A C 1
ATOM 2481 O O . LEU A 1 299 ? -11.126 0.491 -6.222 1.00 92.88 299 LEU A O 1
ATOM 2485 N N . ALA A 1 300 ? -11.133 2.347 -4.949 1.00 91.44 300 ALA A N 1
ATOM 2486 C CA . ALA A 1 300 ? -9.850 2.870 -5.405 1.00 91.44 300 ALA A CA 1
ATOM 2487 C C . ALA A 1 300 ? -8.734 1.829 -5.228 1.00 91.44 300 ALA A C 1
ATOM 2489 O O . ALA A 1 300 ? -8.010 1.523 -6.173 1.00 91.44 300 ALA A O 1
ATOM 2490 N N . SER A 1 301 ? -8.675 1.167 -4.066 1.00 92.75 301 SER A N 1
ATOM 2491 C CA . SER A 1 301 ? -7.713 0.086 -3.816 1.00 92.75 301 SER A CA 1
ATOM 2492 C C . SER A 1 301 ? -7.862 -1.097 -4.783 1.00 92.75 301 SER A C 1
ATOM 2494 O O . SER A 1 301 ? -6.861 -1.700 -5.178 1.00 92.75 301 SER A O 1
ATOM 2496 N N . LYS A 1 302 ? -9.091 -1.457 -5.177 1.00 94.88 302 LYS A N 1
ATOM 2497 C CA . LYS A 1 302 ? -9.327 -2.510 -6.180 1.00 94.88 302 LYS A CA 1
ATOM 2498 C C . LYS A 1 302 ? -8.851 -2.077 -7.563 1.00 94.88 302 LYS A C 1
ATOM 2500 O O . LYS A 1 302 ? -8.151 -2.848 -8.213 1.00 94.88 302 LYS A O 1
ATOM 2505 N N . VAL A 1 303 ? -9.153 -0.847 -7.974 1.00 93.75 303 VAL A N 1
ATOM 2506 C CA . VAL A 1 303 ? -8.689 -0.290 -9.253 1.00 93.75 303 VAL A CA 1
ATOM 2507 C C . VAL A 1 303 ? -7.158 -0.274 -9.308 1.00 93.75 303 VAL A C 1
ATOM 2509 O O . VAL A 1 303 ? -6.585 -0.777 -10.271 1.00 93.75 303 VAL A O 1
ATOM 2512 N N . SER A 1 304 ? -6.474 0.161 -8.244 1.00 93.75 304 SER A N 1
ATOM 2513 C CA . SER A 1 304 ? -5.004 0.117 -8.174 1.00 93.75 304 SER A CA 1
ATOM 2514 C C . SER A 1 304 ? -4.436 -1.302 -8.288 1.00 93.75 304 SER A C 1
ATOM 2516 O O . SER A 1 304 ? -3.375 -1.497 -8.877 1.00 93.75 304 SER A O 1
ATOM 2518 N N . LYS A 1 305 ? -5.122 -2.321 -7.752 1.00 96.31 305 LYS A N 1
ATOM 2519 C CA . LYS A 1 305 ? -4.700 -3.724 -7.924 1.00 96.31 305 LYS A CA 1
ATOM 2520 C C . LYS A 1 305 ? -4.821 -4.183 -9.373 1.00 96.31 305 LYS A C 1
ATOM 2522 O O . LYS A 1 305 ? -3.944 -4.905 -9.835 1.00 96.31 305 LYS A O 1
ATOM 2527 N N . ILE A 1 306 ? -5.873 -3.767 -10.075 1.00 96.00 306 ILE A N 1
ATOM 2528 C CA . ILE A 1 306 ? -6.066 -4.094 -11.493 1.00 96.00 306 ILE A CA 1
ATOM 2529 C C . ILE A 1 306 ? -4.994 -3.420 -12.344 1.00 96.00 306 ILE A C 1
ATOM 2531 O O . ILE A 1 306 ? -4.442 -4.067 -13.224 1.00 96.00 306 ILE A O 1
ATOM 2535 N N . ILE A 1 307 ? -4.634 -2.169 -12.047 1.00 93.69 307 ILE A N 1
ATOM 2536 C CA . ILE A 1 307 ? -3.541 -1.470 -12.739 1.00 93.69 307 ILE A CA 1
ATOM 2537 C C . ILE A 1 307 ? -2.226 -2.251 -12.597 1.00 93.69 307 ILE A C 1
ATOM 2539 O O . ILE A 1 307 ? -1.596 -2.571 -13.599 1.00 93.69 307 ILE A O 1
ATOM 2543 N N . LYS A 1 308 ? -1.880 -2.703 -11.385 1.00 94.69 308 LYS A N 1
ATOM 2544 C CA . LYS A 1 308 ? -0.697 -3.559 -11.170 1.00 94.69 308 LYS A CA 1
ATOM 2545 C C . LYS A 1 308 ? -0.774 -4.891 -11.921 1.00 94.69 308 LYS A C 1
ATOM 2547 O O . LYS A 1 308 ? 0.231 -5.394 -12.412 1.00 94.69 308 LYS A O 1
ATOM 2552 N N . GLN A 1 309 ? -1.961 -5.493 -12.019 1.00 95.62 309 GLN A N 1
ATOM 2553 C CA . GLN A 1 309 ? -2.145 -6.688 -12.847 1.00 95.62 309 GLN A CA 1
ATOM 2554 C C . GLN A 1 309 ? -1.926 -6.376 -14.332 1.00 95.62 309 GLN A C 1
ATOM 2556 O O . GLN A 1 309 ? -1.312 -7.187 -15.026 1.00 95.62 309 GLN A O 1
ATOM 2561 N N . LEU A 1 310 ? -2.367 -5.210 -14.807 1.00 96.31 310 LEU A N 1
ATOM 2562 C CA . LEU A 1 310 ? -2.159 -4.776 -16.186 1.00 96.31 310 LEU A CA 1
ATOM 2563 C C . LEU A 1 310 ? -0.675 -4.586 -16.508 1.00 96.31 310 LEU A C 1
ATOM 2565 O O . LEU A 1 310 ? -0.229 -5.117 -17.521 1.00 96.31 310 LEU A O 1
ATOM 2569 N N . GLU A 1 311 ? 0.101 -3.975 -15.613 1.00 94.31 311 GLU A N 1
ATOM 2570 C CA . GLU A 1 311 ? 1.565 -3.874 -15.742 1.00 94.31 311 GLU A CA 1
ATOM 2571 C C . GLU A 1 311 ? 2.204 -5.263 -15.891 1.00 94.31 311 GLU A C 1
ATOM 2573 O O . GLU A 1 311 ? 3.002 -5.505 -16.792 1.00 94.31 311 GLU A O 1
ATOM 2578 N N . THR A 1 312 ? 1.802 -6.244 -15.071 1.00 96.38 312 THR A N 1
ATOM 2579 C CA . THR A 1 312 ? 2.332 -7.613 -15.222 1.00 96.38 312 THR A CA 1
ATOM 2580 C C . THR A 1 312 ? 1.952 -8.253 -16.557 1.00 96.38 312 THR A C 1
ATOM 2582 O O . THR A 1 312 ? 2.754 -8.985 -17.137 1.00 96.38 312 THR A O 1
ATOM 2585 N N . THR A 1 313 ? 0.751 -7.975 -17.076 1.00 96.25 313 THR A N 1
ATOM 2586 C CA . THR A 1 313 ? 0.356 -8.463 -18.403 1.00 96.25 313 THR A CA 1
ATOM 2587 C C . THR A 1 313 ? 1.064 -7.732 -19.537 1.00 96.25 313 THR A C 1
ATOM 2589 O O . THR A 1 313 ? 1.313 -8.350 -20.565 1.00 96.25 313 THR A O 1
ATOM 2592 N N . GLU A 1 314 ? 1.443 -6.468 -19.361 1.00 96.00 314 GLU A N 1
ATOM 2593 C CA . GLU A 1 314 ? 2.257 -5.729 -20.326 1.00 96.00 314 GLU A CA 1
ATOM 2594 C C . GLU A 1 314 ? 3.626 -6.392 -20.498 1.00 96.00 314 GLU A C 1
ATOM 2596 O O . GLU A 1 314 ? 4.036 -6.651 -21.629 1.00 96.00 314 GLU A O 1
ATOM 2601 N N . TYR A 1 315 ? 4.281 -6.793 -19.404 1.00 96.44 315 TYR A N 1
ATOM 2602 C CA . TYR A 1 315 ? 5.517 -7.580 -19.479 1.00 96.44 315 TYR A CA 1
ATOM 2603 C C . TYR A 1 315 ? 5.316 -8.926 -20.197 1.00 96.44 315 TYR A C 1
ATOM 2605 O O . TYR A 1 315 ? 6.157 -9.319 -21.011 1.00 96.44 315 TYR A O 1
ATOM 2613 N N . ASP A 1 316 ? 4.192 -9.617 -19.956 1.00 96.38 316 ASP A N 1
ATOM 2614 C CA . ASP A 1 316 ? 3.842 -10.851 -20.680 1.00 96.38 316 ASP A CA 1
ATOM 2615 C C . ASP A 1 316 ? 3.702 -10.594 -22.201 1.00 96.38 316 ASP A C 1
ATOM 2617 O O . ASP A 1 316 ? 4.107 -11.438 -23.005 1.00 96.38 316 ASP A O 1
ATOM 2621 N N . ILE A 1 317 ? 3.150 -9.441 -22.610 1.00 96.44 317 ILE A N 1
ATOM 2622 C CA . ILE A 1 317 ? 3.007 -9.040 -24.023 1.00 96.44 317 ILE A CA 1
ATOM 2623 C C . ILE A 1 317 ? 4.362 -8.626 -24.614 1.00 96.44 317 ILE A C 1
ATOM 2625 O O . ILE A 1 317 ? 4.709 -9.030 -25.727 1.00 96.44 317 ILE A O 1
ATOM 2629 N N . ALA A 1 318 ? 5.180 -7.877 -23.875 1.00 94.62 318 ALA A N 1
ATOM 2630 C CA . ALA A 1 318 ? 6.525 -7.486 -24.290 1.00 94.62 318 ALA A CA 1
ATOM 2631 C C . ALA A 1 318 ? 7.424 -8.714 -24.532 1.00 94.62 318 ALA A C 1
ATOM 2633 O O . ALA A 1 318 ? 8.174 -8.749 -25.506 1.00 94.62 318 ALA A O 1
ATOM 2634 N N . GLY A 1 319 ? 7.272 -9.770 -23.729 1.00 93.56 319 GLY A N 1
ATOM 2635 C CA . GLY A 1 319 ? 7.944 -11.060 -23.921 1.00 93.56 319 GLY A CA 1
ATOM 2636 C C . GLY A 1 319 ? 7.223 -12.045 -24.851 1.00 93.56 319 GLY A C 1
ATOM 2637 O O . GLY A 1 319 ? 7.664 -13.189 -24.989 1.00 93.56 319 GLY A O 1
ATOM 2638 N N . PHE A 1 320 ? 6.095 -11.662 -25.456 1.00 96.56 320 PHE A N 1
ATOM 2639 C CA . PHE A 1 320 ? 5.327 -12.563 -26.310 1.00 96.56 320 PHE A CA 1
ATOM 2640 C C . PHE A 1 320 ? 6.069 -12.865 -27.618 1.00 96.56 320 PHE A C 1
ATOM 2642 O O . PHE A 1 320 ? 6.394 -11.961 -28.381 1.00 96.56 320 PHE A O 1
ATOM 2649 N N . VAL A 1 321 ? 6.274 -14.157 -27.883 1.00 93.50 321 VAL A N 1
ATOM 2650 C CA . VAL A 1 321 ? 6.766 -14.701 -29.154 1.00 93.50 321 VAL A CA 1
ATOM 2651 C C . VAL A 1 321 ? 5.844 -15.856 -29.532 1.00 93.50 321 VAL A C 1
ATOM 2653 O O . VAL A 1 321 ? 5.715 -16.831 -28.779 1.00 93.50 321 VAL A O 1
ATOM 2656 N N . GLY A 1 322 ? 5.148 -15.741 -30.660 1.00 92.06 322 GLY A N 1
ATOM 2657 C CA . GLY A 1 322 ? 4.238 -16.775 -31.142 1.00 92.06 322 GLY A CA 1
ATOM 2658 C C . GLY A 1 322 ? 3.236 -16.278 -32.179 1.00 92.06 322 GLY A C 1
ATOM 2659 O O . GLY A 1 322 ? 3.099 -15.085 -32.418 1.00 92.06 322 GLY A O 1
ATOM 2660 N N . LYS A 1 323 ? 2.505 -17.223 -32.777 1.00 94.00 323 LYS A N 1
ATOM 2661 C CA . LYS A 1 323 ? 1.497 -16.939 -33.807 1.00 94.00 323 LYS A CA 1
ATOM 2662 C C . LYS A 1 323 ? 0.172 -16.469 -33.202 1.00 94.00 323 LYS A C 1
ATOM 2664 O O . LYS A 1 323 ? -0.213 -16.902 -32.103 1.00 94.00 323 LYS A O 1
ATOM 2669 N N . LYS A 1 324 ? -0.566 -15.652 -33.959 1.00 94.50 324 LYS A N 1
ATOM 2670 C CA . LYS A 1 324 ? -1.957 -15.288 -33.658 1.00 94.50 324 LYS A CA 1
ATOM 2671 C C . LYS A 1 324 ? -2.805 -16.546 -33.446 1.00 94.50 324 LYS A C 1
ATOM 2673 O O . LYS A 1 324 ? -2.626 -17.554 -34.125 1.00 94.50 324 LYS A O 1
ATOM 2678 N N . ASN A 1 325 ? -3.702 -16.510 -32.459 1.00 93.88 325 ASN A N 1
ATOM 2679 C CA . ASN A 1 325 ? -4.515 -17.652 -31.999 1.00 93.88 325 ASN A CA 1
ATOM 2680 C C . ASN A 1 325 ? -3.736 -18.819 -31.354 1.00 93.88 325 ASN A C 1
ATOM 2682 O O . ASN A 1 325 ? -4.329 -19.853 -31.036 1.00 93.88 325 ASN A O 1
ATOM 2686 N N . GLY A 1 326 ? -2.432 -18.674 -31.100 1.00 94.31 326 GLY A N 1
ATOM 2687 C CA . GLY A 1 326 ? -1.665 -19.646 -30.321 1.00 94.31 326 GLY A CA 1
ATOM 2688 C C . GLY A 1 326 ? -2.115 -19.724 -28.855 1.00 94.31 326 GLY A C 1
ATOM 2689 O O . GLY A 1 326 ? -2.710 -18.793 -28.311 1.00 94.31 326 GLY A O 1
ATOM 2690 N N . LYS A 1 327 ? -1.774 -20.820 -28.160 1.00 96.56 327 LYS A N 1
ATOM 2691 C CA . LYS A 1 327 ? -2.136 -21.024 -26.738 1.00 96.56 327 LYS A CA 1
ATOM 2692 C C . LYS A 1 327 ? -1.692 -19.865 -25.835 1.00 96.56 327 LYS A C 1
ATOM 2694 O O . LYS A 1 327 ? -2.446 -19.450 -24.961 1.00 96.56 327 LYS A O 1
ATOM 2699 N N . ARG A 1 328 ? -0.474 -19.344 -26.044 1.00 95.50 328 ARG A N 1
ATOM 2700 C CA . ARG A 1 328 ? 0.052 -18.196 -25.282 1.00 95.50 328 ARG A CA 1
ATOM 2701 C C . ARG A 1 328 ? -0.721 -16.910 -25.584 1.00 95.50 328 ARG A C 1
ATOM 2703 O O . ARG A 1 328 ? -1.109 -16.231 -24.642 1.00 95.50 328 ARG A O 1
ATOM 2710 N N . TYR A 1 329 ? -1.003 -16.637 -26.858 1.00 97.69 329 TYR A N 1
ATOM 2711 C CA . TYR A 1 329 ? -1.792 -15.481 -27.289 1.00 97.69 329 TYR A CA 1
ATOM 2712 C C . TYR A 1 329 ? -3.195 -15.507 -26.666 1.00 97.69 329 TYR A C 1
ATOM 2714 O O . TYR A 1 329 ? -3.585 -14.549 -26.005 1.00 97.69 329 TYR A O 1
ATOM 2722 N N . ASN A 1 330 ? -3.912 -16.634 -26.771 1.00 97.44 330 ASN A N 1
ATOM 2723 C CA . ASN A 1 330 ? -5.253 -16.768 -26.193 1.00 97.44 330 ASN A CA 1
ATOM 2724 C C . ASN A 1 330 ? -5.226 -16.593 -24.672 1.00 97.44 330 ASN A C 1
ATOM 2726 O O . ASN A 1 330 ? -6.064 -15.887 -24.130 1.00 97.44 330 ASN A O 1
ATOM 2730 N N . ARG A 1 331 ? -4.212 -17.133 -23.983 1.00 97.81 331 ARG A N 1
ATOM 2731 C CA . ARG A 1 331 ? -4.069 -16.951 -22.533 1.00 97.81 331 ARG A CA 1
ATOM 2732 C C . ARG A 1 331 ? -3.915 -15.480 -22.139 1.00 97.81 331 ARG A C 1
ATOM 2734 O O . ARG A 1 331 ? -4.526 -15.063 -21.161 1.00 97.81 331 ARG A O 1
ATOM 2741 N N . ILE A 1 332 ? -3.096 -14.709 -22.857 1.00 97.62 332 ILE A N 1
ATOM 2742 C CA . ILE A 1 332 ? -2.915 -13.274 -22.581 1.00 97.62 332 ILE A CA 1
ATOM 2743 C C . ILE A 1 332 ? -4.197 -12.508 -22.934 1.00 97.62 332 ILE A C 1
ATOM 2745 O O . ILE A 1 332 ? -4.684 -11.719 -22.128 1.00 97.62 332 ILE A O 1
ATOM 2749 N N . LYS A 1 333 ? -4.802 -12.802 -24.088 1.00 98.00 333 LYS A N 1
ATOM 2750 C CA . LYS A 1 333 ? -6.069 -12.208 -24.531 1.00 98.00 333 LYS A CA 1
ATOM 2751 C C . LYS A 1 333 ? -7.205 -12.446 -23.538 1.00 98.00 333 LYS A C 1
ATOM 2753 O O . LYS A 1 333 ? -7.955 -11.522 -23.239 1.00 98.00 333 LYS A O 1
ATOM 2758 N N . ASP A 1 334 ? -7.322 -13.657 -23.007 1.00 97.88 334 ASP A N 1
ATOM 2759 C CA . ASP A 1 334 ? -8.347 -14.013 -22.027 1.00 97.88 334 ASP A CA 1
ATOM 2760 C C . ASP A 1 334 ? -8.113 -13.300 -20.692 1.00 97.88 334 ASP A C 1
ATOM 2762 O O . ASP A 1 334 ? -9.074 -12.813 -20.098 1.00 97.88 334 ASP A O 1
ATOM 2766 N N . LYS A 1 335 ? -6.851 -13.147 -20.252 1.00 97.62 335 LYS A N 1
ATOM 2767 C CA . LYS A 1 335 ? -6.514 -12.312 -19.085 1.00 97.62 335 LYS A CA 1
ATOM 2768 C C . LYS A 1 335 ? -6.963 -10.860 -19.294 1.00 97.62 335 LYS A C 1
ATOM 2770 O O . LYS A 1 335 ? -7.641 -10.320 -18.428 1.00 97.62 335 LYS A O 1
ATOM 2775 N N . LEU A 1 336 ? -6.638 -10.252 -20.438 1.00 97.69 336 LEU A N 1
ATOM 2776 C CA . LEU A 1 336 ? -7.020 -8.868 -20.759 1.00 97.69 336 LEU A CA 1
ATOM 2777 C C . LEU A 1 336 ? -8.544 -8.696 -20.880 1.00 97.69 336 LEU A C 1
ATOM 2779 O O . LEU A 1 336 ? -9.111 -7.698 -20.444 1.00 97.69 336 LEU A O 1
ATOM 2783 N N . LYS A 1 337 ? -9.252 -9.685 -21.434 1.00 97.88 337 LYS A N 1
ATOM 2784 C CA . LYS A 1 337 ? -10.722 -9.672 -21.467 1.00 97.88 337 LYS A CA 1
ATOM 2785 C C . LYS A 1 337 ? -11.331 -9.805 -20.075 1.00 97.88 337 LYS A C 1
ATOM 2787 O O . LYS A 1 337 ? -12.333 -9.150 -19.796 1.00 97.88 337 LYS A O 1
ATOM 2792 N N . ALA A 1 338 ? -10.743 -10.632 -19.213 1.00 97.62 338 ALA A N 1
ATOM 2793 C CA . ALA A 1 338 ? -11.185 -10.777 -17.833 1.00 97.62 338 ALA A CA 1
ATOM 2794 C C . ALA A 1 338 ? -10.997 -9.472 -17.044 1.00 97.62 338 ALA A C 1
ATOM 2796 O O . ALA A 1 338 ? -11.936 -9.043 -16.377 1.00 97.62 338 ALA A O 1
ATOM 2797 N N . THR A 1 339 ? -9.851 -8.793 -17.181 1.00 97.00 339 THR A N 1
ATOM 2798 C CA . THR A 1 339 ? -9.622 -7.490 -16.529 1.00 97.00 339 THR A CA 1
ATOM 2799 C C . THR A 1 339 ? -10.570 -6.414 -17.059 1.00 97.00 339 THR A C 1
ATOM 2801 O O . THR A 1 339 ? -11.119 -5.644 -16.273 1.00 97.00 339 THR A O 1
ATOM 2804 N N . LEU A 1 340 ? -10.852 -6.392 -18.366 1.00 97.31 340 LEU A N 1
ATOM 2805 C CA . LEU A 1 340 ? -11.842 -5.482 -18.951 1.00 97.31 340 LEU A CA 1
ATOM 2806 C C . LEU A 1 340 ? -13.262 -5.749 -18.428 1.00 97.31 340 LEU A C 1
ATOM 2808 O O . LEU A 1 340 ? -14.000 -4.810 -18.127 1.00 97.31 340 LEU A O 1
ATOM 2812 N N . ALA A 1 341 ? -13.647 -7.021 -18.295 1.00 97.31 341 ALA A N 1
ATOM 2813 C CA . ALA A 1 341 ? -14.930 -7.402 -17.714 1.00 97.31 341 ALA A CA 1
ATOM 2814 C C . ALA A 1 341 ? -15.032 -6.975 -16.242 1.00 97.31 341 ALA A C 1
ATOM 2816 O O . ALA A 1 341 ? -16.073 -6.462 -15.836 1.00 97.31 341 ALA A O 1
ATOM 2817 N N . GLU A 1 342 ? -13.955 -7.122 -15.467 1.00 96.56 342 GLU A N 1
ATOM 2818 C CA . GLU A 1 342 ? -13.893 -6.667 -14.076 1.00 96.56 342 GLU A CA 1
ATOM 2819 C C . GLU A 1 342 ? -14.022 -5.137 -13.977 1.00 96.56 342 GLU A C 1
ATOM 2821 O O . GLU A 1 342 ? -14.854 -4.633 -13.225 1.00 96.56 342 GLU A O 1
ATOM 2826 N N . LEU A 1 343 ? -13.295 -4.383 -14.811 1.00 96.00 343 LEU A N 1
ATOM 2827 C CA . LEU A 1 343 ? -13.378 -2.917 -14.873 1.00 96.00 343 LEU A CA 1
ATOM 2828 C C . LEU A 1 343 ? -14.773 -2.398 -15.251 1.00 96.00 343 LEU A C 1
ATOM 2830 O O . LEU A 1 343 ? -15.143 -1.285 -14.881 1.00 96.00 343 LEU A O 1
ATOM 2834 N N . ASN A 1 344 ? -15.559 -3.176 -15.995 1.00 96.31 344 ASN A N 1
ATOM 2835 C CA . ASN A 1 344 ? -16.932 -2.813 -16.350 1.00 96.31 344 ASN A CA 1
ATOM 2836 C C . ASN A 1 344 ? -17.938 -3.005 -15.210 1.00 96.31 344 ASN A C 1
ATOM 2838 O O . ASN A 1 344 ? -19.002 -2.393 -15.254 1.00 96.31 344 ASN A O 1
ATOM 2842 N N . GLN A 1 345 ? -17.615 -3.809 -14.195 1.00 96.19 345 GLN A N 1
ATOM 2843 C CA . GLN A 1 345 ? -18.486 -4.010 -13.032 1.00 96.19 345 GLN A CA 1
ATOM 2844 C C . GLN A 1 345 ? -18.402 -2.856 -12.028 1.00 96.19 345 GLN A C 1
ATOM 2846 O O . GLN A 1 345 ? -19.319 -2.667 -11.231 1.00 96.19 345 GLN A O 1
ATOM 2851 N N . TYR A 1 346 ? -17.317 -2.081 -12.053 1.00 94.25 346 TYR A N 1
ATOM 2852 C CA . TYR A 1 346 ? -17.126 -0.969 -11.132 1.00 94.25 346 TYR A CA 1
ATOM 2853 C C . TYR A 1 346 ? -17.871 0.283 -11.601 1.00 94.25 346 TYR A C 1
ATOM 2855 O O . TYR A 1 346 ? -17.660 0.782 -12.707 1.00 94.25 346 TYR A O 1
ATOM 2863 N N . GLN A 1 347 ? -18.721 0.809 -10.718 1.00 92.50 347 GLN A N 1
ATOM 2864 C CA . GLN A 1 347 ? -19.338 2.126 -10.841 1.00 92.50 347 GLN A CA 1
ATOM 2865 C C . GLN A 1 347 ? -18.761 3.020 -9.746 1.00 92.50 347 GLN A C 1
ATOM 2867 O O . GLN A 1 347 ? -18.892 2.720 -8.560 1.00 92.50 347 GLN A O 1
ATOM 2872 N N . ALA A 1 348 ? -18.070 4.074 -10.167 1.00 90.88 348 ALA A N 1
ATOM 2873 C CA . ALA A 1 348 ? -17.471 5.069 -9.293 1.00 90.88 348 ALA A CA 1
ATOM 2874 C C . ALA A 1 348 ? -18.354 6.319 -9.232 1.00 90.88 348 ALA A C 1
ATOM 2876 O O . ALA A 1 348 ? -18.812 6.796 -10.274 1.00 90.88 348 ALA A O 1
ATOM 2877 N N . ASN A 1 349 ? -18.555 6.842 -8.022 1.00 89.88 349 ASN A N 1
ATOM 2878 C CA . ASN A 1 349 ? -19.212 8.131 -7.799 1.00 89.88 349 ASN A CA 1
ATOM 2879 C C . ASN A 1 349 ? -18.196 9.281 -7.828 1.00 89.88 349 ASN A C 1
ATOM 2881 O O . ASN A 1 349 ? -18.501 10.362 -8.324 1.00 89.88 349 ASN A O 1
ATOM 2885 N N . GLU A 1 350 ? -16.987 9.026 -7.329 1.00 91.19 350 GLU A N 1
ATOM 2886 C CA . GLU A 1 350 ? -15.885 9.980 -7.324 1.00 91.19 350 GLU A CA 1
ATOM 2887 C C . GLU A 1 350 ? -15.293 10.152 -8.736 1.00 91.19 350 GLU A C 1
ATOM 2889 O O . GLU A 1 350 ? -15.011 9.181 -9.444 1.00 91.19 350 GLU A O 1
ATOM 2894 N N . GLU A 1 351 ? -15.094 11.403 -9.153 1.00 93.25 351 GLU A N 1
ATOM 2895 C CA . GLU A 1 351 ? -14.643 11.759 -10.506 1.00 93.25 351 GLU A CA 1
ATOM 2896 C C . GLU A 1 351 ? -13.240 11.217 -10.821 1.00 93.25 351 GLU A C 1
ATOM 2898 O O . GLU A 1 351 ? -13.014 10.634 -11.880 1.00 93.25 351 GLU A O 1
ATOM 2903 N N . THR A 1 352 ? -12.324 11.286 -9.855 1.00 91.56 352 THR A N 1
ATOM 2904 C CA . THR A 1 352 ? -10.944 10.789 -9.980 1.00 91.56 352 THR A CA 1
ATOM 2905 C C . THR A 1 352 ? -10.895 9.281 -10.250 1.00 91.56 352 THR A C 1
ATOM 2907 O O . THR A 1 352 ? -10.178 8.809 -11.136 1.00 91.56 352 THR A O 1
ATOM 2910 N N . THR A 1 353 ? -11.681 8.492 -9.513 1.00 91.81 353 THR A N 1
ATOM 2911 C CA . THR A 1 353 ? -11.722 7.034 -9.673 1.00 91.81 353 THR A CA 1
ATOM 2912 C C . THR A 1 353 ? -12.429 6.636 -10.962 1.00 91.81 353 THR A C 1
ATOM 2914 O O . THR A 1 353 ? -12.004 5.684 -11.621 1.00 91.81 353 THR A O 1
ATOM 2917 N N . LYS A 1 354 ? -13.447 7.392 -11.381 1.00 95.56 354 LYS A N 1
ATOM 2918 C CA . LYS A 1 354 ? -14.106 7.226 -12.679 1.00 95.56 354 LYS A CA 1
ATOM 2919 C C . LYS A 1 354 ? -13.134 7.447 -13.841 1.00 95.56 354 LYS A C 1
ATOM 2921 O O . LYS A 1 354 ? -13.090 6.615 -14.750 1.00 95.56 354 LYS A O 1
ATOM 2926 N N . ASP A 1 355 ? -12.318 8.493 -13.777 1.00 94.56 355 ASP A N 1
ATOM 2927 C CA . ASP A 1 355 ? -11.285 8.772 -14.776 1.00 94.56 355 ASP A CA 1
ATOM 2928 C C . ASP A 1 355 ? -10.222 7.676 -14.815 1.00 94.56 355 ASP A C 1
ATOM 2930 O O . ASP A 1 355 ? -9.847 7.209 -15.891 1.00 94.56 355 ASP A O 1
ATOM 2934 N N . ASN A 1 356 ? -9.784 7.193 -13.651 1.00 93.06 356 ASN A N 1
ATOM 2935 C CA . ASN A 1 356 ? -8.832 6.086 -13.569 1.00 93.06 356 ASN A CA 1
ATOM 2936 C C . ASN A 1 356 ? -9.391 4.800 -14.190 1.00 93.06 356 ASN A C 1
ATOM 2938 O O . ASN A 1 356 ? -8.688 4.118 -14.936 1.00 93.06 356 ASN A O 1
ATOM 2942 N N . ILE A 1 357 ? -10.668 4.486 -13.948 1.00 96.25 357 ILE A N 1
ATOM 2943 C CA . ILE A 1 357 ? -11.346 3.348 -14.582 1.00 96.25 357 ILE A CA 1
ATOM 2944 C C . ILE A 1 357 ? -11.410 3.540 -16.104 1.00 96.25 357 ILE A C 1
ATOM 2946 O O . ILE A 1 357 ? -11.152 2.593 -16.847 1.00 96.25 357 ILE A O 1
ATOM 2950 N N . ALA A 1 358 ? -11.731 4.744 -16.584 1.00 97.12 358 ALA A N 1
ATOM 2951 C CA . ALA A 1 358 ? -11.787 5.038 -18.015 1.00 97.12 358 ALA A CA 1
ATOM 2952 C C . ALA A 1 358 ? -10.412 4.883 -18.685 1.00 97.12 358 ALA A C 1
ATOM 2954 O O . ALA A 1 358 ? -10.301 4.185 -19.693 1.00 97.12 358 ALA A O 1
ATOM 2955 N N . ARG A 1 359 ? -9.354 5.447 -18.088 1.00 95.25 359 ARG A N 1
ATOM 2956 C CA . ARG A 1 359 ? -7.970 5.296 -18.566 1.00 95.25 359 ARG A CA 1
ATOM 2957 C C . ARG A 1 359 ? -7.544 3.833 -18.595 1.00 95.25 359 ARG A C 1
ATOM 2959 O O . ARG A 1 359 ? -7.011 3.385 -19.606 1.00 95.25 359 ARG A O 1
ATOM 2966 N N . ALA A 1 360 ? -7.839 3.075 -17.537 1.00 96.19 360 ALA A N 1
ATOM 2967 C CA . ALA A 1 360 ? -7.526 1.651 -17.476 1.00 96.19 360 ALA A CA 1
ATOM 2968 C C . ALA A 1 360 ? -8.227 0.867 -18.597 1.00 96.19 360 ALA A C 1
ATOM 2970 O O . ALA A 1 360 ? -7.591 0.046 -19.252 1.00 96.19 360 ALA A O 1
ATOM 2971 N N . LYS A 1 361 ? -9.507 1.149 -18.881 1.00 97.62 361 LYS A N 1
ATOM 2972 C CA . LYS A 1 361 ? -10.244 0.511 -19.988 1.00 97.62 361 LYS A CA 1
ATOM 2973 C C . LYS A 1 361 ? -9.615 0.801 -21.348 1.00 97.62 361 LYS A C 1
ATOM 2975 O O . LYS A 1 361 ? -9.429 -0.129 -22.132 1.00 97.62 361 LYS A O 1
ATOM 2980 N N . THR A 1 362 ? -9.272 2.060 -21.615 1.00 97.62 362 THR A N 1
ATOM 2981 C CA . THR A 1 362 ? -8.586 2.452 -22.855 1.00 97.62 362 THR A CA 1
ATOM 2982 C C . THR A 1 362 ? -7.243 1.742 -22.976 1.00 97.62 362 THR A C 1
ATOM 2984 O O . THR A 1 362 ? -6.943 1.177 -24.023 1.00 97.62 362 THR A O 1
ATOM 2987 N N . TYR A 1 363 ? -6.479 1.688 -21.885 1.00 97.00 363 TYR A N 1
ATOM 2988 C CA . TYR A 1 363 ? -5.185 1.020 -21.844 1.00 97.00 363 TYR A CA 1
ATOM 2989 C C . TYR A 1 363 ? -5.291 -0.485 -22.132 1.00 97.00 363 TYR A C 1
ATOM 2991 O O . TYR A 1 363 ? -4.549 -0.994 -22.967 1.00 97.00 363 TYR A O 1
ATOM 2999 N N . VAL A 1 364 ? -6.276 -1.191 -21.556 1.00 97.88 364 VAL A N 1
ATOM 3000 C CA . VAL A 1 364 ? -6.535 -2.604 -21.905 1.00 97.88 364 VAL A CA 1
ATOM 3001 C C . VAL A 1 364 ? -6.833 -2.767 -23.400 1.00 97.88 364 VAL A C 1
ATOM 3003 O O . VAL A 1 364 ? -6.364 -3.723 -24.021 1.00 97.88 364 VAL A O 1
ATOM 3006 N N . GLY A 1 365 ? -7.591 -1.836 -23.987 1.00 97.31 365 GLY A N 1
ATOM 3007 C CA . GLY A 1 365 ? -7.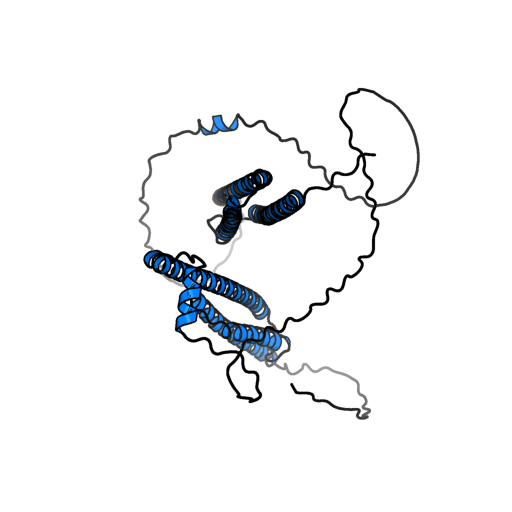853 -1.796 -25.426 1.00 97.31 365 GLY A CA 1
ATOM 3008 C C . GLY A 1 365 ? -6.569 -1.678 -26.250 1.00 97.31 365 GLY A C 1
ATOM 3009 O O . GLY A 1 365 ? -6.369 -2.460 -27.180 1.00 97.31 365 GLY A O 1
ATOM 3010 N N . SER A 1 366 ? -5.668 -0.773 -25.863 1.00 97.44 366 SER A N 1
ATOM 3011 C CA . SER A 1 366 ? -4.355 -0.614 -26.496 1.00 97.44 366 SER A CA 1
ATOM 3012 C C . SER A 1 366 ? -3.489 -1.869 -26.363 1.00 97.44 366 SER A C 1
ATOM 3014 O O . SER A 1 366 ? -2.904 -2.307 -27.349 1.00 97.44 366 SER A O 1
ATOM 3016 N N . CYS A 1 367 ? -3.457 -2.515 -25.191 1.00 97.62 367 CYS A N 1
ATOM 3017 C CA . CYS A 1 367 ? -2.727 -3.773 -24.994 1.00 97.62 367 CYS A CA 1
ATOM 3018 C C . CYS A 1 367 ? -3.254 -4.905 -25.889 1.00 97.62 367 CYS A C 1
ATOM 3020 O O . CYS A 1 367 ? -2.470 -5.700 -26.404 1.00 97.62 367 CYS A O 1
ATOM 3022 N N . LEU A 1 368 ? -4.576 -4.993 -26.078 1.00 97.56 368 LEU A N 1
ATOM 3023 C CA . LEU A 1 368 ? -5.186 -5.972 -26.981 1.00 97.56 368 LEU A CA 1
ATOM 3024 C C . LEU A 1 368 ? -4.806 -5.711 -28.442 1.00 97.56 368 LEU A C 1
ATOM 3026 O O . LEU A 1 368 ? -4.479 -6.660 -29.151 1.00 97.56 368 LEU A O 1
ATOM 3030 N N . ALA A 1 369 ? -4.827 -4.449 -28.877 1.00 97.56 369 ALA A N 1
ATOM 3031 C CA . ALA A 1 369 ? -4.414 -4.069 -30.226 1.00 97.56 369 ALA A CA 1
ATOM 3032 C C . ALA A 1 369 ? -2.926 -4.375 -30.468 1.00 97.56 369 ALA A C 1
ATOM 3034 O O . ALA A 1 369 ? -2.588 -5.025 -31.452 1.00 97.56 369 ALA A O 1
ATOM 3035 N N . PHE A 1 370 ? -2.060 -4.008 -29.521 1.00 97.12 370 PHE A N 1
ATOM 3036 C CA . PHE A 1 370 ? -0.622 -4.263 -29.598 1.00 97.12 370 PHE A CA 1
ATOM 3037 C C . PHE A 1 370 ? -0.287 -5.763 -29.611 1.00 97.12 370 PHE A C 1
ATOM 3039 O O . PHE A 1 370 ? 0.577 -6.217 -30.359 1.00 97.12 370 PHE A O 1
ATOM 3046 N N . LEU A 1 371 ? -1.002 -6.574 -28.822 1.00 97.25 371 LEU A N 1
ATOM 3047 C CA . LEU A 1 371 ? -0.862 -8.031 -28.865 1.00 97.25 371 LEU A CA 1
ATOM 3048 C C . LEU A 1 371 ? -1.265 -8.605 -30.236 1.00 97.25 371 LEU A C 1
ATOM 3050 O O . LEU A 1 371 ? -0.640 -9.559 -30.703 1.00 97.25 371 LEU A O 1
ATOM 3054 N N . ASP A 1 372 ? -2.307 -8.056 -30.864 1.00 96.81 372 ASP A N 1
ATOM 3055 C CA . ASP A 1 372 ? -2.777 -8.480 -32.186 1.00 96.81 372 ASP A CA 1
ATOM 3056 C C . ASP A 1 372 ? -1.791 -8.119 -33.302 1.00 96.81 372 ASP A C 1
ATOM 3058 O O . ASP A 1 372 ? -1.588 -8.944 -34.195 1.00 96.81 372 ASP A O 1
ATOM 3062 N N . GLU A 1 373 ? -1.183 -6.935 -33.229 1.00 96.00 373 GLU A N 1
ATOM 3063 C CA . GLU A 1 373 ? -0.140 -6.447 -34.140 1.00 96.00 373 GLU A CA 1
ATOM 3064 C C . GLU A 1 373 ? 1.120 -7.311 -34.041 1.00 96.00 373 GLU A C 1
ATOM 3066 O O . GLU A 1 373 ? 1.530 -7.942 -35.014 1.00 96.00 373 GLU A O 1
ATOM 3071 N N . LYS A 1 374 ? 1.644 -7.494 -32.826 1.00 94.75 374 LYS A N 1
ATOM 3072 C CA . LYS A 1 374 ? 2.836 -8.313 -32.579 1.00 94.75 374 LYS A CA 1
ATOM 3073 C C . LYS A 1 374 ? 2.661 -9.775 -32.995 1.00 94.75 374 LYS A C 1
ATOM 3075 O O . LYS A 1 374 ? 3.601 -10.443 -33.425 1.00 94.75 374 LYS A O 1
ATOM 3080 N N . ALA A 1 375 ? 1.456 -10.320 -32.844 1.00 94.38 375 ALA A N 1
ATOM 3081 C CA . ALA A 1 375 ? 1.156 -11.679 -33.283 1.00 94.38 375 ALA A CA 1
ATOM 3082 C C . ALA A 1 375 ? 1.030 -11.813 -34.813 1.00 94.38 375 ALA A C 1
ATOM 3084 O O . ALA A 1 375 ? 1.135 -12.936 -35.312 1.00 94.38 375 ALA A O 1
ATOM 3085 N N . ALA A 1 376 ? 0.778 -10.710 -35.528 1.00 92.62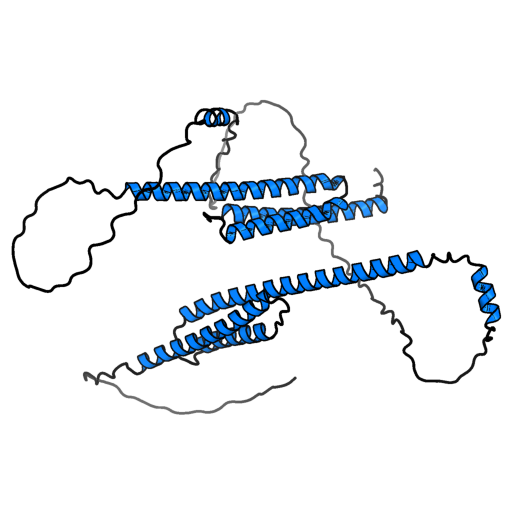 376 ALA A N 1
ATOM 3086 C CA . ALA A 1 376 ? 0.725 -10.655 -36.986 1.00 92.62 376 ALA A CA 1
ATOM 3087 C C . ALA A 1 376 ? 2.124 -10.503 -37.607 1.00 92.62 376 ALA A C 1
ATOM 3089 O O . ALA A 1 376 ? 2.434 -11.257 -38.524 1.00 92.62 376 ALA A O 1
ATOM 3090 N N . GLU A 1 377 ? 2.994 -9.646 -37.054 1.00 87.69 377 GLU A N 1
ATOM 3091 C CA . GLU A 1 377 ? 4.389 -9.475 -37.516 1.00 87.69 377 GLU A CA 1
ATOM 3092 C C . GLU A 1 377 ? 5.149 -10.811 -37.565 1.00 87.69 377 GLU A C 1
ATOM 3094 O O . GLU A 1 377 ? 5.761 -11.172 -38.566 1.00 87.69 377 GLU A O 1
ATOM 3099 N N . ASN A 1 378 ? 5.004 -11.627 -36.516 1.00 79.62 378 ASN A N 1
ATOM 3100 C CA . ASN A 1 378 ? 5.636 -12.948 -36.430 1.00 79.62 378 ASN A CA 1
ATOM 3101 C C . ASN A 1 378 ? 5.114 -13.972 -37.462 1.00 79.62 378 ASN A C 1
ATOM 3103 O O . ASN A 1 378 ? 5.664 -15.070 -37.576 1.00 79.62 378 ASN A O 1
ATOM 3107 N N . GLN A 1 379 ? 4.005 -13.691 -38.150 1.00 77.75 379 GLN A N 1
ATOM 3108 C CA . GLN A 1 379 ? 3.450 -14.589 -39.161 1.00 77.75 379 GLN A CA 1
ATOM 3109 C C . GLN A 1 379 ? 4.106 -14.364 -40.529 1.00 77.75 379 GLN A C 1
ATOM 3111 O O . GLN A 1 379 ? 4.389 -15.346 -41.218 1.00 77.75 379 GLN A O 1
ATOM 3116 N N . GLU A 1 380 ? 4.397 -13.109 -40.882 1.00 72.81 380 GLU A N 1
ATOM 3117 C CA . GLU A 1 380 ? 4.961 -12.722 -42.183 1.00 72.81 380 GLU A CA 1
ATOM 3118 C C . GLU A 1 380 ? 6.416 -13.180 -42.363 1.00 72.81 380 GLU A C 1
ATOM 3120 O O . GLU A 1 380 ? 6.819 -13.550 -43.466 1.00 72.81 380 GLU A O 1
ATOM 3125 N N . GLU A 1 381 ? 7.189 -13.256 -41.278 1.00 64.88 381 GLU A N 1
ATOM 3126 C CA . GLU A 1 381 ? 8.565 -13.770 -41.324 1.00 64.88 381 GLU A CA 1
ATOM 3127 C C . GLU A 1 381 ? 8.629 -15.281 -41.596 1.00 64.88 381 GLU A C 1
ATOM 3129 O O . GLU A 1 381 ? 9.610 -15.762 -42.155 1.00 64.88 381 GLU A O 1
ATOM 3134 N N . SER A 1 382 ? 7.583 -16.045 -41.253 1.00 58.97 382 SER A N 1
ATOM 3135 C CA . SER A 1 382 ? 7.596 -17.505 -41.437 1.00 58.97 382 SER A CA 1
ATOM 3136 C C . SER A 1 382 ? 7.244 -17.975 -42.852 1.00 58.97 382 SER A C 1
ATOM 3138 O O . SER A 1 382 ? 7.553 -19.115 -43.188 1.00 58.97 382 SER A O 1
ATOM 3140 N N . ASP A 1 383 ? 6.638 -17.111 -43.672 1.00 58.72 383 ASP A N 1
ATOM 3141 C CA . ASP A 1 383 ? 6.269 -17.424 -45.063 1.00 58.72 383 ASP A CA 1
ATOM 3142 C C . ASP A 1 383 ? 7.259 -16.831 -46.090 1.00 58.72 383 ASP A C 1
ATOM 3144 O O . ASP A 1 383 ? 7.232 -17.213 -47.260 1.00 58.72 383 ASP A O 1
ATOM 3148 N N . ASN A 1 384 ? 8.173 -15.952 -45.653 1.00 55.53 384 ASN A N 1
ATOM 3149 C CA . ASN A 1 384 ? 9.259 -15.387 -46.465 1.00 55.53 384 ASN A CA 1
ATOM 3150 C C . ASN A 1 384 ? 10.601 -16.112 -46.290 1.00 55.53 384 ASN A C 1
ATOM 3152 O O . ASN A 1 384 ? 11.624 -15.621 -46.773 1.00 55.53 384 ASN A O 1
ATOM 3156 N N . ASP A 1 385 ? 10.609 -17.294 -45.666 1.00 50.56 385 ASP A N 1
ATOM 3157 C CA . ASP A 1 385 ? 11.727 -18.223 -45.811 1.00 50.56 385 ASP A CA 1
ATOM 3158 C C . ASP A 1 385 ? 11.686 -18.763 -47.247 1.00 50.56 385 ASP A C 1
ATOM 3160 O O . ASP A 1 385 ? 11.084 -19.790 -47.573 1.00 50.56 385 ASP A O 1
ATOM 3164 N N . VAL A 1 386 ? 12.259 -17.937 -48.126 1.00 53.34 386 VAL A N 1
ATOM 3165 C CA . VAL A 1 386 ? 12.543 -18.171 -49.529 1.00 53.34 386 VAL A CA 1
ATOM 3166 C C . VAL A 1 386 ? 13.029 -19.598 -49.645 1.00 53.34 386 VAL A C 1
ATOM 3168 O O . VAL A 1 386 ? 14.135 -19.950 -49.237 1.00 53.34 386 VAL A O 1
ATOM 3171 N N . PHE A 1 387 ? 12.152 -20.413 -50.217 1.00 48.59 387 PHE A N 1
ATOM 3172 C CA . PHE A 1 387 ? 12.444 -21.718 -50.758 1.00 48.59 387 PHE A CA 1
ATOM 3173 C C . PHE A 1 387 ? 13.593 -21.532 -51.756 1.00 48.59 387 PHE A C 1
ATOM 3175 O O . PHE A 1 387 ? 13.363 -21.297 -52.939 1.00 48.59 387 PHE A O 1
ATOM 3182 N N . LEU A 1 388 ? 14.840 -21.549 -51.277 1.00 49.09 388 LEU A N 1
ATOM 3183 C CA . LEU A 1 388 ? 16.020 -21.637 -52.120 1.00 49.09 388 LEU A CA 1
ATOM 3184 C C . LEU A 1 388 ? 15.872 -22.966 -52.869 1.00 49.09 388 LEU A C 1
ATOM 3186 O O . LEU A 1 388 ? 15.926 -24.025 -52.232 1.00 49.09 388 LEU A O 1
ATOM 3190 N N . PRO A 1 389 ? 15.614 -22.957 -54.190 1.00 48.28 389 PRO A N 1
ATOM 3191 C CA . PRO A 1 389 ? 15.507 -24.196 -54.933 1.00 48.28 389 PRO A CA 1
ATOM 3192 C C . PRO A 1 389 ? 16.854 -24.916 -54.855 1.00 48.28 389 PRO A C 1
ATOM 3194 O O . PRO A 1 389 ? 17.917 -24.321 -55.035 1.00 48.28 389 PRO A O 1
ATOM 3197 N N . GLY A 1 390 ? 16.776 -26.199 -54.516 1.00 45.69 390 GLY A N 1
ATOM 3198 C CA . GLY A 1 390 ? 17.886 -27.013 -54.055 1.00 45.69 390 GLY A CA 1
ATOM 3199 C C . GLY A 1 390 ? 19.156 -26.982 -54.904 1.00 45.69 390 GLY A C 1
ATOM 3200 O O . GLY A 1 390 ? 19.138 -27.144 -56.125 1.00 45.69 390 GLY A O 1
ATOM 3201 N N . SER A 1 391 ? 20.287 -26.958 -54.201 1.00 43.91 391 SER A N 1
ATOM 3202 C CA . SER A 1 391 ? 21.459 -27.718 -54.611 1.00 43.91 391 SER A CA 1
ATOM 3203 C C . SER A 1 391 ? 21.179 -29.206 -54.371 1.00 43.91 391 SER A C 1
ATOM 3205 O O . SER A 1 391 ? 21.029 -29.717 -53.264 1.00 43.91 391 SER A O 1
ATOM 3207 N N . ASN A 1 392 ? 21.031 -29.873 -55.500 1.00 51.84 392 ASN A N 1
ATOM 3208 C CA . ASN A 1 392 ? 20.699 -31.264 -55.706 1.00 51.84 392 ASN A CA 1
ATOM 3209 C C . ASN A 1 392 ? 21.931 -32.157 -55.444 1.00 51.84 392 ASN A C 1
ATOM 3211 O O . ASN A 1 392 ? 22.895 -32.067 -56.196 1.00 51.84 392 ASN A O 1
ATOM 3215 N N . ALA A 1 393 ? 21.906 -33.001 -54.408 1.00 45.81 393 ALA A N 1
ATOM 3216 C CA . ALA A 1 393 ? 22.686 -34.245 -54.263 1.00 45.81 393 ALA A CA 1
ATOM 3217 C C . ALA A 1 393 ? 22.373 -34.832 -52.875 1.00 45.81 393 ALA A C 1
ATOM 3219 O O . ALA A 1 393 ? 22.626 -34.192 -51.870 1.00 45.81 393 ALA A O 1
ATOM 3220 N N . GLY A 1 394 ? 21.834 -36.021 -52.666 1.00 46.84 394 GLY A N 1
ATOM 3221 C CA . GLY A 1 394 ? 21.541 -37.159 -53.507 1.00 46.84 394 GLY A CA 1
ATOM 3222 C C . GLY A 1 394 ? 21.411 -38.363 -52.566 1.00 46.84 394 GLY A C 1
ATOM 3223 O O . GLY A 1 394 ? 22.000 -38.387 -51.491 1.00 46.84 394 GLY A O 1
ATOM 3224 N N . SER A 1 395 ? 20.704 -39.389 -53.033 1.00 50.69 395 SER A N 1
ATOM 3225 C CA . SER A 1 395 ? 20.846 -40.787 -52.604 1.00 50.69 395 SER A CA 1
ATOM 3226 C C . SER A 1 395 ? 20.122 -41.274 -51.326 1.00 50.69 395 SER A C 1
ATOM 3228 O O . SER A 1 395 ? 20.665 -41.217 -50.228 1.00 50.69 395 SER A O 1
ATOM 3230 N N . ARG A 1 396 ? 19.037 -42.029 -51.609 1.00 46.44 396 ARG A N 1
ATOM 3231 C CA . ARG A 1 396 ? 18.633 -43.336 -51.020 1.00 46.44 396 ARG A CA 1
ATOM 3232 C C . ARG A 1 396 ? 17.979 -43.288 -49.623 1.00 46.44 396 ARG A C 1
ATOM 3234 O O . ARG A 1 396 ? 18.413 -42.553 -48.763 1.00 46.44 396 ARG A O 1
ATOM 3241 N N . GLN A 1 397 ? 16.943 -44.063 -49.297 1.00 47.59 397 GLN A N 1
ATOM 3242 C CA . GLN A 1 397 ? 16.423 -45.305 -49.873 1.00 47.59 397 GLN A CA 1
ATOM 3243 C C . GLN A 1 397 ? 14.952 -45.507 -49.432 1.00 47.59 397 GLN A C 1
ATOM 3245 O O . GLN A 1 397 ? 14.577 -45.150 -48.321 1.00 47.59 397 GLN A O 1
ATOM 3250 N N . MET A 1 398 ? 14.145 -46.086 -50.324 1.00 48.84 398 MET A N 1
ATOM 3251 C CA . MET A 1 398 ? 12.743 -46.517 -50.155 1.00 48.84 398 MET A CA 1
ATOM 3252 C C . MET A 1 398 ? 12.612 -47.637 -49.098 1.00 48.84 398 MET A C 1
ATOM 3254 O O . MET A 1 398 ? 13.468 -48.517 -49.063 1.00 48.84 398 MET A O 1
ATOM 3258 N N . SER A 1 399 ? 11.589 -47.704 -48.230 1.00 50.34 399 SER A N 1
ATOM 3259 C CA . SER A 1 399 ? 10.243 -48.328 -48.412 1.00 50.34 399 SER A CA 1
ATOM 3260 C C . SER A 1 399 ? 9.807 -48.976 -47.062 1.00 50.34 399 SER A C 1
ATOM 3262 O O . SER A 1 399 ? 10.662 -49.071 -46.181 1.00 50.34 399 SER A O 1
ATOM 3264 N N . PRO A 1 400 ? 8.596 -49.556 -46.873 1.00 56.38 400 PRO A N 1
ATOM 3265 C CA . PRO A 1 400 ? 7.274 -49.255 -47.429 1.00 56.38 400 PRO A CA 1
ATOM 3266 C C . PRO A 1 400 ? 6.149 -49.137 -46.363 1.00 56.38 400 PRO A C 1
ATOM 3268 O O . PRO A 1 400 ? 6.266 -49.492 -45.195 1.00 56.38 400 PRO A O 1
ATOM 3271 N N . VAL A 1 401 ? 5.013 -48.672 -46.873 1.00 53.03 401 VAL A N 1
ATOM 3272 C CA . VAL A 1 401 ? 3.635 -48.678 -46.363 1.00 53.03 401 VAL A CA 1
ATOM 3273 C C . VAL A 1 401 ? 3.184 -49.996 -45.704 1.00 53.03 401 VAL A C 1
ATOM 3275 O O . VAL A 1 401 ? 3.277 -51.052 -46.322 1.00 53.03 401 VAL A O 1
ATOM 3278 N N . MET A 1 402 ? 2.520 -49.899 -44.544 1.00 34.38 402 MET A N 1
ATOM 3279 C CA . MET A 1 402 ? 1.312 -50.679 -44.226 1.00 34.38 402 MET A CA 1
ATOM 3280 C C . MET A 1 402 ? 0.291 -49.794 -43.496 1.00 34.38 402 MET A C 1
ATOM 3282 O O . MET A 1 402 ? 0.632 -48.995 -42.629 1.00 34.38 402 MET A O 1
ATOM 3286 N N . SER A 1 403 ? -0.960 -49.918 -43.932 1.00 45.44 403 SER A N 1
ATOM 3287 C CA . SER A 1 403 ? -2.156 -49.179 -43.506 1.00 45.44 403 SER A CA 1
ATOM 3288 C C . SER A 1 403 ? -3.010 -50.082 -42.564 1.00 45.44 403 SER A C 1
ATOM 3290 O O . SER A 1 403 ? -2.476 -51.066 -42.058 1.00 45.44 403 SER A O 1
ATOM 3292 N N . PRO A 1 404 ? -4.323 -49.866 -42.361 1.00 64.56 404 PRO A N 1
ATOM 3293 C CA . PRO A 1 404 ? -4.975 -49.085 -41.301 1.00 64.56 404 PRO A CA 1
ATOM 3294 C C . PRO A 1 404 ? -5.848 -49.941 -40.341 1.00 64.56 404 PRO A C 1
ATOM 3296 O O . PRO A 1 404 ? -6.315 -51.012 -40.714 1.00 64.56 404 PRO A O 1
ATOM 3299 N N . ALA A 1 405 ? -6.163 -49.443 -39.137 1.00 37.75 405 ALA A N 1
ATOM 3300 C CA . ALA A 1 405 ? -7.271 -49.935 -38.291 1.00 37.75 405 ALA A CA 1
ATOM 3301 C C . ALA A 1 405 ? -7.627 -48.851 -37.250 1.00 37.75 405 ALA A C 1
ATOM 3303 O O . ALA A 1 405 ? -6.766 -48.424 -36.489 1.00 37.75 405 ALA A O 1
ATOM 3304 N N . GLN A 1 406 ? -8.762 -48.170 -37.418 1.00 41.12 406 GLN A N 1
ATOM 3305 C CA . GLN A 1 406 ? -10.059 -48.436 -36.770 1.00 41.12 406 GLN A CA 1
ATOM 3306 C C . GLN A 1 406 ? -10.192 -47.849 -35.355 1.00 41.12 406 GLN A C 1
ATOM 3308 O O . GLN A 1 406 ? -9.505 -48.257 -34.428 1.00 41.12 406 GLN A O 1
ATOM 3313 N N . ASP A 1 407 ? -11.111 -46.878 -35.273 1.00 43.31 407 ASP A N 1
ATOM 3314 C CA . ASP A 1 407 ? -12.153 -46.669 -34.260 1.00 43.31 407 ASP A CA 1
ATOM 3315 C C . ASP A 1 407 ? -11.855 -47.032 -32.805 1.00 43.31 407 ASP A C 1
ATOM 3317 O O . ASP A 1 407 ? -11.596 -48.183 -32.508 1.00 43.31 407 ASP A O 1
ATOM 3321 N N . PHE A 1 408 ? -12.100 -46.102 -31.873 1.00 39.06 408 PHE A N 1
ATOM 3322 C CA . PHE A 1 408 ? -13.001 -46.358 -30.736 1.00 39.06 408 PHE A CA 1
ATOM 3323 C C . PHE A 1 408 ? -13.331 -45.051 -29.977 1.00 39.06 408 PHE A C 1
ATOM 3325 O O . PHE A 1 408 ? -12.489 -44.520 -29.267 1.00 39.06 408 PHE A O 1
ATOM 3332 N N . PHE A 1 409 ? -14.595 -44.607 -30.116 1.00 40.53 409 PHE A N 1
ATOM 3333 C CA . PHE A 1 409 ? -15.489 -44.010 -29.094 1.00 40.53 409 PHE A CA 1
ATOM 3334 C C . PHE A 1 409 ? -15.086 -42.707 -28.357 1.00 40.53 409 PHE A C 1
ATOM 3336 O O . PHE A 1 409 ? -13.944 -42.498 -27.996 1.00 40.53 409 PHE A O 1
ATOM 3343 N N . ARG A 1 410 ? -15.971 -41.805 -27.906 1.00 39.66 410 ARG A N 1
ATOM 3344 C CA . ARG A 1 410 ? -17.399 -41.436 -28.064 1.00 39.66 410 ARG A CA 1
ATOM 3345 C C . ARG A 1 410 ? -17.664 -40.441 -26.907 1.00 39.66 410 ARG A C 1
ATOM 3347 O O . ARG A 1 410 ? -17.340 -40.809 -25.790 1.00 39.66 410 ARG A O 1
ATOM 3354 N N . TYR A 1 411 ? -18.367 -39.323 -27.170 1.00 40.25 411 TYR A N 1
ATOM 3355 C CA . TYR A 1 411 ? -19.260 -38.560 -26.248 1.00 40.25 411 TYR A CA 1
ATOM 3356 C C . TYR A 1 411 ? -18.634 -37.988 -24.940 1.00 40.25 411 TYR A C 1
ATOM 3358 O O . TYR A 1 411 ? -17.661 -38.504 -24.429 1.00 40.25 411 TYR A O 1
ATOM 3366 N N . SER A 1 412 ? -19.062 -36.888 -24.310 1.00 36.75 412 SER A N 1
ATOM 3367 C CA . SER A 1 412 ? -20.339 -36.162 -24.192 1.00 36.75 412 SER A CA 1
ATOM 3368 C C . SER A 1 412 ? -20.043 -34.711 -23.740 1.00 36.75 412 SER A C 1
ATOM 3370 O O . SER A 1 412 ? -19.181 -34.494 -22.898 1.00 36.75 412 SER A O 1
ATOM 3372 N N . LYS A 1 413 ? -20.623 -33.665 -24.347 1.00 45.09 413 LYS A N 1
ATOM 3373 C CA . LYS A 1 413 ? -21.789 -32.905 -23.830 1.00 45.09 413 LYS A CA 1
ATOM 3374 C C . LYS A 1 413 ? -21.986 -32.950 -22.304 1.00 45.09 413 LYS A C 1
ATOM 3376 O O . LYS A 1 413 ? -22.404 -33.985 -21.813 1.00 45.09 413 LYS A O 1
ATOM 3381 N N . THR A 1 414 ? -21.892 -31.791 -21.644 1.00 46.03 414 THR A N 1
ATOM 3382 C CA . THR A 1 414 ? -22.947 -31.274 -20.745 1.00 46.03 414 THR A CA 1
ATOM 3383 C C . THR A 1 414 ? -22.801 -29.763 -20.564 1.00 46.03 414 THR A C 1
ATOM 3385 O O . THR A 1 414 ? -21.812 -29.265 -20.035 1.00 46.03 414 THR A O 1
ATOM 3388 N N . THR A 1 415 ? -23.826 -29.067 -21.041 1.00 46.66 415 THR A N 1
ATOM 3389 C CA . THR A 1 415 ? -24.266 -27.720 -20.670 1.00 46.66 415 THR A CA 1
ATOM 3390 C C . THR A 1 415 ? -25.293 -27.852 -19.528 1.00 46.66 415 THR A C 1
ATOM 3392 O O . THR A 1 415 ? -25.899 -28.918 -19.414 1.00 46.66 415 THR A O 1
ATOM 3395 N N . ALA A 1 416 ? -25.545 -26.747 -18.808 1.00 46.53 416 ALA A N 1
ATOM 3396 C CA . ALA A 1 416 ? -26.569 -26.497 -17.769 1.00 46.53 416 ALA A CA 1
ATOM 3397 C C . ALA A 1 416 ? -26.151 -26.875 -16.328 1.00 46.53 416 ALA A C 1
ATOM 3399 O O . ALA A 1 416 ? -25.553 -27.926 -16.120 1.00 46.53 416 ALA A O 1
ATOM 3400 N N . ILE A 1 417 ? -26.403 -26.062 -15.292 1.00 48.25 417 ILE A N 1
ATOM 3401 C CA . ILE A 1 417 ? -27.381 -24.967 -15.085 1.00 48.25 417 ILE A CA 1
ATOM 3402 C C . ILE A 1 417 ? -26.680 -23.709 -14.568 1.00 48.25 417 ILE A C 1
ATOM 3404 O O . ILE A 1 417 ? -25.789 -23.862 -13.703 1.00 48.25 417 ILE A O 1
#

Secondary structure (DSSP, 8-state):
-----PPPHHHHHHHHHHHHHHHHHHHHHHHHHHHHHHHTT---SSS-HHHHHHHHHHHHHHHHHHHTGGG--HHHHHHHHHHHHHHHHHHHHHHHHHHHHHHHHHHHHHHHHHS----S--------------------------------------S-HHHHHHHTTSS---------------------------------------------------------------------------------HHHHHHHTTSS------HHHHHHHHHHHHHHHHHHHHHHHHHHHHHHHHHHHHHHHHHHHHHHHHHT--S-TT-HHHHHHHHHHHHHHHHHHH---SSHHHHHHHHHHHHHHHHHHHHHHHHHHHHHHHHH-S--------------------------------

Sequence (417 aa):
MGVPQSKSPVERRNTMVRRSQRKSIYTVRAKLDRIYLDIKKFRGIEEDEEYEMILEQLDRLRYELSRKVKELQPQVRNFYQITMKRIDEAEEALEDQLEDNREFHKELKDRKGKVRQPPASRARRSRSRTLDDSEDDDDDYNDSREEERHHERNDEKTESKEEKEKRKAKIPSLTGFKRRFFKKKGDSDDEKAQSTTNGKETDSDTEDTRKESFISQSSPELNKTVEMKLVKILTPSTSEIDVHASPEQIRSPEEKRKSILKVGIPVMPENMVNEITKKSQRLSVHYKEEKEREAESALASKVSKIIKQLETTEYDIAGFVGKKNGKRYNRIKDKLKATLAELNQYQANEETTKDNIARAKTYVGSCLAFLDEKAAENQEESDNDVFLPGSNAGSRQMSPVMSPAQDFFRYSKTTAI

Organism: Callosobruchus maculatus (NCBI:txid64391)

Radius of gyration: 41.75 Å; chains: 1; bounding box: 122×88×106 Å